Protein AF-A0A9W8MIL4-F1 (afdb_monomer)

Secondary structure (DSSP, 8-state):
--EEESS-HHHHGGGS---S---S------HHHHHHHHHHHHHTTPPPTTEEEEEETTT-SEEEEETTTTTEEETTT--TT-HHHHHHHHHHHHHHHHHHHHHHHHHHHHHTS--SS-EEEEEHHHHHHHHHHHHHHHHHHS-HHHHH-TTSGGGGGGHHHHHHHHHHHT--SHHHHHHHHHHHHHHS-HHHHHHHHHTTTTS-GGG-SSPPPTT--HHHHHHHHHHHHHHHEEEEEEE--TT----EETTTTSEEEEEETTEEEEEEEEEEETTEEEEEEEGGGGTS-GGGEE-TTTTS--PPPEEE-TT--GGGG-TTS-HHHHHHHHHHHHTSGGGGG-EEEEEEEEPPHHHHHHHHHHHHHH--TT-EEEES-HHHHHHHHHHHTSS-SSS--TTHHHHHHHHHHHTT--

Structure (mmCIF, N/CA/C/O backbone):
data_AF-A0A9W8MIL4-F1
#
_entry.id   AF-A0A9W8MIL4-F1
#
loop_
_atom_site.group_PDB
_atom_site.id
_atom_site.type_symbol
_atom_site.label_atom_id
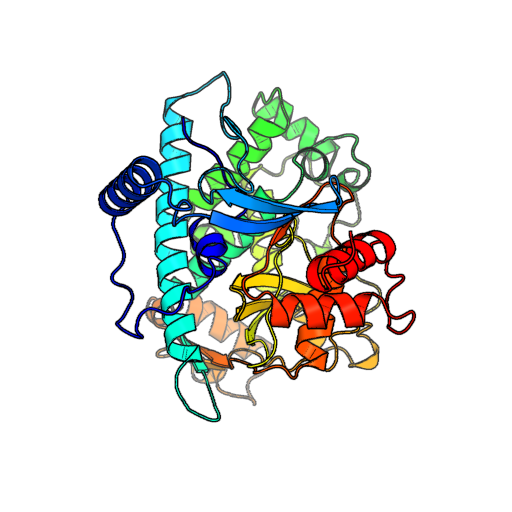_atom_site.label_alt_id
_atom_site.label_comp_id
_atom_site.label_asym_id
_atom_site.label_entity_id
_atom_site.label_seq_id
_atom_site.pdbx_PDB_ins_code
_atom_site.Cartn_x
_atom_site.Cartn_y
_atom_site.Cartn_z
_atom_site.occupancy
_atom_site.B_iso_or_equiv
_atom_site.auth_seq_id
_atom_site.auth_comp_id
_atom_site.auth_asym_id
_atom_site.auth_atom_id
_atom_site.pdbx_PDB_model_num
ATOM 1 N N . MET A 1 1 ? -1.559 27.454 2.614 1.00 41.56 1 MET A N 1
ATOM 2 C CA . MET A 1 1 ? -0.239 26.845 2.352 1.00 41.56 1 MET A CA 1
ATOM 3 C C . MET A 1 1 ? -0.466 25.358 2.098 1.00 41.56 1 MET A C 1
ATOM 5 O O . MET A 1 1 ? -1.263 24.798 2.849 1.00 41.56 1 MET A O 1
ATOM 9 N N . PRO A 1 2 ? 0.095 24.753 1.034 1.00 52.25 2 PRO A N 1
ATOM 10 C CA . PRO A 1 2 ? -0.106 23.332 0.749 1.00 52.25 2 PRO A CA 1
ATOM 11 C C . PRO A 1 2 ? 0.614 22.461 1.791 1.00 52.25 2 PRO A C 1
ATOM 13 O O . PRO A 1 2 ? 1.763 22.729 2.152 1.00 52.25 2 PRO A O 1
ATOM 16 N N . TYR A 1 3 ? -0.107 21.468 2.309 1.00 52.38 3 TYR A N 1
ATOM 17 C CA . TYR A 1 3 ? 0.427 20.389 3.137 1.00 52.38 3 TYR A CA 1
ATOM 18 C C . TYR A 1 3 ? 0.690 19.192 2.235 1.00 52.38 3 TYR A C 1
ATOM 20 O O . TYR A 1 3 ? -0.126 18.878 1.369 1.00 52.38 3 TYR A O 1
ATOM 28 N N . TYR A 1 4 ? 1.818 18.529 2.453 1.00 62.91 4 TYR A N 1
ATOM 29 C CA . TYR A 1 4 ? 2.240 17.412 1.630 1.00 62.91 4 TYR A CA 1
ATOM 30 C C . TYR A 1 4 ? 2.050 16.106 2.364 1.00 62.91 4 TYR A C 1
ATOM 32 O O . TYR A 1 4 ? 2.757 15.832 3.330 1.00 62.91 4 TYR A O 1
ATOM 40 N N . HIS A 1 5 ? 1.101 15.309 1.895 1.00 69.19 5 HIS A N 1
ATOM 41 C CA . HIS A 1 5 ? 0.698 14.109 2.603 1.00 69.19 5 HIS A CA 1
ATOM 42 C C . HIS A 1 5 ? 1.448 12.879 2.111 1.00 69.19 5 HIS A C 1
ATOM 44 O O . HIS A 1 5 ? 1.334 12.538 0.936 1.00 69.19 5 HIS A O 1
ATOM 50 N N . TYR A 1 6 ? 2.168 12.181 2.988 1.00 74.50 6 TYR A N 1
ATOM 51 C CA . TYR A 1 6 ? 2.709 10.861 2.638 1.00 74.50 6 TYR A CA 1
ATOM 52 C C . TYR A 1 6 ? 1.592 9.803 2.537 1.00 74.50 6 TYR A C 1
ATOM 54 O O . TYR A 1 6 ? 1.729 8.841 1.784 1.00 74.50 6 TYR A O 1
ATOM 62 N N . ILE A 1 7 ? 0.438 10.045 3.178 1.00 83.94 7 ILE A N 1
ATOM 63 C CA . ILE A 1 7 ? -0.814 9.306 2.963 1.00 83.94 7 ILE A CA 1
ATOM 64 C C . ILE A 1 7 ? -1.791 10.149 2.132 1.00 83.94 7 ILE A C 1
ATOM 66 O O . ILE A 1 7 ? -2.276 11.168 2.624 1.00 83.94 7 ILE A O 1
ATOM 70 N N . PRO A 1 8 ? -2.161 9.745 0.903 1.00 87.94 8 PRO A N 1
ATOM 71 C CA . PRO A 1 8 ? -3.089 10.514 0.085 1.00 87.94 8 PRO A CA 1
ATOM 72 C C . PRO A 1 8 ? -4.402 10.838 0.816 1.00 87.94 8 PRO A C 1
ATOM 74 O O . PRO A 1 8 ? -5.073 9.932 1.322 1.00 87.94 8 PRO A O 1
ATOM 77 N N . PRO A 1 9 ? -4.864 12.103 0.808 1.00 86.50 9 PRO A N 1
ATOM 78 C CA . PRO A 1 9 ? -6.050 12.515 1.559 1.00 86.50 9 PRO A CA 1
ATOM 79 C C . PRO A 1 9 ? -7.336 11.775 1.188 1.00 86.50 9 PRO A C 1
ATOM 81 O O . PRO A 1 9 ? -8.323 11.840 1.914 1.00 86.50 9 PRO A O 1
ATOM 84 N N . PHE A 1 10 ? -7.416 11.157 0.007 1.00 87.81 10 PHE A N 1
ATOM 85 C CA . PHE A 1 10 ? -8.589 10.366 -0.363 1.00 87.81 10 PHE A CA 1
ATOM 86 C C . PHE A 1 10 ? -8.632 9.007 0.353 1.00 87.81 10 PHE A C 1
ATOM 88 O O . PHE A 1 10 ? -9.734 8.510 0.560 1.00 87.81 10 PHE A O 1
ATOM 95 N N . ILE A 1 11 ? -7.482 8.455 0.765 1.00 90.75 11 ILE A N 1
ATOM 96 C CA . ILE A 1 11 ? -7.409 7.237 1.581 1.00 90.75 11 ILE A CA 1
ATOM 97 C C . ILE A 1 11 ? -7.851 7.548 3.009 1.00 90.75 11 ILE A C 1
ATOM 99 O O . ILE A 1 11 ? -8.759 6.894 3.512 1.00 90.75 11 ILE A O 1
ATOM 103 N N . LEU A 1 12 ? -7.312 8.612 3.620 1.00 89.25 12 LEU A N 1
ATOM 104 C CA . LEU A 1 12 ? -7.729 9.054 4.960 1.00 89.25 12 LEU A CA 1
ATOM 105 C C . LEU A 1 12 ? -9.239 9.310 5.043 1.00 89.25 12 LEU A C 1
ATOM 107 O O . LEU A 1 12 ? -9.877 8.986 6.035 1.00 89.25 12 LEU A O 1
ATOM 111 N N . ARG A 1 13 ? -9.852 9.828 3.972 1.00 89.25 13 ARG A N 1
ATOM 112 C CA . ARG A 1 13 ? -11.312 10.012 3.924 1.00 89.25 13 ARG A CA 1
ATOM 113 C C . ARG A 1 13 ? -12.107 8.714 4.003 1.00 89.25 13 ARG A C 1
ATOM 115 O O . ARG A 1 13 ? -13.256 8.768 4.422 1.00 89.25 13 ARG A O 1
ATOM 122 N N . GLY A 1 14 ? -11.517 7.581 3.630 1.00 89.12 14 GLY A N 1
ATOM 123 C CA . GLY A 1 14 ? -12.117 6.267 3.846 1.00 89.12 14 GLY A CA 1
ATOM 124 C C . GLY A 1 14 ? -12.272 5.910 5.328 1.00 89.12 14 GLY A C 1
ATOM 125 O O . GLY A 1 14 ? -13.061 5.027 5.635 1.00 89.12 14 GLY A O 1
ATOM 126 N N . PHE A 1 15 ? -11.563 6.603 6.227 1.00 91.00 15 PHE A N 1
ATOM 127 C CA . PHE A 1 15 ? -11.597 6.407 7.680 1.00 91.00 15 PHE A CA 1
ATOM 128 C C . PHE A 1 15 ? -12.446 7.443 8.426 1.00 91.00 15 PHE A C 1
ATOM 130 O O . PHE A 1 15 ? -12.519 7.417 9.652 1.00 91.00 15 PHE A O 1
ATOM 137 N N . ILE A 1 16 ? -13.086 8.379 7.719 1.00 88.69 16 ILE A N 1
ATOM 138 C CA . ILE A 1 16 ? -14.030 9.293 8.366 1.00 88.69 16 ILE A CA 1
ATOM 139 C C . ILE A 1 16 ? -15.225 8.460 8.826 1.00 88.69 16 ILE A C 1
ATOM 141 O O . ILE A 1 16 ? -15.856 7.788 8.011 1.00 88.69 16 ILE A O 1
ATOM 145 N N . LEU A 1 17 ? -15.538 8.530 10.122 1.00 69.62 17 LEU A N 1
ATOM 146 C CA . LEU A 1 17 ? -16.684 7.850 10.717 1.00 69.62 17 LEU A CA 1
ATOM 147 C C . LEU A 1 17 ? -17.953 8.184 9.918 1.00 69.62 17 LEU A C 1
ATOM 149 O O . LEU A 1 17 ? -18.389 9.341 9.890 1.00 69.62 17 LEU A O 1
ATOM 153 N N . GLU A 1 18 ? -18.565 7.177 9.291 1.00 60.09 18 GLU A N 1
ATOM 154 C CA . GLU A 1 18 ? -19.884 7.324 8.678 1.00 60.09 18 GLU A CA 1
ATOM 155 C C . GLU A 1 18 ? -20.901 7.589 9.795 1.00 60.09 18 GLU A C 1
ATOM 157 O O . GLU A 1 18 ? -21.447 6.681 10.421 1.00 60.09 18 GLU A O 1
ATOM 162 N N . ARG A 1 19 ? -21.159 8.870 10.075 1.00 45.41 19 ARG A N 1
ATOM 163 C CA . ARG A 1 19 ? -22.301 9.291 10.887 1.00 45.41 19 ARG A CA 1
ATOM 164 C C . ARG A 1 19 ? -23.568 9.004 10.093 1.00 45.41 19 ARG A C 1
ATOM 166 O O . ARG A 1 19 ? -24.019 9.872 9.351 1.00 45.41 19 ARG A O 1
ATOM 173 N N . THR A 1 20 ? -24.067 7.773 10.206 1.00 32.69 20 THR A N 1
ATOM 174 C CA . THR A 1 20 ? -25.469 7.353 10.021 1.00 32.69 20 THR A CA 1
ATOM 175 C C . THR A 1 20 ? -26.358 8.393 9.335 1.00 32.69 20 THR A C 1
ATOM 177 O O . THR A 1 20 ? -27.244 8.978 9.947 1.00 32.69 20 THR A O 1
ATOM 180 N N . THR A 1 21 ? -26.134 8.644 8.044 1.00 26.11 21 THR A N 1
ATOM 181 C CA . THR A 1 21 ? -27.062 9.405 7.202 1.00 26.11 21 THR A CA 1
ATOM 182 C C . THR A 1 21 ? -26.996 8.883 5.767 1.00 26.11 21 THR A C 1
ATOM 184 O O . THR A 1 21 ? -26.206 9.344 4.958 1.00 26.11 21 THR A O 1
ATOM 187 N N . SER A 1 22 ? -27.886 7.920 5.505 1.00 29.27 22 SER A N 1
ATOM 188 C CA . SER A 1 22 ? -28.411 7.439 4.216 1.00 29.27 22 SER A CA 1
ATOM 189 C C . SER A 1 22 ? -27.439 6.839 3.171 1.00 29.27 22 SER A C 1
ATOM 191 O O . SER A 1 22 ? -26.439 7.456 2.816 1.00 29.27 22 SER A O 1
ATOM 193 N N . PRO A 1 23 ? -27.768 5.671 2.575 1.00 32.66 23 PRO A N 1
ATOM 194 C CA . PRO A 1 23 ? -26.978 4.997 1.541 1.00 32.66 23 PRO A CA 1
ATOM 195 C C . PRO A 1 23 ? -27.172 5.619 0.145 1.00 32.66 23 PRO A C 1
ATOM 197 O O . PRO A 1 23 ? -27.205 4.912 -0.862 1.00 32.66 23 PRO A O 1
ATOM 200 N N . GLU A 1 24 ? -27.320 6.940 0.051 1.00 32.84 24 GLU A N 1
ATOM 201 C CA . GLU A 1 24 ? -27.303 7.606 -1.247 1.00 32.84 24 GLU A CA 1
ATOM 202 C C . GLU A 1 24 ? -25.850 7.784 -1.673 1.00 32.84 24 GLU A C 1
ATOM 204 O O . GLU A 1 24 ? -25.053 8.411 -0.976 1.00 32.84 24 GLU A O 1
ATOM 209 N N . THR A 1 25 ? -25.509 7.184 -2.818 1.00 35.94 25 THR A N 1
ATOM 210 C CA . THR A 1 25 ? -24.268 7.375 -3.582 1.00 35.94 25 THR A CA 1
ATOM 211 C C . THR A 1 25 ? -23.615 8.708 -3.246 1.00 35.94 25 THR A C 1
ATOM 213 O O . THR A 1 25 ? -24.112 9.756 -3.655 1.00 35.94 25 THR A O 1
ATOM 216 N N . SER A 1 26 ? -22.522 8.675 -2.478 1.00 41.50 26 SER A N 1
ATOM 217 C CA . SER A 1 26 ? -21.825 9.874 -2.025 1.00 41.50 26 SER A CA 1
ATOM 218 C C . SER A 1 26 ? -21.292 10.644 -3.234 1.00 41.50 26 SER A C 1
ATOM 220 O O . SER A 1 26 ? -20.198 10.403 -3.747 1.00 41.50 26 SER A O 1
ATOM 222 N N . VAL A 1 27 ? -22.104 11.577 -3.736 1.00 49.34 27 VAL A N 1
ATOM 223 C CA . VAL A 1 27 ? -21.735 12.456 -4.842 1.00 49.34 27 VAL A CA 1
ATOM 224 C C . VAL A 1 27 ? -20.461 13.177 -4.425 1.00 49.34 27 VAL A C 1
ATOM 226 O O . VAL A 1 27 ? -20.400 13.800 -3.361 1.00 49.34 27 VAL A O 1
ATOM 229 N N . ARG A 1 28 ? -19.412 13.055 -5.248 1.00 53.38 28 ARG A N 1
ATOM 230 C CA . ARG A 1 28 ? -18.085 13.614 -4.974 1.00 53.38 28 ARG A CA 1
ATOM 231 C C . ARG A 1 28 ? -18.214 15.112 -4.710 1.00 53.38 28 ARG A C 1
ATOM 233 O O . ARG A 1 28 ? -18.270 15.913 -5.639 1.00 53.38 28 ARG A O 1
ATOM 240 N N . LYS A 1 29 ? -18.197 15.502 -3.433 1.00 66.44 29 LYS A N 1
ATOM 241 C CA . LYS A 1 29 ? -18.191 16.918 -3.062 1.00 66.44 29 LYS A CA 1
ATOM 242 C C . LYS A 1 29 ? -16.917 17.557 -3.597 1.00 66.44 29 LYS A C 1
ATOM 244 O O . LYS A 1 29 ? -15.819 17.037 -3.372 1.00 66.44 29 LYS A O 1
ATOM 249 N N . THR A 1 30 ? -17.054 18.678 -4.291 1.00 72.31 30 THR A N 1
ATOM 250 C CA . THR A 1 30 ? -15.921 19.476 -4.776 1.00 72.31 30 THR A CA 1
ATOM 251 C C . THR A 1 30 ? -15.146 20.087 -3.604 1.00 72.31 30 THR A C 1
ATOM 253 O O . THR A 1 30 ? -15.700 20.296 -2.523 1.00 72.31 30 THR A O 1
ATOM 256 N N . LYS A 1 31 ? -13.874 20.456 -3.816 1.00 70.25 31 LYS A N 1
ATOM 257 C CA . LYS A 1 31 ? -13.050 21.158 -2.807 1.00 70.25 31 LYS A CA 1
ATOM 258 C C . LYS A 1 31 ? -13.768 22.389 -2.230 1.00 70.25 31 LYS A C 1
ATOM 260 O O . LYS A 1 31 ? -13.744 22.613 -1.024 1.00 70.25 31 LYS A O 1
ATOM 265 N N . LYS A 1 32 ? -14.469 23.149 -3.083 1.00 72.75 32 LYS A N 1
ATOM 266 C CA . LYS A 1 32 ? -15.259 24.326 -2.681 1.00 72.75 32 LYS A CA 1
ATOM 267 C C . LYS A 1 32 ? -16.457 23.955 -1.801 1.00 72.75 32 LYS A C 1
ATOM 269 O O . LYS A 1 32 ? -16.716 24.650 -0.824 1.00 72.75 32 LYS A O 1
ATOM 274 N N . GLN A 1 33 ? -17.178 22.879 -2.120 1.00 77.56 33 GLN A N 1
ATOM 275 C CA . GLN A 1 33 ? -18.300 22.408 -1.297 1.00 77.56 33 GLN A CA 1
ATOM 276 C C . GLN A 1 33 ? -17.828 21.959 0.087 1.00 77.56 33 GLN A C 1
ATOM 278 O O . GLN A 1 33 ? -18.400 22.388 1.083 1.00 77.56 33 GLN A O 1
ATOM 283 N N . ARG A 1 34 ? -16.728 21.204 0.164 1.00 75.62 34 ARG A N 1
ATOM 284 C CA . ARG A 1 34 ? -16.160 20.754 1.446 1.00 75.62 34 ARG A CA 1
ATOM 285 C C . ARG A 1 34 ? -15.711 21.920 2.318 1.00 75.62 34 ARG A C 1
ATOM 287 O O . ARG A 1 34 ? -16.059 21.982 3.488 1.00 75.62 34 ARG A O 1
ATOM 294 N N . GLN A 1 35 ? -15.037 22.912 1.733 1.00 74.88 35 GLN A N 1
ATOM 295 C CA . GLN A 1 35 ? -14.671 24.132 2.462 1.00 74.88 35 GLN A CA 1
ATOM 296 C C . GLN A 1 35 ? -15.893 24.896 2.984 1.00 74.88 35 GLN A C 1
ATOM 298 O O . GLN A 1 35 ? -15.839 25.463 4.074 1.00 74.88 35 GLN A O 1
ATOM 303 N N . ARG A 1 36 ? -16.997 24.931 2.228 1.00 78.69 36 ARG A N 1
ATOM 304 C CA . ARG A 1 36 ? -18.250 25.547 2.691 1.00 78.69 36 ARG A CA 1
ATOM 305 C C . ARG A 1 36 ? -18.854 24.776 3.862 1.00 78.69 36 ARG A C 1
ATOM 307 O O . ARG A 1 36 ? -19.297 25.407 4.814 1.00 78.69 36 ARG A O 1
ATOM 314 N N . GLU A 1 37 ? -18.837 23.449 3.817 1.00 78.62 37 GLU A N 1
ATOM 315 C CA . GLU A 1 37 ? -19.336 22.598 4.903 1.00 78.62 37 GLU A CA 1
ATOM 316 C C . GLU A 1 37 ? -18.485 22.711 6.165 1.00 78.62 37 GLU A C 1
ATOM 318 O O . GLU A 1 37 ? -19.045 22.943 7.229 1.00 78.62 37 GLU A O 1
ATOM 323 N N . ALA A 1 38 ? -17.156 22.674 6.051 1.00 75.62 38 ALA A N 1
ATOM 324 C CA . ALA A 1 38 ? -16.255 22.891 7.182 1.00 75.62 38 ALA A CA 1
ATOM 325 C C . ALA A 1 38 ? -16.469 24.277 7.817 1.00 75.62 38 ALA A C 1
ATOM 327 O O . ALA A 1 38 ? -16.560 24.410 9.037 1.00 75.62 38 ALA A O 1
ATOM 328 N N . ARG A 1 39 ? -16.642 25.327 6.998 1.00 76.94 39 ARG A N 1
ATOM 329 C CA . ARG A 1 39 ? -16.991 26.674 7.490 1.00 76.94 39 ARG A CA 1
ATOM 330 C C . ARG A 1 39 ? -18.347 26.698 8.195 1.00 76.94 39 ARG A C 1
ATOM 332 O O . ARG A 1 39 ? -18.477 27.354 9.224 1.00 76.94 39 ARG A O 1
ATOM 339 N N . LYS A 1 40 ? -19.348 25.996 7.656 1.00 80.44 40 LYS A N 1
ATOM 340 C CA . LYS A 1 40 ? -20.687 25.896 8.251 1.00 80.44 40 LYS A CA 1
ATOM 341 C C . LYS A 1 40 ? -20.653 25.133 9.579 1.00 80.44 40 LYS A C 1
ATOM 343 O O . LYS A 1 40 ? -21.229 25.615 10.545 1.00 80.44 40 LYS A O 1
ATOM 348 N N . ALA A 1 41 ? -19.944 24.008 9.643 1.00 77.88 41 ALA A N 1
ATOM 349 C CA . ALA A 1 41 ? -19.762 23.218 10.858 1.00 77.88 41 ALA A CA 1
ATOM 350 C C . ALA A 1 41 ? -19.097 24.053 11.959 1.00 77.88 41 ALA A C 1
ATOM 352 O O . ALA A 1 41 ? -19.655 24.174 13.046 1.00 77.88 41 ALA A O 1
ATOM 353 N N . ARG A 1 42 ? -18.000 24.756 11.635 1.00 76.81 42 ARG A N 1
ATOM 354 C CA . ARG A 1 42 ? -17.329 25.682 12.565 1.00 76.81 42 ARG A CA 1
ATOM 355 C C . ARG A 1 42 ? -18.252 26.790 13.062 1.00 76.81 42 ARG A C 1
ATOM 357 O O . ARG A 1 42 ? -18.284 27.057 14.257 1.00 76.81 42 ARG A O 1
ATOM 364 N N . LYS A 1 43 ? -19.030 27.410 12.167 1.00 79.06 43 LYS A N 1
ATOM 365 C CA . LYS A 1 43 ? -19.998 28.456 12.540 1.00 79.06 43 LYS A CA 1
ATOM 366 C C . LYS A 1 43 ? -21.084 27.930 13.487 1.00 79.06 43 LYS A C 1
ATOM 368 O O . LYS A 1 43 ? -21.582 28.684 14.312 1.00 79.06 43 LYS A O 1
ATOM 373 N N . ASN A 1 44 ? -21.423 26.650 13.374 1.00 79.06 44 ASN A N 1
ATOM 374 C CA . ASN A 1 44 ? -22.462 25.995 14.161 1.00 79.06 44 ASN A CA 1
ATOM 375 C C . ASN A 1 44 ? -21.918 25.243 15.392 1.00 79.06 44 ASN A C 1
ATOM 377 O O . ASN A 1 44 ? -22.677 24.511 16.021 1.00 79.06 44 ASN A O 1
ATOM 381 N N . GLY A 1 45 ? -20.621 25.358 15.712 1.00 71.31 45 GLY A N 1
ATOM 382 C CA . GLY A 1 45 ? -19.990 24.615 16.812 1.00 71.31 45 GLY A CA 1
ATOM 383 C C . GLY A 1 45 ? -19.971 23.091 16.621 1.00 71.31 45 GLY A C 1
ATOM 384 O O . GLY A 1 45 ? -19.820 22.352 17.588 1.00 71.31 45 GLY A O 1
ATOM 385 N N . GLN A 1 46 ? -20.156 22.604 15.391 1.00 72.50 46 GLN A N 1
ATOM 386 C CA . GLN A 1 46 ? -20.148 21.178 15.070 1.00 72.50 46 GLN A CA 1
ATOM 387 C C . GLN A 1 46 ? -18.731 20.690 14.723 1.00 72.50 46 GLN A C 1
ATOM 389 O O . GLN A 1 46 ? -17.944 21.465 14.168 1.00 72.50 46 GLN A O 1
ATOM 394 N N . PRO A 1 47 ? -18.412 19.405 14.987 1.00 68.06 47 PRO A N 1
ATOM 395 C CA . PRO A 1 47 ? -17.156 18.794 14.557 1.00 68.06 47 PRO A CA 1
ATOM 396 C C . PRO A 1 47 ? -16.942 18.946 13.049 1.00 68.06 47 PRO A C 1
ATOM 398 O O . PRO A 1 47 ? -17.890 18.829 12.268 1.00 68.06 47 PRO A O 1
ATOM 401 N N . ASP A 1 48 ? -15.700 19.213 12.646 1.00 75.19 48 ASP A N 1
ATOM 402 C CA . ASP A 1 48 ? -15.342 19.362 11.236 1.00 75.19 48 ASP A CA 1
ATOM 403 C C . ASP A 1 48 ? -15.576 18.020 10.508 1.00 75.19 48 ASP A C 1
ATOM 405 O O . ASP A 1 48 ? -15.035 16.998 10.940 1.00 75.19 48 ASP A O 1
ATOM 409 N N . PRO A 1 49 ? -16.385 17.984 9.431 1.00 75.00 49 PRO A N 1
ATOM 410 C CA . PRO A 1 49 ? -16.701 16.747 8.719 1.00 75.00 49 PRO A CA 1
ATOM 411 C C . PRO A 1 49 ? -15.494 16.111 8.014 1.00 75.00 49 PRO A C 1
ATOM 413 O O . PRO A 1 49 ? -15.601 14.971 7.576 1.00 75.00 49 PRO A O 1
ATOM 416 N N . GLU A 1 50 ? -14.358 16.810 7.879 1.00 83.75 50 GLU A N 1
ATOM 417 C CA . GLU A 1 50 ? -13.096 16.236 7.384 1.00 83.75 50 GLU A CA 1
ATOM 418 C C . GLU A 1 50 ? -12.131 15.879 8.533 1.00 83.75 50 GLU A C 1
ATOM 420 O O . GLU A 1 50 ? -10.942 16.196 8.468 1.00 83.75 50 GLU A O 1
ATOM 425 N N . THR A 1 51 ? -12.627 15.217 9.584 1.00 86.56 51 THR A N 1
ATOM 426 C CA . THR A 1 51 ? -11.804 14.683 10.686 1.00 86.56 51 THR A CA 1
ATOM 427 C C . THR A 1 51 ? -11.867 13.162 10.749 1.00 86.56 51 THR A C 1
ATOM 429 O O . THR A 1 51 ? -12.917 12.567 10.508 1.00 86.56 51 THR A O 1
ATOM 432 N N . VAL A 1 52 ? -10.734 12.537 11.067 1.00 89.38 52 VAL A N 1
ATOM 433 C CA . VAL A 1 52 ? -10.637 11.095 11.341 1.00 89.38 52 VAL A CA 1
ATOM 434 C C . VAL A 1 52 ? -10.324 10.872 12.814 1.00 89.38 52 VAL A C 1
ATOM 436 O O . VAL A 1 52 ? -9.723 11.730 13.465 1.00 89.38 52 VAL A O 1
ATOM 439 N N . SER A 1 53 ? -10.747 9.726 13.339 1.00 91.12 53 SER A N 1
ATOM 440 C CA . SER A 1 53 ? -10.367 9.289 14.677 1.00 91.12 53 SER A CA 1
ATOM 441 C C . SER A 1 53 ? -8.994 8.633 14.622 1.00 91.12 53 SER A C 1
ATOM 443 O O . SER A 1 53 ? -8.765 7.715 13.835 1.00 91.12 53 SER A O 1
ATOM 445 N N . ALA A 1 54 ? -8.081 9.120 15.454 1.00 92.31 54 ALA A N 1
ATOM 446 C CA . ALA A 1 54 ? -6.736 8.588 15.575 1.00 92.31 54 ALA A CA 1
ATOM 447 C C . ALA A 1 54 ? -6.387 8.388 17.048 1.00 92.31 54 ALA A C 1
ATOM 449 O O . ALA A 1 54 ? -6.728 9.218 17.883 1.00 92.31 54 ALA A O 1
ATOM 450 N N . PHE A 1 55 ? -5.704 7.302 17.382 1.00 93.44 55 PHE A N 1
ATOM 451 C CA . PHE A 1 55 ? -5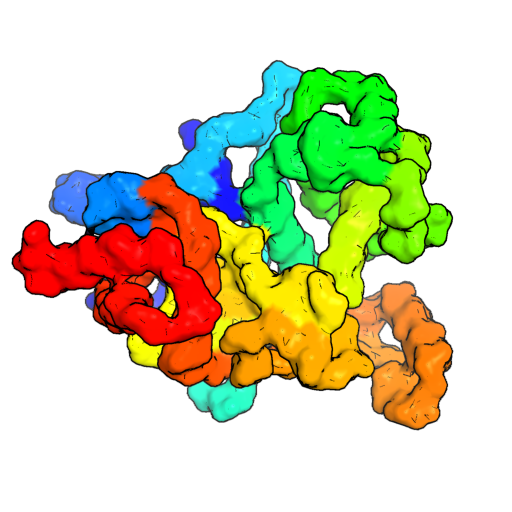.076 7.128 18.683 1.00 93.44 55 PHE A CA 1
ATOM 452 C C . PHE A 1 55 ? -3.603 7.509 18.578 1.00 93.44 55 PHE A C 1
ATOM 454 O O . PHE A 1 55 ? -2.873 6.943 17.767 1.00 93.44 55 PHE A O 1
ATOM 461 N N . SER A 1 56 ? -3.169 8.465 19.391 1.00 92.06 56 SER A N 1
ATOM 462 C CA . SER A 1 56 ? -1.774 8.888 19.437 1.00 92.06 56 SER A CA 1
ATOM 463 C C . SER A 1 56 ? -0.999 8.010 20.402 1.00 92.06 56 SER A C 1
ATOM 465 O O . SER A 1 56 ? -1.282 7.986 21.605 1.00 92.06 56 SER A O 1
ATOM 467 N N . LEU A 1 57 ? 0.018 7.306 19.895 1.00 90.62 57 LEU A N 1
ATOM 468 C CA . LEU A 1 57 ? 0.887 6.528 20.766 1.00 90.62 57 LEU A CA 1
ATOM 469 C C . LEU A 1 57 ? 1.644 7.460 21.720 1.00 90.62 57 LEU A C 1
ATOM 471 O O . LEU A 1 57 ? 1.831 7.108 22.877 1.00 90.62 57 LEU A O 1
ATOM 475 N N . ARG A 1 58 ? 1.991 8.685 21.325 1.00 89.81 58 ARG A N 1
ATOM 476 C CA . ARG A 1 58 ? 2.691 9.608 22.226 1.00 89.81 58 ARG A CA 1
ATOM 477 C C . ARG A 1 58 ? 1.825 10.062 23.401 1.00 89.81 58 ARG A C 1
ATOM 479 O O . ARG A 1 58 ? 2.253 9.968 24.548 1.00 89.81 58 ARG A O 1
ATOM 486 N N . SER A 1 59 ? 0.641 10.605 23.112 1.00 90.19 59 SER A N 1
ATOM 487 C CA . SER A 1 59 ? -0.225 11.208 24.135 1.00 90.19 59 SER A CA 1
ATOM 488 C C . SER A 1 59 ? -1.072 10.171 24.872 1.00 90.19 59 SER A C 1
ATOM 490 O O . SER A 1 59 ? -1.568 10.465 25.956 1.00 90.19 59 SER A O 1
ATOM 492 N N . ARG A 1 60 ? -1.207 8.958 24.313 1.00 91.19 60 ARG A N 1
ATOM 493 C CA . ARG A 1 60 ? -2.119 7.897 24.773 1.00 91.19 60 ARG A CA 1
ATOM 494 C C . ARG A 1 60 ? -3.585 8.343 24.773 1.00 91.19 60 ARG A C 1
ATOM 496 O O . ARG A 1 60 ? -4.389 7.852 25.561 1.00 91.19 60 ARG A O 1
ATOM 503 N N . LEU A 1 61 ? -3.941 9.265 23.879 1.00 90.75 61 LEU A N 1
ATOM 504 C CA . LEU A 1 61 ? -5.291 9.807 23.750 1.00 90.75 61 LEU A CA 1
ATOM 505 C C . LEU A 1 61 ? -5.849 9.579 22.348 1.00 90.75 61 LEU A C 1
ATOM 507 O O . LEU A 1 61 ? -5.114 9.465 21.366 1.00 90.75 61 LEU A O 1
ATOM 511 N N . ILE A 1 62 ? -7.180 9.540 22.271 1.00 90.12 62 ILE A N 1
ATOM 512 C CA . ILE A 1 62 ? -7.890 9.621 20.998 1.00 90.12 62 ILE A CA 1
ATOM 513 C C . ILE A 1 62 ? -8.014 11.087 20.601 1.00 90.12 62 ILE A C 1
ATOM 515 O O . ILE A 1 62 ? -8.551 11.915 21.337 1.00 90.12 62 ILE A O 1
ATOM 519 N N . GLU A 1 63 ? -7.536 11.380 19.404 1.00 90.25 63 GLU A N 1
ATOM 520 C CA . GLU A 1 63 ? -7.505 12.690 18.787 1.00 90.25 63 GLU A CA 1
ATOM 521 C C . GLU A 1 63 ? -8.403 12.685 17.540 1.00 90.25 63 GLU A C 1
ATOM 523 O O . GLU A 1 63 ? -8.510 11.693 16.814 1.00 90.25 63 GLU A O 1
ATOM 528 N N . PHE A 1 64 ? -9.070 13.812 17.284 1.00 87.00 64 PHE A N 1
ATOM 529 C CA . PHE A 1 64 ? -9.811 14.038 16.043 1.00 87.00 64 PHE A CA 1
ATOM 530 C C . PHE A 1 64 ? -8.954 14.898 15.127 1.00 87.00 64 PHE A C 1
ATOM 532 O O . PHE A 1 64 ? -8.898 16.122 15.273 1.00 87.00 64 PHE A O 1
ATOM 539 N N . VAL A 1 65 ? -8.255 14.248 14.201 1.00 85.25 65 VAL A N 1
ATOM 540 C CA . VAL A 1 65 ? -7.239 14.902 13.376 1.00 85.25 65 VAL A CA 1
ATOM 541 C C . VAL A 1 65 ? -7.832 15.320 12.022 1.00 85.25 65 VAL A C 1
ATOM 543 O O . VAL A 1 65 ? -8.527 14.527 11.376 1.00 85.25 65 VAL A O 1
ATOM 546 N N . PRO A 1 66 ? -7.633 16.575 11.567 1.00 84.44 66 PRO A N 1
ATOM 547 C CA . PRO A 1 66 ? -8.163 17.017 10.281 1.00 84.44 66 PRO A CA 1
ATOM 548 C C . PRO A 1 66 ? -7.430 16.344 9.121 1.00 84.44 66 PRO A C 1
ATOM 550 O O . PRO A 1 66 ? -6.207 16.444 9.018 1.00 84.44 66 PRO A O 1
ATOM 553 N N . VAL A 1 67 ? -8.157 15.743 8.180 1.00 82.31 67 VAL A N 1
ATOM 554 C CA . VAL A 1 67 ? -7.576 15.124 6.973 1.00 82.31 67 VAL A CA 1
ATOM 555 C C . VAL A 1 67 ? -6.597 16.052 6.231 1.00 82.31 67 VAL A C 1
ATOM 557 O O . VAL A 1 67 ? -5.537 15.576 5.835 1.00 82.31 67 VAL A O 1
ATOM 560 N N . PRO A 1 68 ? -6.867 17.365 6.051 1.00 71.50 68 PRO A N 1
ATOM 561 C CA . PRO A 1 68 ? -5.957 18.261 5.330 1.00 71.50 68 PRO A CA 1
ATOM 562 C C . PRO A 1 68 ? -4.625 18.550 6.031 1.00 71.50 68 PRO A C 1
ATOM 564 O O . PRO A 1 68 ? -3.756 19.161 5.419 1.00 71.50 68 PRO A O 1
ATOM 567 N N . THR A 1 69 ? -4.462 18.157 7.295 1.00 68.38 69 THR A N 1
ATOM 568 C CA . THR A 1 69 ? -3.220 18.346 8.065 1.00 68.38 69 THR A CA 1
ATOM 569 C C . THR A 1 69 ? -2.637 17.035 8.589 1.00 68.38 69 THR A C 1
ATOM 571 O O . THR A 1 69 ? -1.470 17.001 8.960 1.00 68.38 69 THR A O 1
ATOM 574 N N . THR A 1 70 ? -3.428 15.959 8.610 1.00 64.38 70 THR A N 1
ATOM 575 C CA . THR A 1 70 ? -3.008 14.631 9.077 1.00 64.38 70 THR A CA 1
ATOM 576 C C . THR A 1 70 ? -2.005 14.033 8.103 1.00 64.38 70 THR A C 1
ATOM 578 O O . THR A 1 70 ? -2.195 14.111 6.884 1.00 64.38 70 THR A O 1
ATOM 581 N N . SER A 1 71 ? -0.923 13.472 8.642 1.00 62.41 71 SER A N 1
ATOM 582 C CA . SER A 1 71 ? 0.136 12.827 7.861 1.00 62.41 71 SER A CA 1
ATOM 583 C C . SER A 1 71 ? 0.747 13.744 6.784 1.00 62.41 71 SER A C 1
ATOM 585 O O . SER A 1 71 ? 1.178 13.286 5.726 1.00 62.41 71 SER A O 1
ATOM 587 N N . GLY A 1 72 ? 0.715 15.064 7.025 1.00 59.75 72 GLY A N 1
ATOM 588 C CA . GLY A 1 72 ? 1.147 16.106 6.100 1.00 59.75 72 GLY A CA 1
ATOM 589 C C . GLY A 1 72 ? 2.364 16.876 6.609 1.00 59.75 72 GLY A C 1
ATOM 590 O O . GLY A 1 72 ? 2.299 17.491 7.669 1.00 59.75 72 GLY A O 1
ATOM 591 N N . VAL A 1 73 ? 3.450 16.928 5.835 1.00 58.69 73 VAL A N 1
ATOM 592 C CA . VAL A 1 73 ? 4.618 17.767 6.145 1.00 58.69 73 VAL A CA 1
ATOM 593 C C . VAL A 1 73 ? 4.509 19.086 5.385 1.00 58.69 73 VAL A C 1
ATOM 595 O O . VAL A 1 73 ? 4.363 19.125 4.162 1.00 58.69 73 VAL A O 1
ATOM 598 N N . MET A 1 74 ? 4.557 20.208 6.096 1.00 55.34 74 MET A N 1
ATOM 599 C CA . MET A 1 74 ? 4.524 21.524 5.460 1.00 55.34 74 MET A CA 1
ATOM 600 C C . MET A 1 74 ? 5.835 21.755 4.685 1.00 55.34 74 MET A C 1
ATOM 602 O O . MET A 1 74 ? 6.911 21.504 5.217 1.00 55.34 74 MET A O 1
ATOM 606 N N . LYS A 1 75 ? 5.764 22.259 3.442 1.00 58.16 75 LYS A N 1
ATOM 607 C CA . LYS A 1 75 ? 6.947 22.598 2.611 1.00 58.16 75 LYS A CA 1
ATOM 608 C C . LYS A 1 75 ? 7.870 21.416 2.252 1.00 58.16 75 LYS A C 1
ATOM 610 O O . LYS A 1 75 ? 9.003 21.640 1.835 1.00 58.16 75 LYS A O 1
ATOM 615 N N . PHE A 1 76 ? 7.388 20.176 2.338 1.00 60.81 76 PHE A N 1
ATOM 616 C CA . PHE A 1 76 ? 8.198 18.979 2.101 1.00 60.81 76 PHE A CA 1
ATOM 617 C C . PHE A 1 76 ? 8.943 18.981 0.766 1.00 60.81 76 PHE A C 1
ATOM 619 O O . PHE A 1 76 ? 10.125 18.678 0.749 1.00 60.81 76 PHE A O 1
ATOM 626 N N . TYR A 1 77 ? 8.318 19.421 -0.327 1.00 64.38 77 TYR A N 1
ATOM 627 C CA . TYR A 1 77 ? 8.986 19.462 -1.632 1.00 64.38 77 TYR A CA 1
ATOM 628 C C . TYR A 1 77 ? 9.761 20.753 -1.879 1.00 64.38 77 TYR A C 1
ATOM 630 O O . TYR A 1 77 ? 10.489 20.799 -2.855 1.00 64.38 77 TYR A O 1
ATOM 638 N N . GLN A 1 78 ? 9.656 21.780 -1.016 1.00 62.22 78 GLN A N 1
ATOM 639 C CA . GLN A 1 78 ? 10.360 23.046 -1.239 1.00 62.22 78 GLN A CA 1
ATOM 640 C C . GLN A 1 78 ? 11.866 22.819 -1.273 1.00 62.22 78 GLN A C 1
ATOM 642 O O . GLN A 1 78 ? 12.472 22.468 -0.259 1.00 62.22 78 GLN A O 1
ATOM 647 N N . ASP A 1 79 ? 12.438 23.042 -2.443 1.00 58.62 79 ASP A N 1
ATOM 648 C CA . ASP A 1 79 ? 13.855 23.270 -2.629 1.00 58.62 79 ASP A CA 1
ATOM 649 C C . ASP A 1 79 ? 14.062 24.780 -2.810 1.00 58.62 79 ASP A C 1
ATOM 651 O O . ASP A 1 79 ? 13.236 25.460 -3.427 1.00 58.62 79 ASP A O 1
ATOM 655 N N . ALA A 1 80 ? 15.122 25.327 -2.218 1.00 47.59 80 ALA A N 1
ATOM 656 C CA . ALA A 1 80 ? 15.412 26.760 -2.236 1.00 47.59 80 ALA A CA 1
ATOM 657 C C . ALA A 1 80 ? 15.722 27.284 -3.654 1.00 47.59 80 ALA A C 1
ATOM 659 O O . ALA A 1 80 ? 15.746 28.495 -3.866 1.00 47.59 80 ALA A O 1
ATOM 660 N N . SER A 1 81 ? 15.937 26.381 -4.614 1.00 54.03 81 SER A N 1
ATOM 661 C CA . SER A 1 81 ? 16.473 26.665 -5.942 1.00 54.03 81 SER A CA 1
ATOM 662 C C . SER A 1 81 ? 15.426 26.849 -7.057 1.00 54.03 81 SER A C 1
ATOM 664 O O . SER A 1 81 ? 15.753 27.488 -8.056 1.00 54.03 81 SER A O 1
ATOM 666 N N . ASN A 1 82 ? 14.184 26.330 -6.948 1.00 58.41 82 ASN A N 1
ATOM 667 C CA . ASN A 1 82 ? 13.252 26.347 -8.095 1.00 58.41 82 ASN A CA 1
ATOM 668 C C . ASN A 1 82 ? 11.749 26.205 -7.746 1.00 58.41 82 ASN A C 1
ATOM 670 O O . ASN A 1 82 ? 11.234 25.096 -7.615 1.00 58.41 82 ASN A O 1
ATOM 674 N N . GLN A 1 83 ? 11.014 27.322 -7.638 1.00 57.44 83 GLN A N 1
ATOM 675 C CA . GLN A 1 83 ? 9.580 27.320 -7.284 1.00 57.44 83 GLN A CA 1
ATOM 676 C C . GLN A 1 83 ? 8.647 26.772 -8.382 1.00 57.44 83 GLN A C 1
ATOM 678 O O . GLN A 1 83 ? 7.667 26.106 -8.048 1.00 57.44 83 GLN A O 1
ATOM 683 N N . GLU A 1 84 ? 8.937 26.989 -9.670 1.00 58.94 84 GLU A N 1
ATOM 684 C CA . GLU A 1 84 ? 8.083 26.510 -10.778 1.00 58.94 84 GLU A CA 1
ATOM 685 C C . GLU A 1 84 ? 8.069 24.976 -10.874 1.00 58.94 84 GLU A C 1
ATOM 687 O O . GLU A 1 84 ? 7.036 24.357 -11.144 1.00 58.94 84 GLU A O 1
ATOM 692 N N . HIS A 1 85 ? 9.203 24.342 -10.566 1.00 66.94 85 HIS A N 1
ATOM 693 C CA . HIS A 1 85 ? 9.328 22.886 -10.530 1.00 66.94 85 HIS A CA 1
ATOM 694 C C . HIS A 1 85 ? 8.430 22.243 -9.449 1.00 66.94 85 HIS A C 1
ATOM 696 O O . HIS A 1 85 ? 7.975 21.108 -9.604 1.00 66.94 85 HIS A O 1
ATOM 702 N N . LEU A 1 86 ? 8.106 22.977 -8.377 1.00 68.44 86 LEU A N 1
ATOM 703 C CA . LEU A 1 86 ? 7.284 22.488 -7.262 1.00 68.44 86 LEU A CA 1
ATOM 704 C C . LEU A 1 86 ? 5.805 22.396 -7.613 1.00 68.44 86 LEU A C 1
ATOM 706 O O . LEU A 1 86 ? 5.176 21.368 -7.366 1.00 68.44 86 LEU A O 1
ATOM 710 N N . GLU A 1 87 ? 5.251 23.457 -8.201 1.00 69.81 87 GLU A N 1
ATOM 711 C CA . GLU A 1 87 ? 3.851 23.464 -8.634 1.00 69.81 87 GLU A CA 1
ATOM 712 C C . GLU A 1 87 ? 3.613 22.386 -9.694 1.00 69.81 87 GLU A C 1
ATOM 714 O O . GLU A 1 87 ? 2.582 21.711 -9.695 1.00 69.81 87 GLU A O 1
ATOM 719 N N . HIS A 1 88 ? 4.607 22.159 -10.553 1.00 80.31 88 HIS A N 1
ATOM 720 C CA . HIS A 1 88 ? 4.568 21.099 -11.547 1.00 80.31 88 HIS A CA 1
ATOM 721 C C . HIS A 1 88 ? 4.503 19.692 -10.926 1.00 80.31 88 HIS A C 1
ATOM 723 O O . HIS A 1 88 ? 3.682 18.872 -11.351 1.00 80.31 88 HIS A O 1
ATOM 729 N N . LEU A 1 89 ? 5.326 19.409 -9.908 1.00 83.38 89 LEU A N 1
ATOM 730 C CA . LEU A 1 89 ? 5.320 18.125 -9.197 1.00 83.38 89 LEU A CA 1
ATOM 731 C C . LEU A 1 89 ? 4.004 17.878 -8.453 1.00 83.38 89 LEU A C 1
ATOM 733 O O . LEU A 1 89 ? 3.441 16.788 -8.557 1.00 83.38 89 LEU A O 1
ATOM 737 N N . GLU A 1 90 ? 3.494 18.891 -7.752 1.00 81.62 90 GLU A N 1
ATOM 738 C CA . GLU A 1 90 ? 2.197 18.846 -7.064 1.00 81.62 90 GLU A CA 1
ATOM 739 C C . GLU A 1 90 ? 1.051 18.538 -8.025 1.00 81.62 90 GLU A C 1
ATOM 741 O O . GLU A 1 90 ? 0.224 17.664 -7.759 1.00 81.62 90 GLU A O 1
ATOM 746 N N . ASN A 1 91 ? 1.018 19.213 -9.176 1.00 84.94 91 ASN A N 1
ATOM 747 C CA . ASN A 1 91 ? -0.013 18.984 -10.182 1.00 84.94 91 ASN A CA 1
ATOM 748 C C . ASN A 1 91 ? 0.038 17.543 -10.709 1.00 84.94 91 ASN A C 1
ATOM 750 O O . ASN A 1 91 ? -0.987 16.862 -10.717 1.00 84.94 91 ASN A O 1
ATOM 754 N N . LYS A 1 92 ? 1.230 17.031 -11.045 1.00 89.62 92 LYS A N 1
ATOM 755 C CA . LYS A 1 92 ? 1.404 15.640 -11.499 1.00 89.62 92 LYS A CA 1
ATOM 756 C C . LYS A 1 92 ? 1.023 14.609 -10.435 1.00 89.62 92 LYS A C 1
ATOM 758 O O . LYS A 1 92 ? 0.425 13.584 -10.763 1.00 89.62 92 LYS A O 1
ATOM 763 N N . LEU A 1 93 ? 1.360 14.859 -9.167 1.00 89.44 93 LEU A N 1
ATOM 764 C CA . LEU A 1 93 ? 0.930 14.008 -8.055 1.00 89.44 93 LEU A CA 1
ATOM 765 C C . LEU A 1 93 ? -0.590 14.027 -7.914 1.00 89.44 93 LEU A C 1
ATOM 767 O O . LEU A 1 93 ? -1.202 12.968 -7.808 1.00 89.44 93 LEU A O 1
ATOM 771 N N . SER A 1 94 ? -1.205 15.209 -7.965 1.00 88.12 94 SER A N 1
ATOM 772 C CA . SER A 1 94 ? -2.655 15.360 -7.850 1.00 88.12 94 SER A CA 1
ATOM 773 C C . SER A 1 94 ? -3.406 14.656 -8.983 1.00 88.12 94 SER A C 1
ATOM 775 O O . SER A 1 94 ? -4.434 14.024 -8.732 1.00 88.12 94 SER A O 1
ATOM 777 N N . GLU A 1 95 ? -2.883 14.711 -10.209 1.00 92.25 95 GLU A N 1
ATOM 778 C CA . GLU A 1 95 ? -3.403 13.965 -11.359 1.00 92.25 95 GLU A CA 1
ATOM 779 C C . GLU A 1 95 ? -3.335 12.451 -11.121 1.00 92.25 95 GLU A C 1
ATOM 781 O O . GLU A 1 95 ? -4.355 11.763 -11.223 1.00 92.25 95 GLU A O 1
ATOM 786 N N . LEU A 1 96 ? -2.165 11.932 -10.728 1.00 94.56 96 LEU A N 1
ATOM 787 C CA . LEU A 1 96 ? -1.986 10.506 -10.448 1.00 94.56 96 LEU A CA 1
ATOM 788 C C . LEU A 1 96 ? -2.884 10.027 -9.300 1.00 94.56 96 LEU A C 1
ATOM 790 O O . LEU A 1 96 ? -3.542 8.995 -9.423 1.00 94.56 96 LEU A O 1
ATOM 794 N N . GLU A 1 97 ? -2.930 10.766 -8.191 1.00 93.62 97 GLU A N 1
ATOM 795 C CA . GLU A 1 97 ? -3.796 10.465 -7.049 1.00 93.62 97 GLU A CA 1
ATOM 796 C C . GLU A 1 97 ? -5.279 10.531 -7.440 1.00 93.62 97 GLU A C 1
ATOM 798 O O . GLU A 1 97 ? -6.083 9.730 -6.963 1.00 93.62 97 GLU A O 1
ATOM 803 N N . GLY A 1 98 ? -5.658 11.454 -8.328 1.00 93.12 98 GLY A N 1
ATOM 804 C CA . GLY A 1 98 ? -7.012 11.574 -8.862 1.00 93.12 98 GLY A CA 1
ATOM 805 C C . GLY A 1 98 ? -7.463 10.330 -9.630 1.00 93.12 98 GLY A C 1
ATOM 806 O O . GLY A 1 98 ? -8.575 9.835 -9.393 1.00 93.12 98 GLY A O 1
ATOM 807 N N . GLU A 1 99 ? -6.592 9.807 -10.493 1.00 95.69 99 GLU A N 1
ATOM 808 C CA . GLU A 1 99 ? -6.822 8.577 -11.257 1.00 95.69 99 GLU A CA 1
ATOM 809 C C . GLU A 1 99 ? -6.748 7.319 -10.383 1.00 95.69 99 GLU A C 1
ATOM 811 O O . GLU A 1 99 ? -7.627 6.459 -10.458 1.00 95.69 99 GLU A O 1
ATOM 816 N N . ALA A 1 100 ? -5.784 7.230 -9.466 1.00 96.62 100 ALA A N 1
ATOM 817 C CA . ALA A 1 100 ? -5.713 6.130 -8.505 1.00 96.62 100 ALA A CA 1
ATOM 818 C C . ALA A 1 100 ? -6.963 6.084 -7.610 1.00 96.62 100 ALA A C 1
ATOM 820 O O . ALA A 1 100 ? -7.533 5.018 -7.372 1.00 96.62 100 ALA A O 1
ATOM 821 N N . ALA A 1 101 ? -7.467 7.246 -7.185 1.00 95.06 101 ALA A N 1
ATOM 822 C CA . ALA A 1 101 ? -8.713 7.335 -6.438 1.00 95.06 101 ALA A CA 1
ATOM 823 C C . ALA A 1 101 ? -9.923 6.875 -7.266 1.00 95.06 101 ALA A C 1
ATOM 825 O O . ALA A 1 101 ? -10.892 6.387 -6.687 1.00 95.06 101 ALA A O 1
ATOM 826 N N . ARG A 1 102 ? -9.919 7.040 -8.600 1.00 96.19 102 ARG A N 1
ATOM 827 C CA . ARG A 1 102 ? -10.951 6.454 -9.478 1.00 96.19 102 ARG A CA 1
ATOM 828 C C . ARG A 1 102 ? -10.888 4.934 -9.423 1.00 96.19 102 ARG A C 1
ATOM 830 O O . ARG A 1 102 ? -11.906 4.326 -9.116 1.00 96.19 102 ARG A O 1
ATOM 837 N N . ILE A 1 103 ? -9.711 4.352 -9.628 1.00 96.88 103 ILE A N 1
ATOM 838 C CA . ILE A 1 103 ? -9.502 2.898 -9.573 1.00 96.88 103 ILE A CA 1
ATOM 839 C C . ILE A 1 103 ? -9.957 2.324 -8.221 1.00 96.88 103 ILE A C 1
ATOM 841 O O . ILE A 1 103 ? -10.727 1.367 -8.182 1.00 96.88 103 ILE A O 1
ATOM 845 N N . ILE A 1 104 ? -9.560 2.947 -7.108 1.00 95.88 104 ILE A N 1
ATOM 846 C CA . ILE A 1 104 ? -9.933 2.504 -5.754 1.00 95.88 104 ILE A CA 1
ATOM 847 C C . ILE A 1 104 ? -11.446 2.618 -5.508 1.00 95.88 104 ILE A C 1
ATOM 849 O O . ILE A 1 104 ? -12.033 1.751 -4.861 1.00 95.88 104 ILE A O 1
ATOM 853 N N . ARG A 1 105 ? -12.119 3.644 -6.047 1.00 94.25 105 ARG A N 1
ATOM 854 C CA . ARG A 1 105 ? -13.589 3.735 -5.977 1.00 94.25 105 ARG A 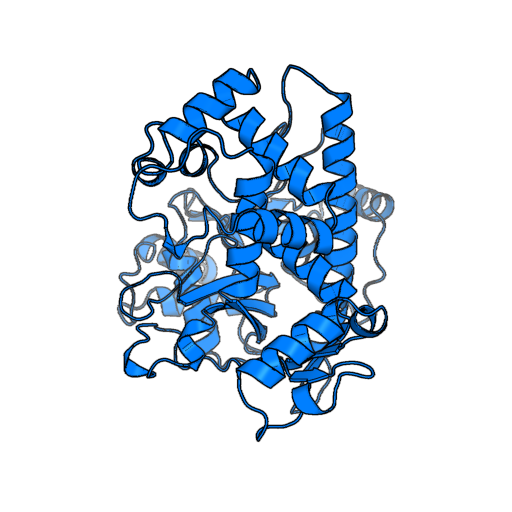CA 1
ATOM 855 C C . ARG A 1 105 ? -14.267 2.590 -6.723 1.00 94.25 105 ARG A C 1
ATOM 857 O O . ARG A 1 105 ? -15.189 1.992 -6.174 1.00 94.25 105 ARG A O 1
ATOM 864 N N . GLU A 1 106 ? -13.805 2.267 -7.929 1.00 95.31 106 GLU A N 1
ATOM 865 C CA . GLU A 1 106 ? -14.331 1.125 -8.686 1.00 95.31 106 GLU A CA 1
ATOM 866 C C . GLU A 1 106 ? -14.098 -0.193 -7.943 1.00 95.31 106 GLU A C 1
ATOM 868 O O . GLU A 1 106 ? -14.991 -1.040 -7.888 1.00 95.31 106 GLU A O 1
ATOM 873 N N . LEU A 1 107 ? -12.950 -0.333 -7.274 1.00 95.81 107 LEU A N 1
ATOM 874 C CA . LEU A 1 107 ? -12.682 -1.474 -6.405 1.00 95.81 107 LEU A CA 1
ATOM 875 C C . LEU A 1 107 ? -13.676 -1.548 -5.233 1.00 95.81 107 LEU A C 1
ATOM 877 O O . LEU A 1 107 ? -14.242 -2.609 -4.981 1.00 95.81 107 LEU A O 1
ATOM 881 N N . HIS A 1 108 ? -13.962 -0.435 -4.552 1.00 93.25 108 HIS A N 1
ATOM 882 C CA . HIS A 1 108 ? -14.997 -0.387 -3.510 1.00 93.25 108 HIS A CA 1
ATOM 883 C C . HIS A 1 108 ? -16.396 -0.734 -4.035 1.00 93.25 108 HIS A C 1
ATOM 885 O O . HIS A 1 108 ? -17.203 -1.324 -3.315 1.00 93.25 108 HIS A O 1
ATOM 891 N N . ILE A 1 109 ? -16.727 -0.347 -5.268 1.00 92.75 109 ILE A N 1
ATOM 892 C CA . ILE A 1 109 ? -17.995 -0.721 -5.906 1.00 92.75 109 ILE A CA 1
ATOM 893 C C . ILE A 1 109 ? -18.022 -2.230 -6.161 1.00 92.75 109 ILE A C 1
ATOM 895 O O . ILE A 1 109 ? -18.998 -2.883 -5.795 1.00 92.75 109 ILE A O 1
ATOM 899 N N . ALA A 1 110 ? -16.952 -2.797 -6.724 1.00 93.44 110 ALA A N 1
ATOM 900 C CA . ALA A 1 110 ? -16.830 -4.234 -6.957 1.00 93.44 110 ALA A CA 1
ATOM 901 C C . ALA A 1 110 ? -16.918 -5.040 -5.648 1.00 93.44 110 ALA A C 1
ATOM 903 O O . ALA A 1 110 ? -17.665 -6.014 -5.577 1.00 93.44 110 ALA A O 1
ATOM 904 N N . ALA A 1 111 ? -16.249 -4.574 -4.591 1.00 91.69 111 ALA A N 1
ATOM 905 C CA . ALA A 1 111 ? -16.250 -5.193 -3.268 1.00 91.69 111 ALA A CA 1
ATOM 906 C C . ALA A 1 111 ? -17.621 -5.169 -2.570 1.00 91.69 111 ALA A C 1
ATOM 908 O O . ALA A 1 111 ? -17.860 -5.971 -1.677 1.00 91.69 111 ALA A O 1
ATOM 909 N N . ARG A 1 112 ? -18.549 -4.283 -2.950 1.00 88.88 112 ARG A N 1
ATOM 910 C CA . ARG A 1 112 ? -19.902 -4.233 -2.357 1.00 88.88 112 ARG A CA 1
ATOM 911 C C . ARG A 1 112 ? -20.915 -5.147 -3.045 1.00 88.88 112 ARG A C 1
ATOM 913 O O . ARG A 1 112 ? -22.017 -5.323 -2.530 1.00 88.88 112 ARG A O 1
ATOM 920 N N . ARG A 1 113 ? -20.577 -5.731 -4.197 1.00 85.81 113 ARG A N 1
ATOM 921 C CA . ARG A 1 113 ? -21.493 -6.609 -4.941 1.00 85.81 113 ARG A CA 1
ATOM 922 C C . ARG A 1 113 ? -21.757 -7.882 -4.141 1.00 85.81 113 ARG A C 1
ATOM 924 O O . ARG A 1 113 ? -20.819 -8.563 -3.744 1.00 85.81 113 ARG A O 1
ATOM 931 N N . GLN A 1 114 ? -23.019 -8.229 -3.912 1.00 68.19 114 GLN A N 1
ATOM 932 C CA . GLN A 1 114 ? -23.398 -9.457 -3.208 1.00 68.19 114 GLN A CA 1
ATOM 933 C C . GLN A 1 114 ? -23.212 -10.672 -4.132 1.00 68.19 114 GLN A C 1
ATOM 935 O O . GLN A 1 114 ? -24.150 -11.146 -4.763 1.00 68.19 114 GLN A O 1
ATOM 940 N N . SER A 1 115 ? -21.975 -11.147 -4.261 1.00 74.50 115 SER A N 1
ATOM 941 C CA . SER A 1 115 ? -21.622 -12.350 -5.019 1.00 74.50 115 SER A CA 1
ATOM 942 C C . SER A 1 115 ? -20.564 -13.140 -4.260 1.00 74.50 115 SER A C 1
ATOM 944 O O . SER A 1 115 ? -19.625 -12.542 -3.742 1.00 74.50 115 SER A O 1
ATOM 946 N N . SER A 1 116 ? -20.657 -14.469 -4.248 1.00 68.44 116 SER A N 1
ATOM 947 C CA . SER A 1 116 ? -19.670 -15.350 -3.603 1.00 68.44 116 SER A CA 1
ATOM 948 C C . SER A 1 116 ? -18.282 -15.320 -4.261 1.00 68.44 116 SER A C 1
ATOM 950 O O . SER A 1 116 ? -17.300 -15.705 -3.633 1.00 68.44 116 SER A O 1
ATOM 952 N N . ASN A 1 117 ? -18.182 -14.833 -5.504 1.00 79.19 117 ASN A N 1
ATOM 953 C CA . ASN A 1 117 ? -16.928 -14.691 -6.243 1.00 79.19 117 ASN A CA 1
ATOM 954 C C . ASN A 1 117 ? -16.703 -13.231 -6.663 1.00 79.19 117 ASN A C 1
ATOM 956 O O . ASN A 1 117 ? -16.868 -12.868 -7.827 1.00 79.19 117 ASN A O 1
ATOM 960 N N . GLN A 1 118 ? -16.400 -12.370 -5.689 1.00 91.25 118 GLN A N 1
ATOM 961 C CA . GLN A 1 118 ? -16.130 -10.960 -5.956 1.00 91.25 118 GLN A CA 1
ATOM 962 C C . GLN A 1 118 ? -14.811 -10.809 -6.715 1.00 91.25 118 GLN A C 1
ATOM 964 O O . GLN A 1 118 ? -13.743 -11.174 -6.221 1.00 91.25 118 GLN A O 1
ATOM 969 N N . THR A 1 119 ? -14.887 -10.229 -7.907 1.00 95.38 119 THR A N 1
ATOM 970 C CA . THR A 1 119 ? -13.722 -9.967 -8.750 1.00 95.38 119 THR A CA 1
ATOM 971 C C . THR A 1 119 ? -13.639 -8.500 -9.139 1.00 95.38 119 THR A C 1
ATOM 973 O O . THR A 1 119 ? -14.657 -7.826 -9.317 1.00 95.38 119 THR A O 1
ATOM 976 N N . PHE A 1 120 ? -12.418 -8.023 -9.338 1.00 96.31 120 PHE A N 1
ATOM 977 C CA . PHE A 1 120 ? -12.114 -6.690 -9.829 1.00 96.31 120 PHE A CA 1
ATOM 978 C C . PHE A 1 120 ? -11.244 -6.790 -11.076 1.00 96.31 120 PHE A C 1
ATOM 980 O O . PHE A 1 120 ? -10.180 -7.400 -11.035 1.00 96.31 120 PHE A O 1
ATOM 987 N N . THR A 1 121 ? -11.695 -6.205 -12.183 1.00 96.62 121 THR A N 1
ATOM 988 C CA . THR A 1 121 ? -11.003 -6.303 -13.470 1.00 96.62 121 THR A CA 1
ATOM 989 C C . THR A 1 121 ? -10.446 -4.948 -13.869 1.00 96.62 121 THR A C 1
ATOM 991 O O . THR A 1 121 ? -11.179 -3.962 -13.897 1.00 96.62 121 THR A O 1
ATOM 994 N N . LEU A 1 122 ? -9.158 -4.910 -14.206 1.00 96.44 122 LEU A N 1
ATOM 995 C CA . LEU A 1 122 ? -8.461 -3.718 -14.674 1.00 96.44 122 LEU A CA 1
ATOM 996 C C . LEU A 1 122 ? -7.949 -3.907 -16.102 1.00 96.44 122 LEU A C 1
ATOM 998 O O . LEU A 1 122 ? -7.348 -4.945 -16.392 1.00 96.44 122 LEU A O 1
ATOM 1002 N N . PRO A 1 123 ? -8.104 -2.906 -16.985 1.00 95.69 123 PRO A N 1
ATOM 1003 C CA . PRO A 1 123 ? -7.304 -2.851 -18.198 1.00 95.69 123 PRO A CA 1
ATOM 1004 C C . PRO A 1 123 ? -5.826 -2.627 -17.845 1.00 95.69 123 PRO A C 1
ATOM 1006 O O . PRO A 1 123 ? -5.497 -2.057 -16.799 1.00 95.69 123 PRO A O 1
ATOM 1009 N N . ARG A 1 124 ? -4.922 -3.025 -18.746 1.00 94.38 124 ARG A N 1
ATOM 1010 C CA . ARG A 1 124 ? -3.470 -2.848 -18.578 1.00 94.38 124 ARG A CA 1
ATOM 1011 C C . ARG A 1 124 ? -3.087 -1.421 -18.188 1.00 94.38 124 ARG A C 1
ATOM 1013 O O . ARG A 1 124 ? -2.266 -1.253 -17.293 1.00 94.38 124 ARG A O 1
ATOM 1020 N N . SER A 1 125 ? -3.674 -0.412 -18.827 1.00 93.94 125 SER A N 1
ATOM 1021 C CA . SER A 1 125 ? -3.381 0.999 -18.549 1.00 93.94 125 SER A CA 1
ATOM 1022 C C . SER A 1 125 ? -3.669 1.389 -17.097 1.00 93.94 125 SER A C 1
ATOM 1024 O O . SER A 1 125 ? -2.839 2.043 -16.466 1.00 93.94 125 SER A O 1
ATOM 1026 N N . ASP A 1 126 ? -4.804 0.948 -16.549 1.00 96.25 126 ASP A N 1
ATOM 1027 C CA . ASP A 1 126 ? -5.176 1.233 -15.162 1.00 96.25 126 ASP A CA 1
ATOM 1028 C C . ASP A 1 126 ? -4.265 0.472 -14.196 1.00 96.25 126 ASP A C 1
ATOM 1030 O O . ASP A 1 126 ? -3.806 1.051 -13.216 1.00 96.25 126 ASP A O 1
ATOM 1034 N N . LEU A 1 127 ? -3.918 -0.787 -14.494 1.00 95.44 127 LEU A N 1
ATOM 1035 C CA . LEU A 1 127 ? -2.971 -1.546 -13.672 1.00 95.44 127 LEU A CA 1
ATOM 1036 C C . LEU A 1 127 ? -1.576 -0.895 -13.654 1.00 95.44 127 LEU A C 1
ATOM 1038 O O . LEU A 1 127 ? -0.952 -0.799 -12.602 1.00 95.44 127 LEU A O 1
ATOM 1042 N N . GLN A 1 128 ? -1.088 -0.405 -14.795 1.00 94.94 128 GLN A N 1
ATOM 1043 C CA . GLN A 1 128 ? 0.193 0.306 -14.885 1.00 94.94 128 GLN A CA 1
ATOM 1044 C C . GLN A 1 128 ? 0.184 1.617 -14.093 1.00 94.94 128 GLN A C 1
ATOM 1046 O O . GLN A 1 128 ? 1.147 1.920 -13.385 1.00 94.94 128 GLN A O 1
ATOM 1051 N N . LEU A 1 129 ? -0.907 2.383 -14.186 1.00 96.00 129 LEU A N 1
ATOM 1052 C CA . LEU A 1 129 ? -1.111 3.584 -13.378 1.00 96.00 129 LEU A CA 1
ATOM 1053 C C . LEU A 1 129 ? -1.129 3.237 -11.887 1.00 96.00 129 LEU A C 1
ATOM 1055 O O . LEU A 1 129 ? -0.486 3.916 -11.086 1.00 96.00 129 LEU A O 1
ATOM 1059 N N . PHE A 1 130 ? -1.808 2.150 -11.524 1.00 95.50 130 PHE A N 1
ATOM 1060 C CA . PHE A 1 130 ? -1.906 1.691 -10.146 1.00 95.50 130 PHE A CA 1
ATOM 1061 C C . PHE A 1 130 ? -0.550 1.253 -9.580 1.00 95.50 130 PHE A C 1
ATOM 1063 O O . PHE A 1 130 ? -0.208 1.641 -8.468 1.00 95.50 130 PHE A O 1
ATOM 1070 N N . TRP A 1 131 ? 0.286 0.567 -10.366 1.00 95.50 131 TRP A N 1
ATOM 1071 C CA . TRP A 1 131 ? 1.670 0.261 -9.983 1.00 95.50 131 TRP A CA 1
ATOM 1072 C C . TRP A 1 131 ? 2.5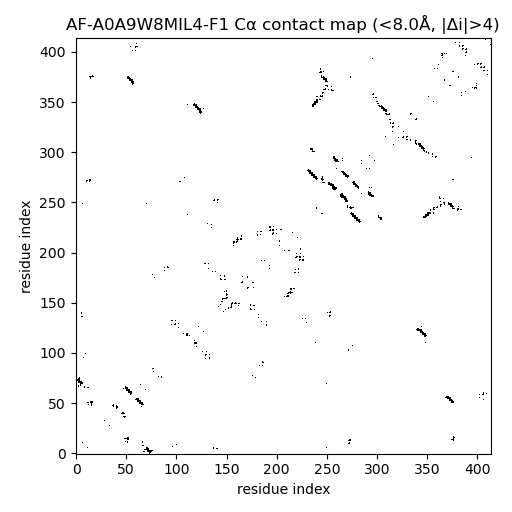11 1.515 -9.740 1.00 95.50 131 TRP A C 1
ATOM 1074 O O . TRP A 1 131 ? 3.257 1.573 -8.764 1.00 95.50 131 TRP A O 1
ATOM 1084 N N . LYS A 1 132 ? 2.387 2.543 -10.595 1.00 95.88 132 LYS A N 1
ATOM 1085 C CA . LYS A 1 132 ? 3.051 3.838 -10.350 1.00 95.88 132 LYS A CA 1
ATOM 1086 C C . LYS A 1 132 ? 2.578 4.469 -9.042 1.00 95.88 132 LYS A C 1
ATOM 1088 O O . LYS A 1 132 ? 3.396 4.987 -8.290 1.00 95.88 132 LYS A O 1
ATOM 1093 N N . PHE A 1 133 ? 1.277 4.419 -8.771 1.00 95.38 133 PHE A N 1
ATOM 1094 C CA . PHE A 1 133 ? 0.710 4.939 -7.532 1.00 95.38 133 PHE A CA 1
ATOM 1095 C C . PHE A 1 133 ? 1.248 4.202 -6.295 1.00 95.38 133 PHE A C 1
ATOM 1097 O O . PHE A 1 133 ? 1.723 4.860 -5.374 1.00 95.38 133 PHE A O 1
ATOM 1104 N N . ILE A 1 134 ? 1.258 2.864 -6.296 1.00 93.88 134 ILE A N 1
ATOM 1105 C CA . ILE A 1 134 ? 1.774 2.044 -5.183 1.00 93.88 134 ILE A CA 1
ATOM 1106 C C . ILE A 1 134 ? 3.263 2.311 -4.931 1.00 93.88 134 ILE A C 1
ATOM 1108 O O . ILE A 1 134 ? 3.655 2.547 -3.789 1.00 93.88 134 ILE A O 1
ATOM 1112 N N . LEU A 1 135 ? 4.084 2.358 -5.989 1.00 92.69 135 LEU A N 1
ATOM 1113 C CA . LEU A 1 135 ? 5.495 2.739 -5.868 1.00 92.69 135 LEU A CA 1
ATOM 1114 C C . LEU A 1 135 ? 5.632 4.092 -5.166 1.00 92.69 135 LEU A C 1
ATOM 1116 O O . LEU A 1 135 ? 6.468 4.253 -4.284 1.00 92.69 135 LEU A O 1
ATOM 1120 N N . LEU A 1 136 ? 4.825 5.077 -5.560 1.00 92.50 136 LEU A N 1
ATOM 1121 C CA . LEU A 1 136 ? 4.931 6.425 -5.017 1.00 92.50 136 LEU A CA 1
ATOM 1122 C C . LEU A 1 136 ? 4.435 6.533 -3.576 1.00 92.50 136 LEU A C 1
ATOM 1124 O O . LEU A 1 136 ? 4.992 7.341 -2.835 1.00 92.50 136 LEU A O 1
ATOM 1128 N N . LEU A 1 137 ? 3.475 5.705 -3.149 1.00 89.69 137 LEU A N 1
ATOM 1129 C CA . LEU A 1 137 ? 3.154 5.553 -1.726 1.00 89.69 137 LEU A CA 1
ATOM 1130 C C . LEU A 1 137 ? 4.391 5.103 -0.938 1.00 89.69 137 LEU A C 1
ATOM 1132 O O . LEU A 1 137 ? 4.737 5.713 0.070 1.00 89.69 137 LEU A O 1
ATOM 1136 N N . HIS A 1 138 ? 5.100 4.089 -1.437 1.00 87.50 138 HIS A N 1
ATOM 1137 C CA . HIS A 1 138 ? 6.310 3.574 -0.796 1.00 87.50 138 HIS A CA 1
ATOM 1138 C C . HIS A 1 138 ? 7.466 4.590 -0.808 1.00 87.50 138 HIS A C 1
ATOM 1140 O O . HIS A 1 138 ? 8.089 4.863 0.221 1.00 87.50 138 HIS A O 1
ATOM 1146 N N . TYR A 1 139 ? 7.735 5.191 -1.970 1.00 87.69 139 TYR A N 1
ATOM 1147 C CA . TYR A 1 139 ? 8.845 6.119 -2.195 1.00 87.69 139 TYR A CA 1
ATOM 1148 C C . TYR A 1 139 ? 8.717 7.400 -1.364 1.00 87.69 139 TYR A C 1
ATOM 1150 O O . TYR A 1 139 ? 9.710 7.922 -0.862 1.00 87.69 139 TYR A O 1
ATOM 1158 N N . ARG A 1 140 ? 7.488 7.910 -1.197 1.00 85.25 140 ARG A N 1
ATOM 1159 C CA . ARG A 1 140 ? 7.219 9.114 -0.396 1.00 85.25 140 ARG A CA 1
ATOM 1160 C C . ARG A 1 140 ? 7.230 8.862 1.102 1.00 85.25 140 ARG A C 1
ATOM 1162 O O . ARG A 1 140 ? 7.458 9.799 1.855 1.00 85.25 140 ARG A O 1
ATOM 1169 N N . ASN A 1 141 ? 6.980 7.624 1.514 1.00 80.00 141 ASN A N 1
ATOM 1170 C CA . ASN A 1 141 ? 6.976 7.230 2.916 1.00 80.00 141 ASN A CA 1
ATOM 1171 C C . ASN A 1 141 ? 8.362 6.768 3.411 1.00 80.00 141 ASN A C 1
ATOM 1173 O O . ASN A 1 141 ? 8.530 6.444 4.585 1.00 80.00 141 ASN A O 1
ATOM 1177 N N . SER A 1 142 ? 9.355 6.685 2.520 1.00 76.06 142 SER A N 1
ATOM 1178 C CA . SER A 1 142 ? 10.717 6.256 2.847 1.00 76.06 142 SER A CA 1
ATOM 1179 C C . SER A 1 142 ? 11.568 7.436 3.335 1.00 76.06 142 SER A C 1
ATOM 1181 O O . SER A 1 142 ? 11.594 8.465 2.656 1.00 76.06 142 SER A O 1
ATOM 1183 N N . PRO A 1 143 ? 12.286 7.306 4.469 1.00 76.44 143 PRO A N 1
ATOM 1184 C CA . PRO A 1 143 ? 13.232 8.315 4.923 1.00 76.44 143 PRO A CA 1
ATOM 1185 C C . PRO A 1 143 ? 14.296 8.559 3.859 1.00 76.44 143 PRO A C 1
ATOM 1187 O O . PRO A 1 143 ? 14.879 7.614 3.318 1.00 76.44 143 PRO A O 1
ATOM 1190 N N . ILE A 1 144 ? 14.530 9.832 3.548 1.00 77.88 144 ILE A N 1
ATOM 1191 C CA . ILE A 1 144 ? 15.498 10.252 2.528 1.00 77.88 144 ILE A CA 1
ATOM 1192 C C . ILE A 1 144 ? 16.896 9.754 2.913 1.00 77.88 144 ILE A C 1
ATOM 1194 O O . ILE A 1 144 ? 17.648 9.283 2.060 1.00 77.88 144 ILE A O 1
ATOM 1198 N N . GLU A 1 145 ? 17.193 9.775 4.210 1.00 74.38 145 GLU A N 1
ATOM 1199 C CA . GLU A 1 145 ? 18.438 9.320 4.817 1.00 74.38 145 GLU A CA 1
ATOM 1200 C C . GLU A 1 145 ? 18.678 7.830 4.546 1.00 74.38 145 GLU A C 1
ATOM 1202 O O . GLU A 1 145 ? 19.748 7.440 4.080 1.00 74.38 145 GLU A O 1
ATOM 1207 N N . GLU A 1 146 ? 17.658 6.987 4.748 1.00 77.62 146 GLU A N 1
ATOM 1208 C CA . GLU A 1 146 ? 17.764 5.550 4.471 1.00 77.62 146 GLU A CA 1
ATOM 1209 C C . GLU A 1 146 ? 18.053 5.268 2.989 1.00 77.62 146 GLU A C 1
ATOM 1211 O O . GLU A 1 146 ? 18.727 4.284 2.685 1.00 77.62 146 GLU A O 1
ATOM 1216 N N . MET A 1 147 ? 17.554 6.109 2.075 1.00 76.12 147 MET A N 1
ATOM 1217 C CA . MET A 1 147 ? 17.671 5.903 0.628 1.00 76.12 147 MET A CA 1
ATOM 1218 C C . MET A 1 147 ? 18.963 6.456 0.023 1.00 76.12 147 MET A C 1
ATOM 1220 O O . MET A 1 147 ? 19.519 5.826 -0.875 1.00 76.12 147 MET A O 1
ATOM 1224 N N . PHE A 1 148 ? 19.423 7.631 0.465 1.00 82.19 148 PHE A N 1
ATOM 1225 C CA . PHE A 1 148 ? 20.432 8.400 -0.278 1.00 82.19 148 PHE A CA 1
ATOM 1226 C C . PHE A 1 148 ? 21.582 8.955 0.568 1.00 82.19 148 PHE A C 1
ATOM 1228 O O . PHE A 1 148 ? 22.558 9.453 -0.004 1.00 82.19 148 PHE A O 1
ATOM 1235 N N . GLN A 1 149 ? 21.540 8.816 1.898 1.00 84.81 149 GLN A N 1
ATOM 1236 C CA . GLN A 1 149 ? 22.684 9.190 2.725 1.00 84.81 149 GLN A CA 1
ATOM 1237 C C . GLN A 1 149 ? 23.836 8.204 2.480 1.00 84.81 149 GLN A C 1
ATOM 1239 O O . GLN A 1 149 ? 23.693 6.992 2.660 1.00 84.81 149 GLN A O 1
ATOM 1244 N N . GLU A 1 150 ? 24.994 8.733 2.080 1.00 83.94 150 GLU A N 1
ATOM 1245 C CA . GLU A 1 150 ? 26.183 7.952 1.693 1.00 83.94 150 GLU A CA 1
ATOM 1246 C C . GLU A 1 150 ? 26.692 7.030 2.808 1.00 83.94 150 GLU A C 1
ATOM 1248 O O . GLU A 1 150 ? 27.135 5.904 2.556 1.00 83.94 150 GLU A O 1
ATOM 1253 N N . ASP A 1 151 ? 26.616 7.512 4.046 1.00 85.12 151 ASP A N 1
ATOM 1254 C CA . ASP A 1 151 ? 27.139 6.821 5.223 1.00 85.12 151 ASP A CA 1
ATOM 1255 C C . ASP A 1 151 ? 26.114 5.888 5.874 1.00 85.12 151 ASP A C 1
ATOM 1257 O O . ASP A 1 151 ? 26.440 5.180 6.828 1.00 85.12 151 ASP A O 1
ATOM 1261 N N . HIS A 1 152 ? 24.885 5.835 5.352 1.00 83.69 152 HIS A N 1
ATOM 1262 C CA . HIS A 1 152 ? 23.879 4.923 5.874 1.00 83.69 152 HIS A CA 1
ATOM 1263 C C . HIS A 1 152 ? 24.317 3.462 5.638 1.00 83.69 152 HIS A C 1
ATOM 1265 O O . HIS A 1 152 ? 24.676 3.110 4.509 1.00 83.69 152 HIS A O 1
ATOM 1271 N N . PRO A 1 153 ? 24.262 2.566 6.648 1.00 84.06 153 PRO A N 1
ATOM 1272 C CA . PRO A 1 153 ? 24.778 1.199 6.520 1.00 84.06 153 PRO A CA 1
ATOM 1273 C C . PRO A 1 153 ? 24.175 0.404 5.355 1.00 84.06 153 PRO A C 1
ATOM 1275 O O . PRO A 1 153 ? 24.874 -0.377 4.714 1.00 84.06 153 PRO A O 1
ATOM 1278 N N . ARG A 1 154 ? 22.893 0.633 5.032 1.00 80.25 154 ARG A N 1
ATOM 1279 C CA . ARG A 1 154 ? 22.221 -0.039 3.902 1.00 80.25 154 ARG A CA 1
ATOM 1280 C C . ARG A 1 154 ? 22.701 0.440 2.530 1.00 80.25 154 ARG A C 1
ATOM 1282 O O . ARG A 1 154 ? 22.528 -0.281 1.555 1.00 80.25 154 ARG A O 1
ATOM 1289 N N . ASN A 1 155 ? 23.331 1.611 2.464 1.00 82.69 155 ASN A N 1
ATOM 1290 C CA . ASN A 1 155 ? 23.812 2.209 1.222 1.00 82.69 155 ASN A CA 1
ATOM 1291 C C . ASN A 1 155 ? 25.283 1.887 0.944 1.00 82.69 155 ASN A C 1
ATOM 1293 O O . ASN A 1 155 ? 25.818 2.333 -0.067 1.00 82.69 155 ASN A O 1
ATOM 1297 N N . ALA A 1 156 ? 25.940 1.082 1.790 1.00 82.38 156 ALA A N 1
ATOM 1298 C CA . ALA A 1 156 ? 27.332 0.687 1.587 1.00 82.38 156 ALA A CA 1
ATOM 1299 C C . ALA A 1 156 ? 27.627 0.154 0.161 1.00 82.38 156 ALA A C 1
ATOM 1301 O O . ALA A 1 156 ? 28.606 0.617 -0.423 1.00 82.38 156 ALA A O 1
ATOM 1302 N N . PRO A 1 157 ? 26.780 -0.696 -0.465 1.00 79.62 157 PRO A N 1
ATOM 1303 C CA . PRO A 1 157 ? 27.030 -1.194 -1.827 1.00 79.62 157 PRO A CA 1
ATOM 1304 C C . PRO A 1 157 ? 26.904 -0.137 -2.940 1.00 79.62 157 PRO A C 1
ATOM 1306 O O . PRO A 1 157 ? 27.417 -0.327 -4.044 1.00 79.62 157 PRO A O 1
ATOM 1309 N N . ILE A 1 158 ? 26.203 0.970 -2.669 1.00 80.19 158 ILE A N 1
ATOM 1310 C CA . ILE A 1 158 ? 25.883 2.029 -3.643 1.00 80.19 158 ILE A CA 1
ATOM 1311 C C . ILE A 1 158 ? 26.556 3.366 -3.309 1.00 80.19 158 ILE A C 1
ATOM 1313 O O . ILE A 1 158 ? 26.326 4.365 -3.987 1.00 80.19 158 ILE A O 1
ATOM 1317 N N . ARG A 1 159 ? 27.400 3.415 -2.271 1.00 85.25 159 ARG A N 1
ATOM 1318 C CA . ARG A 1 159 ? 27.983 4.658 -1.746 1.00 85.25 159 ARG A CA 1
ATOM 1319 C C . ARG A 1 159 ? 28.761 5.441 -2.801 1.00 85.25 159 ARG A C 1
ATOM 1321 O O . ARG A 1 159 ? 28.565 6.646 -2.936 1.00 85.25 159 ARG A O 1
ATOM 1328 N N . GLN A 1 160 ? 29.645 4.768 -3.541 1.00 83.44 160 GLN A N 1
ATOM 1329 C CA . GLN A 1 160 ? 30.460 5.421 -4.571 1.00 83.44 160 GLN A CA 1
ATOM 1330 C C . GLN A 1 160 ? 29.591 6.009 -5.687 1.00 83.44 160 GLN A C 1
ATOM 1332 O O . GLN A 1 160 ? 29.827 7.129 -6.135 1.00 83.44 160 GLN A O 1
ATOM 1337 N N . TRP A 1 161 ? 28.545 5.280 -6.076 1.00 84.00 161 TRP A N 1
ATOM 1338 C CA . TRP A 1 161 ? 27.563 5.722 -7.057 1.00 84.00 161 TRP A CA 1
ATOM 1339 C C . TRP A 1 161 ? 26.773 6.950 -6.584 1.00 84.00 161 TRP A C 1
ATOM 1341 O O . TRP A 1 161 ? 26.681 7.932 -7.321 1.00 84.00 161 TRP A O 1
ATOM 1351 N N . LEU A 1 162 ? 26.284 6.953 -5.336 1.00 85.62 162 LEU A N 1
ATOM 1352 C CA . LEU A 1 162 ? 25.608 8.114 -4.742 1.00 85.62 162 LEU A CA 1
ATOM 1353 C C . LEU A 1 162 ? 26.508 9.354 -4.772 1.00 85.62 162 LEU A C 1
ATOM 1355 O O . LEU A 1 162 ? 26.081 10.417 -5.222 1.00 85.62 162 LEU A O 1
ATOM 1359 N N . ARG A 1 163 ? 27.770 9.206 -4.350 1.00 87.31 163 ARG A N 1
ATOM 1360 C CA . ARG A 1 163 ? 28.751 10.297 -4.351 1.00 87.31 163 ARG A CA 1
ATOM 1361 C C . ARG A 1 163 ? 29.026 10.819 -5.760 1.00 87.31 163 ARG A C 1
ATOM 1363 O O . ARG A 1 163 ? 29.000 12.028 -5.978 1.00 87.31 163 ARG A O 1
ATOM 1370 N N . HIS A 1 164 ? 29.269 9.921 -6.715 1.00 85.31 164 HIS A N 1
ATOM 1371 C CA . HIS A 1 164 ? 29.524 10.291 -8.106 1.00 85.31 164 HIS A CA 1
ATOM 1372 C C . HIS A 1 164 ? 28.343 11.063 -8.702 1.00 85.31 164 HIS A C 1
ATOM 1374 O O . HIS A 1 164 ? 28.535 12.134 -9.276 1.00 85.31 164 HIS A O 1
ATOM 1380 N N . LEU A 1 165 ? 27.115 10.574 -8.512 1.00 83.00 165 LEU A N 1
ATOM 1381 C CA . LEU A 1 165 ? 25.924 11.247 -9.021 1.00 83.00 165 LEU A CA 1
ATOM 1382 C C . LEU A 1 165 ? 25.694 12.617 -8.394 1.00 83.00 165 LEU A C 1
ATOM 1384 O O . LEU A 1 165 ? 25.370 13.550 -9.127 1.00 83.00 165 LEU A O 1
ATOM 1388 N N . LYS A 1 166 ? 25.871 12.757 -7.075 1.00 87.69 166 LYS A N 1
ATOM 1389 C CA . LYS A 1 166 ? 25.747 14.058 -6.406 1.00 87.69 166 LYS A CA 1
ATOM 1390 C C . LYS A 1 166 ? 26.719 15.075 -6.991 1.00 87.69 166 LYS A C 1
ATOM 1392 O O . LYS A 1 166 ? 26.300 16.178 -7.323 1.00 87.69 166 LYS A O 1
ATOM 1397 N N . ILE A 1 167 ? 27.976 14.683 -7.212 1.00 87.88 167 ILE A N 1
ATOM 1398 C CA . ILE A 1 167 ? 28.985 15.542 -7.849 1.00 87.88 167 ILE A CA 1
ATOM 1399 C C . ILE A 1 167 ? 28.578 15.880 -9.289 1.00 87.88 167 ILE A C 1
ATOM 1401 O O . ILE A 1 167 ? 28.520 17.052 -9.651 1.00 87.88 167 ILE A O 1
ATOM 1405 N N . MET A 1 168 ? 28.249 14.870 -10.099 1.00 86.06 168 MET A N 1
ATOM 1406 C CA . MET A 1 168 ? 27.905 15.039 -11.517 1.00 86.06 168 MET A CA 1
ATOM 1407 C C . MET A 1 168 ? 26.675 15.920 -11.749 1.00 86.06 168 MET A C 1
ATOM 1409 O O . MET A 1 168 ? 26.603 16.635 -12.747 1.00 86.06 168 MET A O 1
ATOM 1413 N N . LYS A 1 169 ? 25.684 15.840 -10.860 1.00 83.75 169 LYS A N 1
ATOM 1414 C CA . LYS A 1 169 ? 24.444 16.621 -10.937 1.00 83.75 169 LYS A CA 1
ATOM 1415 C C . LYS A 1 169 ? 24.506 17.934 -10.162 1.00 83.75 169 LYS A C 1
ATOM 1417 O O . LYS A 1 169 ? 23.591 18.739 -10.300 1.00 83.75 169 LYS A O 1
ATOM 1422 N N . GLY A 1 170 ? 25.557 18.146 -9.372 1.00 85.62 170 GLY A N 1
ATOM 1423 C CA . GLY A 1 170 ? 25.676 19.294 -8.480 1.00 85.62 170 GLY A CA 1
ATOM 1424 C C . GLY A 1 170 ? 24.672 19.277 -7.324 1.00 85.62 170 GLY A C 1
ATOM 1425 O O . GLY A 1 170 ? 24.295 20.344 -6.854 1.00 85.62 170 GLY A O 1
ATOM 1426 N N . TYR A 1 171 ? 24.220 18.098 -6.878 1.00 87.00 171 TYR A N 1
ATOM 1427 C CA . TYR A 1 171 ? 23.331 17.993 -5.720 1.00 87.00 171 TYR A CA 1
ATOM 1428 C C . TYR A 1 171 ? 24.094 18.302 -4.434 1.00 87.00 171 TYR A C 1
ATOM 1430 O O . TYR A 1 171 ? 25.144 17.721 -4.153 1.00 87.00 171 TYR A O 1
ATOM 1438 N N . THR A 1 172 ? 23.525 19.193 -3.635 1.00 83.56 172 THR A N 1
ATOM 1439 C CA . THR A 1 172 ? 24.041 19.613 -2.329 1.00 83.56 172 THR A CA 1
ATOM 1440 C C . THR A 1 172 ? 23.353 18.886 -1.176 1.00 83.56 172 THR A C 1
ATOM 1442 O O . THR A 1 172 ? 23.903 18.813 -0.078 1.00 83.56 172 THR A O 1
ATOM 1445 N N . THR A 1 173 ? 22.171 18.310 -1.421 1.00 83.56 173 THR A N 1
ATOM 1446 C CA . THR A 1 173 ? 21.373 17.587 -0.424 1.00 83.56 173 THR A CA 1
ATOM 1447 C C . THR A 1 173 ? 20.809 16.271 -0.970 1.00 83.56 173 THR A C 1
ATOM 1449 O O . THR A 1 173 ? 20.492 16.143 -2.153 1.00 83.56 173 THR A O 1
ATOM 1452 N N . ASP A 1 174 ? 20.589 15.292 -0.087 1.00 85.50 174 ASP A N 1
ATOM 1453 C CA . ASP A 1 174 ? 19.908 14.028 -0.431 1.00 85.50 174 ASP A CA 1
ATOM 1454 C C . ASP A 1 174 ? 18.459 14.252 -0.898 1.00 85.50 174 ASP A C 1
ATOM 1456 O O . ASP A 1 174 ? 17.891 13.466 -1.660 1.00 85.50 174 ASP A O 1
ATOM 1460 N N . LYS A 1 175 ? 17.862 15.369 -0.473 1.00 83.56 175 LYS A N 1
ATOM 1461 C CA . LYS A 1 175 ? 16.519 15.786 -0.863 1.00 83.56 175 LYS A CA 1
ATOM 1462 C C . LYS A 1 175 ? 16.422 16.112 -2.353 1.00 83.56 175 LYS A C 1
ATOM 1464 O O . LYS A 1 175 ? 15.436 15.729 -2.976 1.00 83.56 175 LYS A O 1
ATOM 1469 N N . GLU A 1 176 ? 17.420 16.778 -2.932 1.00 83.56 176 GLU A N 1
ATOM 1470 C CA . GLU A 1 176 ? 17.459 17.066 -4.375 1.00 83.56 176 GLU A CA 1
ATOM 1471 C C . GLU A 1 176 ? 17.489 15.771 -5.193 1.00 83.56 176 GLU A C 1
ATOM 1473 O O . GLU A 1 176 ? 16.744 15.628 -6.164 1.00 83.56 176 GLU A O 1
ATOM 1478 N N . PHE A 1 177 ? 18.266 14.782 -4.741 1.00 84.12 177 PHE A N 1
ATOM 1479 C CA . PHE A 1 177 ? 18.292 13.451 -5.347 1.00 84.12 177 PHE A CA 1
ATOM 1480 C C . PHE A 1 177 ? 16.915 12.776 -5.272 1.00 84.12 177 PHE A C 1
ATOM 1482 O O . PHE A 1 177 ? 16.411 12.235 -6.261 1.00 84.12 177 PHE A O 1
ATOM 1489 N N . TRP A 1 178 ? 16.277 12.827 -4.099 1.00 87.06 178 TRP A N 1
ATOM 1490 C CA . TRP A 1 178 ? 14.945 12.264 -3.909 1.00 87.06 178 TRP A CA 1
ATOM 1491 C C . TRP A 1 178 ? 13.892 12.942 -4.805 1.00 87.06 178 TRP A C 1
ATOM 1493 O O . TRP A 1 178 ? 13.041 12.255 -5.384 1.00 87.06 178 TRP A O 1
ATOM 1503 N N . LEU A 1 179 ? 13.971 14.266 -4.976 1.00 86.00 179 LEU A N 1
ATOM 1504 C CA . LEU A 1 179 ? 13.104 15.038 -5.870 1.00 86.00 179 LEU A CA 1
ATOM 1505 C C . LEU A 1 179 ? 13.328 14.692 -7.350 1.00 86.00 179 LEU A C 1
ATOM 1507 O O . LEU A 1 179 ? 12.344 14.571 -8.082 1.00 86.00 179 LEU A O 1
ATOM 1511 N N . ASP A 1 180 ? 14.574 14.476 -7.788 1.00 86.25 180 ASP A N 1
ATOM 1512 C CA . ASP A 1 180 ? 14.891 14.028 -9.157 1.00 86.25 180 ASP A CA 1
ATOM 1513 C C . ASP A 1 180 ? 14.242 12.669 -9.455 1.00 86.25 180 ASP A C 1
ATOM 1515 O O . ASP A 1 180 ? 13.546 12.506 -10.461 1.00 86.25 180 ASP A O 1
ATOM 1519 N N . GLY A 1 181 ? 14.375 11.711 -8.530 1.00 88.50 181 GLY A N 1
ATOM 1520 C CA . GLY A 1 181 ? 13.744 10.395 -8.655 1.00 88.50 181 GLY A CA 1
ATOM 1521 C C . GLY A 1 181 ? 12.215 10.470 -8.704 1.00 88.50 181 GLY A C 1
ATOM 1522 O O . GLY A 1 181 ? 11.576 9.815 -9.532 1.00 88.50 181 GLY A O 1
ATOM 1523 N N . LEU A 1 182 ? 11.614 11.323 -7.872 1.00 89.75 182 LEU A N 1
ATOM 1524 C CA . LEU A 1 182 ? 10.174 11.561 -7.895 1.00 89.75 182 LEU A CA 1
ATOM 1525 C C . LEU A 1 182 ? 9.710 12.156 -9.228 1.00 89.75 182 LEU A C 1
ATOM 1527 O O . LEU A 1 182 ? 8.729 11.685 -9.811 1.00 89.75 182 LEU A O 1
ATOM 1531 N N . HIS A 1 183 ? 10.414 13.184 -9.704 1.00 89.75 183 HIS A N 1
ATOM 1532 C CA . HIS A 1 183 ? 10.130 13.818 -10.982 1.00 89.75 183 HIS A CA 1
ATOM 1533 C C . HIS A 1 183 ? 10.213 12.796 -12.118 1.00 89.75 183 HIS A C 1
ATOM 1535 O O . HIS A 1 183 ? 9.301 12.712 -12.943 1.00 89.75 183 HIS A O 1
ATOM 1541 N N . TYR A 1 184 ? 11.253 11.958 -12.120 1.00 92.00 184 TYR A N 1
ATOM 1542 C CA . TYR A 1 184 ? 11.417 10.884 -13.090 1.00 92.00 184 TYR A CA 1
ATOM 1543 C C . TYR A 1 184 ? 10.215 9.929 -13.107 1.00 92.00 184 TYR A C 1
ATOM 1545 O O . TYR A 1 184 ? 9.643 9.692 -14.177 1.00 92.00 184 TYR A O 1
ATOM 1553 N N . TYR A 1 185 ? 9.776 9.427 -11.947 1.00 93.69 185 TYR A N 1
ATOM 1554 C CA . TYR A 1 185 ? 8.618 8.532 -11.879 1.00 93.69 185 TYR A CA 1
ATOM 1555 C C . TYR A 1 185 ? 7.329 9.200 -12.354 1.00 93.69 185 TYR A C 1
ATOM 1557 O O . TYR A 1 185 ? 6.533 8.567 -13.046 1.00 93.69 185 TYR A O 1
ATOM 1565 N N . LEU A 1 186 ? 7.099 10.470 -12.024 1.00 92.94 186 LEU A N 1
ATOM 1566 C CA . LEU A 1 186 ? 5.881 11.181 -12.419 1.00 92.94 186 LEU A CA 1
ATOM 1567 C C . LEU A 1 186 ? 5.867 11.535 -13.909 1.00 92.94 186 LEU A C 1
ATOM 1569 O O . LEU A 1 186 ? 4.832 11.402 -14.563 1.00 92.94 186 LEU A O 1
ATOM 1573 N N . SER A 1 187 ? 7.008 11.941 -14.461 1.00 92.50 187 SER A N 1
ATOM 1574 C CA . SER A 1 187 ? 7.120 12.437 -15.836 1.00 92.50 187 SER A CA 1
ATOM 1575 C C . SER A 1 187 ? 7.348 11.343 -16.880 1.00 92.50 187 SER A C 1
ATOM 1577 O O . SER A 1 187 ? 7.033 11.556 -18.049 1.00 92.50 187 SER A O 1
ATOM 1579 N N . THR A 1 188 ? 7.817 10.160 -16.480 1.00 94.19 188 THR A N 1
ATOM 1580 C CA . THR A 1 188 ? 8.108 9.054 -17.407 1.00 94.19 188 THR A CA 1
ATOM 1581 C C . THR A 1 188 ? 6.933 8.075 -17.494 1.00 94.19 188 THR A C 1
ATOM 1583 O O . THR A 1 188 ? 6.327 7.699 -16.482 1.00 94.19 188 THR A O 1
ATOM 1586 N N . LYS A 1 189 ? 6.572 7.634 -18.706 1.00 93.38 189 LYS A N 1
ATOM 1587 C CA . LYS A 1 189 ? 5.525 6.614 -18.893 1.00 93.38 189 LYS A CA 1
ATOM 1588 C C . LYS A 1 189 ? 6.001 5.268 -18.353 1.00 93.38 189 LYS A C 1
ATOM 1590 O O . LYS A 1 189 ? 7.177 4.943 -18.458 1.00 93.38 189 LYS A O 1
ATOM 1595 N N . HIS A 1 190 ? 5.076 4.452 -17.850 1.00 92.75 190 HIS A N 1
ATOM 1596 C CA . HIS A 1 190 ? 5.382 3.113 -17.332 1.00 92.75 190 HIS A CA 1
ATOM 1597 C C . HIS A 1 190 ? 6.228 2.276 -18.312 1.00 92.75 190 HIS A C 1
ATOM 1599 O O . HIS A 1 190 ? 7.252 1.722 -17.924 1.00 92.75 190 HIS A O 1
ATOM 1605 N N . SER A 1 191 ? 5.840 2.232 -19.592 1.00 90.12 191 SER A N 1
ATOM 1606 C CA . SER A 1 191 ? 6.566 1.499 -20.638 1.00 90.12 191 SER A CA 1
ATOM 1607 C C . SER A 1 191 ? 8.003 1.982 -20.827 1.00 90.12 191 SER A C 1
ATOM 1609 O O . SER A 1 191 ? 8.899 1.173 -21.060 1.00 90.12 191 SER A O 1
ATOM 1611 N N . ASP A 1 192 ? 8.222 3.291 -20.717 1.00 92.88 192 ASP A N 1
ATOM 1612 C CA . ASP A 1 192 ? 9.533 3.905 -20.912 1.00 92.88 192 ASP A CA 1
ATOM 1613 C C . ASP A 1 192 ? 10.431 3.642 -19.700 1.00 92.88 192 ASP A C 1
ATOM 1615 O O . ASP A 1 192 ? 11.601 3.322 -19.881 1.00 92.88 192 ASP A O 1
ATOM 1619 N N . ILE A 1 193 ? 9.876 3.645 -18.478 1.00 93.62 193 ILE A N 1
ATOM 1620 C CA . ILE A 1 193 ? 10.611 3.237 -17.270 1.00 93.62 193 ILE A CA 1
ATOM 1621 C C . ILE A 1 193 ? 11.104 1.791 -17.416 1.00 93.62 193 ILE A C 1
ATOM 1623 O O . ILE A 1 193 ? 12.290 1.529 -17.228 1.00 93.62 193 ILE A O 1
ATOM 1627 N N . LEU A 1 194 ? 10.232 0.860 -17.820 1.00 90.19 194 LEU A N 1
ATOM 1628 C CA . LEU A 1 194 ? 10.633 -0.535 -18.041 1.00 90.19 194 LEU A CA 1
ATOM 1629 C C . LEU A 1 194 ? 11.655 -0.673 -19.180 1.00 90.19 194 LEU A C 1
ATOM 1631 O O . LEU A 1 194 ? 12.569 -1.490 -19.103 1.00 90.19 194 LEU A O 1
ATOM 1635 N N . LYS A 1 195 ? 11.547 0.141 -20.236 1.00 89.06 195 LYS A N 1
ATOM 1636 C CA . LYS A 1 195 ? 12.550 0.180 -21.308 1.00 89.06 195 LYS A CA 1
ATOM 1637 C C . LYS A 1 195 ? 13.909 0.655 -20.790 1.00 89.06 195 LYS A C 1
ATOM 1639 O O . LYS A 1 195 ? 14.919 0.053 -21.149 1.00 89.06 195 LYS A O 1
ATOM 1644 N N . HIS A 1 196 ? 13.944 1.692 -19.953 1.00 90.19 196 HIS A N 1
ATOM 1645 C CA . HIS A 1 196 ? 15.177 2.160 -19.321 1.00 90.19 196 HIS A CA 1
ATOM 1646 C C . HIS A 1 196 ? 15.792 1.069 -18.435 1.00 90.19 196 HIS A C 1
ATOM 1648 O O . HIS A 1 196 ? 16.996 0.847 -18.520 1.00 90.19 196 HIS A O 1
ATOM 1654 N N . ALA A 1 197 ? 14.984 0.328 -17.668 1.00 87.31 197 ALA A N 1
ATOM 1655 C CA . ALA A 1 197 ? 15.456 -0.791 -16.846 1.00 87.31 197 ALA A CA 1
ATOM 1656 C C . ALA A 1 197 ? 16.076 -1.912 -17.700 1.00 87.31 197 ALA A C 1
ATOM 1658 O O . ALA A 1 197 ? 17.202 -2.332 -17.449 1.00 87.31 197 ALA A O 1
ATOM 1659 N N . LYS A 1 198 ? 15.429 -2.300 -18.808 1.00 83.19 198 LYS A N 1
ATOM 1660 C CA . LYS A 1 198 ? 15.979 -3.287 -19.759 1.00 83.19 198 LYS A CA 1
ATOM 1661 C C . LYS A 1 198 ? 17.291 -2.853 -20.417 1.00 83.19 198 LYS A C 1
ATOM 1663 O O . LYS A 1 198 ? 18.099 -3.694 -20.787 1.00 83.19 198 LYS A O 1
ATOM 1668 N N . GLN A 1 199 ? 17.532 -1.554 -20.575 1.00 81.06 199 GLN A N 1
ATOM 1669 C CA . GLN A 1 199 ? 18.820 -1.039 -21.065 1.00 81.06 199 GLN A CA 1
ATOM 1670 C C . GLN A 1 199 ? 19.934 -1.127 -20.007 1.00 81.06 199 GLN A C 1
ATOM 1672 O O . GLN A 1 199 ? 21.096 -0.854 -20.308 1.00 81.06 199 GLN A O 1
ATOM 1677 N N . CYS A 1 200 ? 19.591 -1.521 -18.778 1.00 72.06 200 CYS A N 1
ATOM 1678 C CA . CYS A 1 200 ? 20.503 -1.727 -17.660 1.00 72.06 200 CYS A CA 1
ATOM 1679 C C . CYS A 1 200 ? 20.874 -3.201 -17.458 1.00 72.06 200 CYS A C 1
ATOM 1681 O O . CYS A 1 200 ? 21.357 -3.534 -16.384 1.00 72.06 200 CYS A O 1
ATOM 1683 N N . THR A 1 201 ? 20.692 -4.090 -18.443 1.00 57.38 201 THR A N 1
ATOM 1684 C CA . THR A 1 201 ? 21.000 -5.536 -18.331 1.00 57.38 201 THR A CA 1
ATOM 1685 C C . THR A 1 201 ? 22.444 -5.858 -17.925 1.00 57.38 201 THR A C 1
ATOM 1687 O O . THR A 1 201 ? 22.716 -6.979 -17.516 1.00 57.38 201 THR A O 1
ATOM 1690 N N . ILE A 1 202 ? 23.355 -4.881 -17.980 1.00 51.41 202 ILE A N 1
ATOM 1691 C CA . ILE A 1 202 ? 24.747 -4.976 -17.505 1.00 51.41 202 ILE A CA 1
ATOM 1692 C C . ILE A 1 202 ? 24.853 -4.772 -15.969 1.00 51.41 202 ILE A C 1
ATOM 1694 O O . ILE A 1 202 ? 25.865 -5.104 -15.366 1.00 51.41 202 ILE A O 1
ATOM 1698 N N . TYR A 1 203 ? 23.799 -4.268 -15.317 1.00 50.34 203 TYR A N 1
ATOM 1699 C CA . TYR A 1 203 ? 23.751 -3.852 -13.904 1.00 50.34 203 TYR A CA 1
ATOM 1700 C C . TYR A 1 203 ? 22.576 -4.465 -13.123 1.00 50.34 203 TYR A C 1
ATOM 1702 O O . TYR A 1 203 ? 22.189 -3.942 -12.079 1.00 50.34 203 TYR A O 1
ATOM 1710 N N . GLY A 1 204 ? 21.957 -5.527 -13.649 1.00 43.03 204 GLY A N 1
ATOM 1711 C CA . GLY A 1 204 ? 20.753 -6.122 -13.064 1.00 43.03 204 GLY A CA 1
ATOM 1712 C C . GLY A 1 204 ? 20.934 -6.574 -11.602 1.00 43.03 204 GLY A C 1
ATOM 1713 O O . GLY A 1 204 ? 22.059 -6.819 -11.163 1.00 43.03 204 GLY A O 1
ATOM 1714 N N . PRO A 1 205 ? 19.834 -6.747 -10.844 1.00 41.62 205 PRO A N 1
ATOM 1715 C CA . PRO A 1 205 ? 19.859 -7.030 -9.402 1.00 41.62 205 PRO A CA 1
ATOM 1716 C C . PRO A 1 205 ? 20.601 -8.323 -9.016 1.00 41.62 205 PRO A C 1
ATOM 1718 O O . PRO A 1 205 ? 21.010 -8.483 -7.870 1.00 41.62 205 PRO A O 1
ATOM 1721 N N . SER A 1 206 ? 20.844 -9.225 -9.970 1.00 41.47 206 SER A N 1
ATOM 1722 C CA . SER A 1 206 ? 21.689 -10.417 -9.810 1.00 41.47 206 SER A CA 1
ATOM 1723 C C . SER A 1 206 ? 23.188 -10.111 -9.647 1.00 41.47 206 SER A C 1
ATOM 1725 O O . SER A 1 206 ? 23.941 -10.998 -9.258 1.00 41.47 206 SER A O 1
ATOM 1727 N N . HIS A 1 207 ? 23.626 -8.882 -9.945 1.00 40.22 207 HIS A N 1
ATOM 1728 C CA . HIS A 1 207 ? 25.030 -8.457 -9.925 1.00 40.22 207 HIS A CA 1
ATOM 1729 C C . HIS A 1 207 ? 25.374 -7.487 -8.784 1.00 40.22 207 HIS A C 1
ATOM 1731 O O . HIS A 1 207 ? 26.508 -7.026 -8.707 1.00 40.22 207 HIS A O 1
ATOM 1737 N N . LEU A 1 208 ? 24.453 -7.223 -7.848 1.00 46.59 208 LEU A N 1
ATOM 1738 C CA . LEU A 1 208 ? 24.713 -6.397 -6.655 1.00 46.59 208 LEU A CA 1
ATOM 1739 C C . LEU A 1 208 ? 25.493 -7.144 -5.550 1.00 46.59 208 LEU A C 1
ATOM 1741 O O . LEU A 1 208 ? 25.385 -6.823 -4.369 1.00 46.59 208 LEU A O 1
ATOM 1745 N N . VAL A 1 209 ? 26.288 -8.150 -5.922 1.00 38.84 209 VAL A N 1
ATOM 1746 C CA . VAL A 1 209 ? 27.349 -8.693 -5.066 1.00 38.84 209 VAL A CA 1
ATOM 1747 C C . VAL A 1 209 ? 28.629 -7.946 -5.440 1.00 38.84 209 VAL A C 1
ATOM 1749 O O . VAL A 1 209 ? 29.385 -8.393 -6.298 1.00 38.84 209 VAL A O 1
ATOM 1752 N N . GLY A 1 210 ? 28.832 -6.766 -4.850 1.00 51.03 210 GLY A N 1
ATOM 1753 C CA . GLY A 1 210 ? 29.987 -5.904 -5.124 1.00 51.03 210 GLY A CA 1
ATOM 1754 C C . GLY A 1 210 ? 29.648 -4.412 -5.125 1.00 51.03 210 GLY A C 1
ATOM 1755 O O . GLY A 1 210 ? 28.517 -4.019 -4.841 1.00 51.03 210 GLY A O 1
ATOM 1756 N N . GLU A 1 211 ? 30.643 -3.577 -5.428 1.00 55.22 211 GLU A N 1
ATOM 1757 C CA . GLU A 1 211 ? 30.450 -2.133 -5.591 1.00 55.22 211 GLU A CA 1
ATOM 1758 C C . GLU A 1 211 ? 29.660 -1.835 -6.874 1.00 55.22 211 GLU A C 1
ATOM 1760 O O . GLU A 1 211 ? 29.961 -2.351 -7.952 1.00 55.22 211 GLU A O 1
ATOM 1765 N N . THR A 1 212 ? 28.629 -0.998 -6.756 1.00 63.25 212 THR A N 1
ATOM 1766 C CA . THR A 1 212 ? 27.817 -0.550 -7.897 1.00 63.25 212 THR A CA 1
ATOM 1767 C C . THR A 1 212 ? 28.650 0.325 -8.832 1.00 63.25 212 THR A C 1
ATOM 1769 O O . THR A 1 212 ? 29.371 1.204 -8.360 1.00 63.25 212 THR A O 1
ATOM 1772 N N . ASN A 1 213 ? 28.521 0.140 -10.153 1.00 66.75 213 ASN A N 1
ATOM 1773 C CA . ASN A 1 213 ? 29.204 1.001 -11.120 1.00 66.75 213 ASN A CA 1
ATOM 1774 C C . ASN A 1 213 ? 28.794 2.472 -10.910 1.00 66.75 213 ASN A C 1
ATOM 1776 O O . ASN A 1 213 ? 27.616 2.823 -11.026 1.00 66.75 213 ASN A O 1
ATOM 1780 N N . ALA A 1 214 ? 29.779 3.325 -10.622 1.00 67.81 214 ALA A N 1
ATOM 1781 C CA . ALA A 1 214 ? 29.584 4.744 -10.361 1.00 67.81 214 ALA A CA 1
ATOM 1782 C C . ALA A 1 214 ? 28.965 5.502 -11.550 1.00 67.81 214 ALA A C 1
ATOM 1784 O O . ALA A 1 214 ? 28.241 6.470 -11.329 1.00 67.81 214 ALA A O 1
ATOM 1785 N N . ASP A 1 215 ? 29.153 5.019 -12.781 1.00 69.12 215 ASP A N 1
ATOM 1786 C CA . ASP A 1 215 ? 28.707 5.691 -14.007 1.00 69.12 215 ASP A CA 1
ATOM 1787 C C . ASP A 1 215 ? 27.225 5.452 -14.352 1.00 69.12 215 ASP A C 1
ATOM 1789 O O . ASP A 1 215 ? 26.735 5.925 -15.382 1.00 69.12 215 ASP A O 1
ATOM 1793 N N . ILE A 1 216 ? 26.476 4.698 -13.536 1.00 72.75 216 ILE A N 1
ATOM 1794 C CA . ILE A 1 216 ? 25.045 4.464 -13.779 1.00 72.75 216 ILE A CA 1
ATOM 1795 C C . ILE A 1 216 ? 24.281 5.796 -13.618 1.00 72.75 216 ILE A C 1
ATOM 1797 O O . ILE A 1 216 ? 24.260 6.366 -12.529 1.00 72.75 216 ILE A O 1
ATOM 1801 N N . PRO A 1 217 ? 23.581 6.306 -14.648 1.00 74.12 217 PRO A N 1
ATOM 1802 C CA . PRO A 1 217 ? 22.770 7.515 -14.506 1.00 74.12 217 PRO A CA 1
ATOM 1803 C C . PRO A 1 217 ? 21.632 7.342 -13.486 1.00 74.12 217 PRO A C 1
ATOM 1805 O O . PRO A 1 217 ? 21.046 6.262 -13.416 1.00 74.12 217 PRO A O 1
ATOM 1808 N N . SER A 1 218 ? 21.239 8.414 -12.779 1.00 73.81 218 SER A N 1
ATOM 1809 C CA . SER A 1 218 ? 20.171 8.378 -11.756 1.00 73.81 218 SER A CA 1
ATOM 1810 C C . SER A 1 218 ? 18.913 7.652 -12.252 1.00 73.81 218 SER A C 1
ATOM 1812 O O . SER A 1 218 ? 18.546 6.616 -11.693 1.00 73.81 218 SER A O 1
ATOM 1814 N N . HIS A 1 219 ? 18.344 8.111 -13.376 1.00 77.12 219 HIS A N 1
ATOM 1815 C CA . HIS A 1 219 ? 17.117 7.567 -13.985 1.00 77.12 219 HIS A CA 1
ATOM 1816 C C . HIS A 1 219 ? 17.147 6.051 -14.230 1.00 77.12 219 HIS A C 1
ATOM 1818 O O . HIS A 1 219 ? 16.097 5.406 -14.252 1.00 77.12 219 HIS A O 1
ATOM 1824 N N . ARG A 1 220 ? 18.336 5.462 -14.408 1.00 81.62 220 ARG A N 1
ATOM 1825 C CA . ARG A 1 220 ? 18.509 4.018 -14.600 1.00 81.62 220 ARG A CA 1
ATOM 1826 C C . ARG A 1 220 ? 18.355 3.242 -13.298 1.00 81.62 220 ARG A C 1
ATOM 1828 O O . ARG A 1 220 ? 17.714 2.198 -13.297 1.00 81.62 220 ARG A O 1
ATOM 1835 N N . TRP A 1 221 ? 18.849 3.778 -12.186 1.00 79.81 221 TRP A N 1
ATOM 1836 C CA . TRP A 1 221 ? 18.621 3.192 -10.865 1.00 79.81 221 TRP A CA 1
ATOM 1837 C C . TRP A 1 221 ? 17.147 3.246 -10.470 1.00 79.81 221 TRP A C 1
ATOM 1839 O O . TRP A 1 221 ? 16.578 2.242 -10.044 1.00 79.81 221 TRP A O 1
ATOM 1849 N N . GLN A 1 222 ? 16.489 4.389 -10.690 1.00 86.69 222 GLN A N 1
ATOM 1850 C CA . GLN A 1 222 ? 15.048 4.491 -10.456 1.00 86.69 222 GLN A CA 1
ATOM 1851 C C . GLN A 1 222 ? 14.256 3.532 -11.359 1.00 86.69 222 GLN A C 1
ATOM 1853 O O . GLN A 1 222 ? 13.298 2.902 -10.915 1.00 86.69 222 GLN A O 1
ATOM 1858 N N . ALA A 1 223 ? 14.678 3.348 -12.612 1.00 90.75 223 ALA A N 1
ATOM 1859 C CA . ALA A 1 223 ? 14.074 2.355 -13.494 1.00 90.75 223 ALA A CA 1
ATOM 1860 C C . ALA A 1 223 ? 14.216 0.917 -12.969 1.00 90.75 223 ALA A C 1
ATOM 1862 O O . ALA A 1 223 ? 13.229 0.184 -12.968 1.00 90.75 223 ALA A O 1
ATOM 1863 N N . LEU A 1 224 ? 15.405 0.533 -12.494 1.00 85.62 224 LEU A N 1
ATOM 1864 C CA . LEU A 1 224 ? 15.664 -0.790 -11.914 1.00 85.62 224 LEU A CA 1
ATOM 1865 C C . LEU A 1 224 ? 14.845 -1.038 -10.643 1.00 85.62 224 LEU A C 1
ATOM 1867 O O . LEU A 1 224 ? 14.270 -2.114 -10.484 1.00 85.62 224 LEU A O 1
ATOM 1871 N N . ALA A 1 225 ? 14.746 -0.044 -9.756 1.00 85.44 225 ALA A N 1
ATOM 1872 C CA . ALA A 1 225 ? 13.928 -0.143 -8.548 1.00 85.44 225 ALA A CA 1
ATOM 1873 C C . ALA A 1 225 ? 12.438 -0.334 -8.886 1.00 85.44 225 ALA A C 1
ATOM 1875 O O . ALA A 1 225 ? 11.763 -1.177 -8.294 1.00 85.44 225 ALA A O 1
ATOM 1876 N N . TYR A 1 226 ? 11.935 0.405 -9.881 1.00 91.56 226 TYR A N 1
ATOM 1877 C CA . TYR A 1 226 ? 10.563 0.264 -10.366 1.00 91.56 226 TYR A CA 1
ATOM 1878 C C . TYR A 1 226 ? 10.291 -1.103 -10.997 1.00 91.56 226 TYR A C 1
ATOM 1880 O O . TYR A 1 226 ? 9.279 -1.736 -10.698 1.00 91.56 226 TYR A O 1
ATOM 1888 N N . GLU A 1 227 ? 11.193 -1.562 -11.867 1.00 90.50 227 GLU A N 1
ATOM 1889 C CA . GLU A 1 227 ? 11.090 -2.873 -12.504 1.00 90.50 227 GLU A CA 1
ATOM 1890 C C . GLU A 1 227 ? 11.112 -3.998 -11.463 1.00 90.50 227 GLU A C 1
ATOM 1892 O O . GLU A 1 227 ? 10.273 -4.893 -11.540 1.00 90.50 227 GLU A O 1
ATOM 1897 N N . SER A 1 228 ? 12.011 -3.923 -10.475 1.00 86.31 228 SER A N 1
ATOM 1898 C CA . SER A 1 228 ? 12.113 -4.920 -9.402 1.00 86.31 228 SER A CA 1
ATOM 1899 C C . SER A 1 228 ? 10.797 -5.027 -8.633 1.00 86.31 228 SER A C 1
ATOM 1901 O O . SER A 1 228 ? 10.273 -6.125 -8.486 1.00 86.31 228 SER A O 1
ATOM 1903 N N . LEU A 1 229 ? 10.175 -3.904 -8.244 1.00 88.19 229 LEU A N 1
ATOM 1904 C CA . LEU A 1 229 ? 8.874 -3.927 -7.561 1.00 88.19 229 LEU A CA 1
ATOM 1905 C C . LEU A 1 229 ? 7.810 -4.692 -8.370 1.00 88.19 229 LEU A C 1
ATOM 1907 O O . LEU A 1 229 ? 7.117 -5.546 -7.819 1.00 88.19 229 LEU A O 1
ATOM 1911 N N . ILE A 1 230 ? 7.691 -4.404 -9.669 1.00 89.44 230 ILE A N 1
ATOM 1912 C CA . ILE A 1 230 ? 6.654 -4.987 -10.535 1.00 89.44 230 ILE A CA 1
ATOM 1913 C C . ILE A 1 230 ? 6.937 -6.452 -10.868 1.00 89.44 230 ILE A C 1
ATOM 1915 O O . ILE A 1 230 ? 6.012 -7.261 -10.919 1.00 89.44 230 ILE A O 1
ATOM 1919 N N . ASN A 1 231 ? 8.196 -6.796 -11.136 1.00 87.56 231 ASN A N 1
ATOM 1920 C CA . ASN A 1 231 ? 8.570 -8.137 -11.574 1.00 87.56 231 ASN A CA 1
ATOM 1921 C C . ASN A 1 231 ? 8.736 -9.104 -10.401 1.00 87.56 231 ASN A C 1
ATOM 1923 O O . ASN A 1 231 ? 8.463 -10.296 -10.558 1.00 87.56 231 ASN A O 1
ATOM 1927 N N . ASP A 1 232 ? 9.136 -8.618 -9.226 1.00 89.44 232 ASP A N 1
ATOM 1928 C CA . ASP A 1 232 ? 9.316 -9.465 -8.050 1.00 89.44 232 ASP A CA 1
ATOM 1929 C C . ASP A 1 232 ? 8.012 -9.722 -7.302 1.00 89.44 232 ASP A C 1
ATOM 1931 O O . ASP A 1 232 ? 7.991 -10.648 -6.500 1.00 89.44 232 ASP A O 1
ATOM 1935 N N . HIS A 1 233 ? 6.918 -9.002 -7.580 1.00 93.69 233 HIS A N 1
ATOM 1936 C CA . HIS A 1 233 ? 5.656 -9.163 -6.854 1.00 93.69 233 HIS A CA 1
ATOM 1937 C C . HIS A 1 233 ? 4.456 -9.444 -7.759 1.00 93.69 233 HIS A C 1
ATOM 1939 O O . HIS A 1 233 ? 4.401 -9.051 -8.924 1.00 93.69 233 HIS A O 1
ATOM 1945 N N . PHE A 1 234 ? 3.444 -10.102 -7.200 1.00 94.00 234 PHE A N 1
ATOM 1946 C CA . PHE A 1 234 ? 2.090 -10.049 -7.736 1.00 94.00 234 PHE A CA 1
ATOM 1947 C C . PHE A 1 234 ? 1.169 -9.326 -6.765 1.00 94.00 234 PHE A C 1
ATOM 1949 O O . PHE A 1 234 ? 1.331 -9.410 -5.550 1.00 94.00 234 PHE A O 1
ATOM 1956 N N . LEU A 1 235 ? 0.196 -8.620 -7.333 1.00 95.81 235 LEU A N 1
ATOM 1957 C CA . LEU A 1 235 ? -0.801 -7.870 -6.589 1.00 95.81 235 LEU A CA 1
ATOM 1958 C C . LEU A 1 235 ? -2.000 -8.764 -6.278 1.00 95.81 235 LEU A C 1
ATOM 1960 O O . LEU A 1 235 ? -2.529 -9.426 -7.172 1.00 95.81 235 LEU A O 1
ATOM 1964 N N . GLY A 1 236 ? -2.463 -8.721 -5.035 1.00 96.12 236 GLY A N 1
ATOM 1965 C CA . GLY A 1 236 ? -3.756 -9.246 -4.629 1.00 96.12 236 GLY A CA 1
ATOM 1966 C C . GLY A 1 236 ? -4.512 -8.273 -3.728 1.00 96.12 236 GLY A C 1
ATOM 1967 O O . GLY A 1 236 ? -4.037 -7.182 -3.403 1.00 96.12 236 GLY A O 1
ATOM 1968 N N . ILE A 1 237 ? -5.747 -8.649 -3.397 1.00 97.50 237 ILE A N 1
ATOM 1969 C CA . ILE A 1 237 ? -6.707 -7.770 -2.729 1.00 97.50 237 ILE A CA 1
ATOM 1970 C C . ILE A 1 237 ? -7.330 -8.514 -1.554 1.00 97.50 237 ILE A C 1
ATOM 1972 O O . ILE A 1 237 ? -7.908 -9.594 -1.727 1.00 97.50 237 ILE A O 1
ATOM 1976 N N . TRP A 1 238 ? -7.257 -7.895 -0.379 1.00 97.50 238 TRP A N 1
ATOM 1977 C CA . TRP A 1 238 ? -7.944 -8.342 0.825 1.00 97.50 238 TRP A CA 1
ATOM 1978 C C . TRP A 1 238 ? -9.082 -7.405 1.185 1.00 97.50 238 TRP A C 1
ATOM 1980 O O . TRP A 1 238 ? -8.955 -6.179 1.123 1.00 97.50 238 TRP A O 1
ATOM 1990 N N . ARG A 1 239 ? -10.189 -8.005 1.614 1.00 96.50 239 ARG A N 1
ATOM 1991 C CA . ARG A 1 239 ? -11.326 -7.322 2.214 1.00 96.50 239 ARG A CA 1
ATOM 1992 C C . ARG A 1 239 ? -11.450 -7.742 3.672 1.00 96.50 239 ARG A C 1
ATOM 1994 O O . ARG A 1 239 ? -11.454 -8.936 3.963 1.00 96.50 239 ARG A O 1
ATOM 2001 N N . SER A 1 240 ? -11.543 -6.777 4.581 1.00 96.56 240 SER A N 1
ATOM 2002 C CA . SER A 1 240 ? -11.688 -7.075 6.009 1.00 96.56 240 SER A CA 1
ATOM 2003 C C . SER A 1 240 ? -13.045 -7.703 6.305 1.00 96.56 240 SER A C 1
ATOM 2005 O O . SER A 1 240 ? -14.020 -7.476 5.582 1.00 96.56 240 SER A O 1
ATOM 2007 N N . HIS A 1 241 ? -13.115 -8.496 7.374 1.00 95.38 241 HIS A N 1
ATOM 2008 C CA . HIS A 1 241 ? -14.369 -9.070 7.859 1.00 95.38 241 HIS A CA 1
ATOM 2009 C C . HIS A 1 241 ? -15.444 -7.994 8.108 1.00 95.38 241 HIS A C 1
ATOM 2011 O O . HIS A 1 241 ? -15.130 -6.870 8.494 1.00 95.38 241 HIS A O 1
ATOM 2017 N N . GLU A 1 242 ? -16.729 -8.321 7.938 1.00 90.94 242 GLU A N 1
ATOM 2018 C CA . GLU A 1 242 ? -17.826 -7.351 8.119 1.00 90.94 242 GLU A CA 1
ATOM 2019 C C . GLU A 1 242 ? -17.830 -6.721 9.519 1.00 90.94 242 GLU A C 1
ATOM 2021 O O . GLU A 1 242 ? -17.929 -5.502 9.652 1.00 90.94 242 GLU A O 1
ATOM 2026 N N . ALA A 1 243 ? -17.616 -7.545 10.547 1.00 92.62 243 ALA A N 1
ATOM 2027 C CA . ALA A 1 243 ? -17.538 -7.133 11.952 1.00 92.62 243 ALA A CA 1
ATOM 2028 C C . ALA A 1 243 ? -16.169 -6.557 12.382 1.00 92.62 243 ALA A C 1
ATOM 2030 O O . ALA A 1 243 ? -15.959 -6.299 13.562 1.00 92.62 243 ALA A O 1
ATOM 2031 N N . SER A 1 244 ? -15.216 -6.408 11.461 1.00 95.56 244 SER A N 1
ATOM 2032 C CA . SER A 1 244 ? -13.876 -5.885 11.747 1.00 95.56 244 SER A CA 1
ATOM 2033 C C . SER A 1 244 ? -13.490 -4.814 10.725 1.00 95.56 244 SER A C 1
ATOM 2035 O O . SER A 1 244 ? -14.263 -4.477 9.828 1.00 95.56 244 SER A O 1
ATOM 2037 N N . GLU A 1 245 ? -12.306 -4.241 10.860 1.00 96.44 245 GLU A N 1
ATOM 2038 C CA . GLU A 1 245 ? -11.760 -3.300 9.893 1.00 96.44 245 GLU A CA 1
ATOM 2039 C C . GLU A 1 245 ? -10.241 -3.363 9.876 1.00 96.44 245 GLU A C 1
ATOM 2041 O O . GLU A 1 245 ? -9.630 -3.805 10.845 1.00 96.44 245 GLU A O 1
ATOM 2046 N N . PHE A 1 246 ? -9.639 -2.914 8.779 1.00 97.56 246 PHE A N 1
ATOM 2047 C CA . PHE A 1 246 ? -8.219 -2.614 8.752 1.00 97.56 246 PHE A CA 1
ATOM 2048 C C . PHE A 1 246 ? -7.958 -1.269 9.423 1.00 97.56 246 PHE A C 1
ATOM 2050 O O . PHE A 1 246 ? -8.693 -0.309 9.190 1.00 97.56 246 PHE A O 1
ATOM 2057 N N . VAL A 1 247 ? -6.894 -1.198 10.215 1.00 96.12 247 VAL A N 1
ATOM 2058 C CA . VAL A 1 247 ? -6.404 0.045 10.829 1.00 96.12 247 VAL A CA 1
ATOM 2059 C C . VAL A 1 247 ? -5.229 0.605 10.030 1.00 96.12 247 VAL A C 1
ATOM 2061 O O . VAL A 1 247 ? -4.557 -0.130 9.305 1.00 96.12 247 VAL A O 1
ATOM 2064 N N . LEU A 1 248 ? -4.987 1.908 10.139 1.00 93.69 248 LEU A N 1
ATOM 2065 C CA . LEU A 1 248 ? -3.958 2.608 9.372 1.00 93.69 248 LEU A CA 1
ATOM 2066 C C . LEU A 1 248 ? -2.994 3.322 10.326 1.00 93.69 248 LEU A C 1
ATOM 2068 O O . LEU A 1 248 ? -3.385 4.260 11.007 1.00 93.69 248 LEU A O 1
ATOM 2072 N N . GLY A 1 249 ? -1.738 2.890 10.368 1.00 89.31 249 GLY A N 1
ATOM 2073 C CA . GLY A 1 249 ? -0.648 3.645 10.992 1.00 89.31 249 GLY A CA 1
ATOM 2074 C C . GLY A 1 249 ? -0.079 4.729 10.074 1.00 89.31 249 GLY A C 1
ATOM 2075 O O . GLY A 1 249 ? -0.218 4.639 8.851 1.00 89.31 249 GLY A O 1
ATOM 2076 N N . ASP A 1 250 ? 0.617 5.720 10.624 1.00 80.75 250 ASP A N 1
ATOM 2077 C CA . ASP A 1 250 ? 1.293 6.740 9.805 1.00 80.75 250 ASP A CA 1
ATOM 2078 C C . ASP A 1 250 ? 2.313 6.122 8.826 1.00 80.75 250 ASP A C 1
ATOM 2080 O O . ASP A 1 250 ? 2.424 6.548 7.676 1.00 80.75 250 ASP A O 1
ATOM 2084 N N . ASN A 1 251 ? 2.977 5.030 9.204 1.00 76.31 251 ASN A N 1
ATOM 2085 C CA . ASN A 1 251 ? 3.939 4.338 8.347 1.00 76.31 251 ASN A CA 1
ATOM 2086 C C . ASN A 1 251 ? 3.340 3.274 7.399 1.00 76.31 251 ASN A C 1
ATOM 2088 O O . ASN A 1 251 ? 4.089 2.486 6.810 1.00 76.31 251 ASN A O 1
ATOM 2092 N N . SER A 1 252 ? 2.017 3.269 7.189 1.00 74.56 252 SER A N 1
ATOM 2093 C CA . SER A 1 252 ? 1.284 2.150 6.567 1.00 74.56 252 SER A CA 1
ATOM 2094 C C . SER A 1 252 ? 1.714 1.712 5.166 1.00 74.56 252 SER A C 1
ATOM 2096 O O . SER A 1 252 ? 1.326 0.634 4.733 1.00 74.56 252 SER A O 1
ATOM 2098 N N . TYR A 1 253 ? 2.506 2.504 4.441 1.00 82.19 253 TYR A N 1
ATOM 2099 C CA . TYR A 1 253 ? 2.955 2.173 3.078 1.00 82.19 253 TYR A CA 1
ATOM 2100 C C . TYR A 1 253 ? 4.403 1.684 2.990 1.00 82.19 253 TYR A C 1
ATOM 2102 O O . TYR A 1 253 ? 4.997 1.642 1.910 1.00 82.19 253 TYR A O 1
ATOM 2110 N N . ARG A 1 254 ? 4.973 1.301 4.137 1.00 80.31 254 ARG A N 1
ATOM 2111 C CA . ARG A 1 254 ? 6.235 0.550 4.259 1.00 80.31 254 ARG A CA 1
ATOM 2112 C C . ARG A 1 254 ? 6.075 -0.738 5.066 1.00 80.31 254 ARG A C 1
ATOM 2114 O O . ARG A 1 254 ? 7.073 -1.375 5.397 1.00 80.31 254 ARG A O 1
ATOM 2121 N N . ILE A 1 255 ? 4.836 -1.110 5.378 1.00 88.94 255 ILE A N 1
ATOM 2122 C CA . ILE A 1 255 ? 4.544 -2.300 6.161 1.00 88.94 255 ILE A CA 1
ATOM 2123 C C . ILE A 1 255 ? 4.805 -3.529 5.304 1.00 88.94 255 ILE A C 1
ATOM 2125 O O . ILE A 1 255 ? 4.275 -3.672 4.201 1.00 88.94 255 ILE A O 1
ATOM 2129 N N . TRP A 1 256 ? 5.603 -4.432 5.852 1.00 93.12 256 TRP A N 1
ATOM 2130 C CA . TRP A 1 256 ? 5.844 -5.734 5.271 1.00 93.12 256 TRP A CA 1
ATOM 2131 C C . TRP A 1 256 ? 5.823 -6.801 6.357 1.00 93.12 256 TRP A C 1
ATOM 2133 O O . TRP A 1 256 ? 6.031 -6.516 7.536 1.00 93.12 256 TRP A O 1
ATOM 2143 N N . GLU A 1 257 ? 5.581 -8.040 5.953 1.00 94.75 257 GLU A N 1
ATOM 2144 C CA . GLU A 1 257 ? 5.604 -9.184 6.851 1.00 94.75 257 GLU A CA 1
ATOM 2145 C C . GLU A 1 257 ? 6.188 -10.409 6.149 1.00 94.75 257 GLU A C 1
ATOM 2147 O O . GLU A 1 257 ? 6.098 -10.573 4.928 1.00 94.75 257 GLU A O 1
ATOM 2152 N N . GLY A 1 258 ? 6.831 -11.255 6.950 1.00 94.81 258 GLY A N 1
ATOM 2153 C CA . GLY A 1 258 ? 7.241 -12.580 6.534 1.00 94.81 258 GLY A CA 1
ATOM 2154 C C . GLY A 1 258 ? 8.547 -12.622 5.752 1.00 94.81 258 GLY A C 1
ATOM 2155 O O . GLY A 1 258 ? 9.069 -11.619 5.256 1.00 94.81 258 GLY A O 1
ATOM 2156 N N . THR A 1 259 ? 9.092 -13.830 5.655 1.00 95.00 259 THR A N 1
ATOM 2157 C CA . THR A 1 259 ? 10.321 -14.114 4.913 1.00 95.00 259 THR A CA 1
ATOM 2158 C C . THR A 1 259 ? 10.117 -15.278 3.953 1.00 95.00 259 THR A C 1
ATOM 2160 O O . THR A 1 259 ? 9.342 -16.192 4.236 1.00 95.00 259 THR A O 1
ATOM 2163 N N . LEU A 1 260 ? 10.839 -15.257 2.836 1.00 93.88 260 LEU A N 1
ATOM 2164 C CA . LEU A 1 260 ? 10.909 -16.338 1.862 1.00 93.88 260 LEU A CA 1
ATOM 2165 C C . LEU A 1 260 ? 12.351 -16.824 1.768 1.00 93.88 260 LEU A C 1
ATOM 2167 O O . LEU A 1 260 ? 13.230 -16.069 1.352 1.00 93.88 260 LEU A O 1
ATOM 2171 N N . ALA A 1 261 ? 12.605 -18.067 2.181 1.00 90.44 261 ALA A N 1
ATOM 2172 C CA . ALA A 1 261 ? 13.955 -18.635 2.245 1.00 90.44 261 ALA A CA 1
ATOM 2173 C C . ALA A 1 261 ? 14.955 -17.712 2.985 1.00 90.44 261 ALA A C 1
ATOM 2175 O O . ALA A 1 261 ? 16.090 -17.515 2.557 1.00 90.44 261 ALA A O 1
ATOM 2176 N N . GLY A 1 262 ? 14.503 -17.090 4.082 1.00 88.56 262 GLY A N 1
ATOM 2177 C CA . GLY A 1 262 ? 15.295 -16.154 4.889 1.00 88.56 262 GLY A CA 1
ATOM 2178 C C . GLY A 1 262 ? 15.392 -14.726 4.337 1.00 88.56 262 GLY A C 1
ATOM 2179 O O . GLY A 1 262 ? 15.855 -13.842 5.053 1.00 88.56 262 GLY A O 1
ATOM 2180 N N . SER A 1 263 ? 14.920 -14.466 3.114 1.00 86.69 263 SER A N 1
ATOM 2181 C CA . SER A 1 263 ? 14.834 -13.106 2.565 1.00 86.69 263 SER A CA 1
ATOM 2182 C C . SER A 1 263 ? 13.579 -12.400 3.091 1.00 86.69 263 SER A C 1
ATOM 2184 O O . SER A 1 263 ? 12.509 -13.007 3.049 1.00 86.69 263 SER A O 1
ATOM 2186 N N . PRO A 1 264 ? 13.664 -11.156 3.594 1.00 90.88 264 PRO A N 1
ATOM 2187 C CA . PRO A 1 264 ? 12.514 -10.440 4.152 1.00 90.88 264 PRO A CA 1
ATOM 2188 C C . PRO A 1 264 ? 11.514 -9.999 3.074 1.00 90.88 264 PRO A C 1
ATOM 2190 O O . PRO A 1 264 ? 11.794 -10.112 1.881 1.00 90.88 264 PRO A O 1
ATOM 2193 N N . ARG A 1 265 ? 10.389 -9.419 3.516 1.00 90.81 265 ARG A N 1
ATOM 2194 C CA . ARG A 1 265 ? 9.351 -8.800 2.671 1.00 90.81 265 ARG A CA 1
ATOM 2195 C C . ARG A 1 265 ? 8.606 -9.789 1.781 1.00 90.81 265 ARG A C 1
ATOM 2197 O O . ARG A 1 265 ? 8.427 -9.551 0.593 1.00 90.81 265 ARG A O 1
ATOM 2204 N N . LEU A 1 266 ? 8.157 -10.904 2.356 1.00 95.12 266 LEU A N 1
ATOM 2205 C CA . LEU A 1 266 ? 7.285 -11.826 1.624 1.00 95.12 266 LEU A CA 1
ATOM 2206 C C . LEU A 1 266 ? 5.970 -11.148 1.207 1.00 95.12 266 LEU A C 1
ATOM 2208 O O . LEU A 1 266 ? 5.541 -11.320 0.064 1.00 95.12 266 LEU A O 1
ATOM 2212 N N . TYR A 1 267 ? 5.377 -10.373 2.116 1.00 95.75 267 TYR A N 1
ATOM 2213 C CA . TYR A 1 267 ? 4.191 -9.554 1.891 1.00 95.75 267 TYR A CA 1
ATOM 2214 C C . TYR A 1 267 ? 4.530 -8.075 2.088 1.00 95.75 267 TYR A C 1
ATOM 2216 O O . TYR A 1 267 ? 5.102 -7.730 3.116 1.00 95.75 267 TYR A O 1
ATOM 2224 N N . GLU A 1 268 ? 4.121 -7.199 1.171 1.00 95.06 268 GLU A N 1
ATOM 2225 C CA . GLU A 1 268 ? 4.026 -5.749 1.395 1.00 95.06 268 GLU A CA 1
ATOM 2226 C C . GLU A 1 268 ? 2.548 -5.340 1.409 1.00 95.06 268 GLU A C 1
ATOM 2228 O O . GLU A 1 268 ? 1.775 -5.722 0.524 1.00 95.06 268 GLU A O 1
ATOM 2233 N N . ILE A 1 269 ? 2.137 -4.598 2.437 1.00 95.19 269 ILE A N 1
ATOM 2234 C CA . ILE A 1 269 ? 0.727 -4.362 2.766 1.00 95.19 269 ILE A CA 1
ATOM 2235 C C . ILE A 1 269 ? 0.419 -2.875 2.628 1.00 95.19 269 ILE A C 1
ATOM 2237 O O . ILE A 1 269 ? 1.085 -2.033 3.220 1.00 95.19 269 ILE A O 1
ATOM 2241 N N . TYR A 1 270 ? -0.638 -2.556 1.883 1.00 95.06 270 TYR A N 1
ATOM 2242 C CA . TYR A 1 270 ? -1.092 -1.190 1.645 1.00 95.06 270 TYR A CA 1
ATOM 2243 C C . TYR A 1 270 ? -2.563 -1.077 2.037 1.00 95.06 270 TYR A C 1
ATOM 2245 O O . TYR A 1 270 ? -3.467 -1.444 1.280 1.00 95.06 270 TYR A O 1
ATOM 2253 N N . VAL A 1 271 ? -2.832 -0.577 3.241 1.00 95.19 271 VAL A N 1
ATOM 2254 C CA . VAL A 1 271 ? -4.205 -0.312 3.691 1.00 95.19 271 VAL A CA 1
ATOM 2255 C C . VAL A 1 271 ? -4.733 0.936 2.977 1.00 95.19 271 VAL A C 1
ATOM 2257 O O . VAL A 1 271 ? -4.207 2.039 3.131 1.00 95.19 271 VAL A O 1
ATOM 2260 N N . ILE A 1 272 ? -5.776 0.758 2.164 1.00 93.75 272 ILE A N 1
ATOM 2261 C CA . ILE A 1 272 ? -6.364 1.836 1.349 1.00 93.75 272 ILE A CA 1
ATOM 2262 C C . ILE A 1 272 ? -7.733 2.294 1.866 1.00 93.75 272 ILE A C 1
ATOM 2264 O O . ILE A 1 272 ? -8.239 3.325 1.426 1.00 93.75 272 ILE A O 1
ATOM 2268 N N . SER A 1 273 ? -8.341 1.534 2.782 1.00 94.88 273 SER A N 1
ATOM 2269 C CA . SER A 1 273 ? -9.558 1.888 3.523 1.00 94.88 273 SER A CA 1
ATOM 2270 C C . SER A 1 273 ? -9.767 0.911 4.698 1.00 94.88 273 SER A C 1
ATOM 2272 O O . SER A 1 273 ? -9.142 -0.152 4.702 1.00 94.88 273 SER A O 1
ATOM 2274 N N . PRO A 1 274 ? -10.725 1.160 5.610 1.00 95.69 274 PRO A N 1
ATOM 2275 C CA . PRO A 1 274 ? -11.094 0.204 6.661 1.00 95.69 274 PRO A CA 1
ATOM 2276 C C . PRO A 1 274 ? -11.553 -1.163 6.128 1.00 95.69 274 PRO A C 1
ATOM 2278 O O . PRO A 1 274 ? -11.515 -2.174 6.832 1.00 95.69 274 PRO A O 1
ATOM 2281 N N . LYS A 1 275 ? -12.019 -1.220 4.874 1.00 95.50 275 LYS A N 1
ATOM 2282 C CA . LYS A 1 275 ? -12.557 -2.445 4.271 1.00 95.50 275 LYS A CA 1
ATOM 2283 C C . LYS A 1 275 ? -11.653 -3.103 3.246 1.00 95.50 275 LYS A C 1
ATOM 2285 O O . LYS A 1 275 ? -11.912 -4.249 2.908 1.00 95.50 275 LYS A O 1
ATOM 2290 N N . LEU A 1 276 ? -10.613 -2.433 2.758 1.00 96.69 276 LEU A N 1
ATOM 2291 C CA . LEU A 1 276 ? -9.783 -2.934 1.664 1.00 96.69 276 LEU A CA 1
ATOM 2292 C C . LEU A 1 276 ? -8.299 -2.678 1.906 1.00 96.69 276 LEU A C 1
ATOM 2294 O O . LEU A 1 276 ? -7.895 -1.568 2.262 1.00 96.69 276 LEU A O 1
ATOM 2298 N N . SER A 1 277 ? -7.500 -3.692 1.598 1.00 96.81 277 SER A N 1
ATOM 2299 C CA . SER A 1 277 ? -6.047 -3.621 1.533 1.00 96.81 277 SER A CA 1
ATOM 2300 C C . SER A 1 277 ? -5.557 -4.200 0.206 1.00 96.81 277 SER A C 1
ATOM 2302 O O . SER A 1 277 ? -6.107 -5.178 -0.309 1.00 96.81 277 SER A O 1
ATOM 2304 N N . ILE A 1 278 ? -4.536 -3.561 -0.358 1.00 96.56 278 ILE A N 1
ATOM 2305 C CA . ILE A 1 278 ? -3.761 -4.085 -1.479 1.00 96.56 278 ILE A CA 1
ATOM 2306 C C . ILE A 1 278 ? -2.532 -4.771 -0.907 1.00 96.56 278 ILE A C 1
ATOM 2308 O O . ILE A 1 278 ? -1.875 -4.227 -0.022 1.00 96.56 278 ILE A O 1
ATOM 2312 N N . VAL A 1 279 ? -2.217 -5.947 -1.432 1.00 96.31 279 VAL A N 1
ATOM 2313 C CA . VAL A 1 279 ? -1.095 -6.754 -0.962 1.00 96.31 279 VAL A CA 1
ATOM 2314 C C . VAL A 1 279 ? -0.215 -7.111 -2.137 1.00 96.31 279 VAL A C 1
ATOM 2316 O O . VAL A 1 279 ? -0.707 -7.566 -3.170 1.00 96.31 279 VAL A O 1
ATOM 2319 N N . LEU A 1 280 ? 1.086 -6.920 -1.975 1.00 96.44 280 LEU A N 1
ATOM 2320 C CA . LEU A 1 280 ? 2.092 -7.417 -2.896 1.00 96.44 280 LEU A CA 1
ATOM 2321 C C . LEU A 1 280 ? 2.744 -8.644 -2.266 1.00 96.44 280 LEU A C 1
ATOM 2323 O O . LEU A 1 280 ? 3.275 -8.544 -1.165 1.00 96.44 280 LEU A O 1
ATOM 2327 N N . LYS A 1 281 ? 2.706 -9.795 -2.941 1.00 95.69 281 LYS A N 1
ATOM 2328 C CA . LYS A 1 281 ? 3.415 -11.007 -2.498 1.00 95.69 281 LYS A CA 1
ATOM 2329 C C . LYS A 1 281 ? 4.528 -11.350 -3.479 1.00 95.69 281 LYS A C 1
ATOM 2331 O O . LYS A 1 281 ? 4.324 -11.260 -4.692 1.00 95.69 281 LYS A O 1
ATOM 2336 N N . LEU A 1 282 ? 5.690 -11.763 -2.972 1.00 94.12 282 LEU A N 1
ATOM 2337 C CA . LEU A 1 282 ? 6.835 -12.131 -3.811 1.00 94.12 282 LEU A CA 1
ATOM 2338 C C . LEU A 1 282 ? 6.474 -13.228 -4.824 1.00 94.12 282 LEU A C 1
ATOM 2340 O O . LEU A 1 282 ? 6.050 -14.317 -4.450 1.00 94.12 282 LEU A O 1
ATOM 2344 N N . ASN A 1 283 ? 6.724 -13.001 -6.113 1.00 91.75 283 ASN A N 1
ATOM 2345 C CA . ASN A 1 283 ? 6.504 -13.949 -7.206 1.00 91.75 283 ASN A CA 1
ATOM 2346 C C . ASN A 1 283 ? 7.295 -15.249 -7.033 1.00 91.75 283 ASN A C 1
ATOM 2348 O O . ASN A 1 283 ? 6.810 -16.304 -7.434 1.00 91.75 283 ASN A O 1
ATOM 2352 N N . ARG A 1 284 ? 8.473 -15.195 -6.397 1.00 87.75 284 ARG A N 1
ATOM 2353 C CA . ARG A 1 284 ? 9.298 -16.384 -6.117 1.00 87.75 284 ARG A CA 1
ATOM 2354 C C . ARG A 1 284 ? 8.603 -17.394 -5.200 1.00 87.75 284 ARG A C 1
ATOM 2356 O O . ARG A 1 284 ? 8.929 -18.573 -5.259 1.00 87.75 284 ARG A O 1
ATOM 2363 N N . SER A 1 285 ? 7.619 -16.962 -4.406 1.00 90.44 285 SER A N 1
ATOM 2364 C CA . SER A 1 285 ? 6.806 -17.875 -3.590 1.00 90.44 285 SER A CA 1
ATOM 2365 C C . SER A 1 285 ? 6.020 -18.886 -4.430 1.00 90.44 285 SER A C 1
ATOM 2367 O O . SER A 1 285 ? 5.767 -19.992 -3.982 1.00 90.44 285 SER A O 1
ATOM 2369 N N . LYS A 1 286 ? 5.697 -18.555 -5.688 1.00 87.69 286 LYS A N 1
ATOM 2370 C CA . LYS A 1 286 ? 4.928 -19.429 -6.591 1.00 87.69 286 LYS A CA 1
ATOM 2371 C C . LYS A 1 286 ? 5.678 -20.692 -6.997 1.00 87.69 286 LYS A C 1
ATOM 2373 O O . LYS A 1 286 ? 5.056 -21.654 -7.434 1.00 87.69 286 LYS A O 1
ATOM 2378 N N . THR A 1 287 ? 7.007 -20.651 -6.950 1.00 85.56 287 THR A N 1
ATOM 2379 C CA . THR A 1 287 ? 7.870 -21.747 -7.405 1.00 85.56 287 THR A CA 1
ATOM 2380 C C . THR A 1 287 ? 8.595 -22.435 -6.258 1.00 85.56 287 THR A C 1
ATOM 2382 O O . THR A 1 287 ? 9.199 -23.481 -6.478 1.00 85.56 287 THR A O 1
ATOM 2385 N N . LEU A 1 288 ? 8.582 -21.846 -5.060 1.00 86.56 288 LEU A N 1
ATOM 2386 C CA . LEU A 1 288 ? 9.209 -22.417 -3.876 1.00 86.56 288 LEU A CA 1
ATOM 2387 C C . LEU A 1 288 ? 8.189 -23.201 -3.037 1.00 86.56 288 LEU A C 1
ATOM 2389 O O . LEU A 1 288 ? 7.001 -22.886 -3.070 1.00 86.56 288 LEU A O 1
AT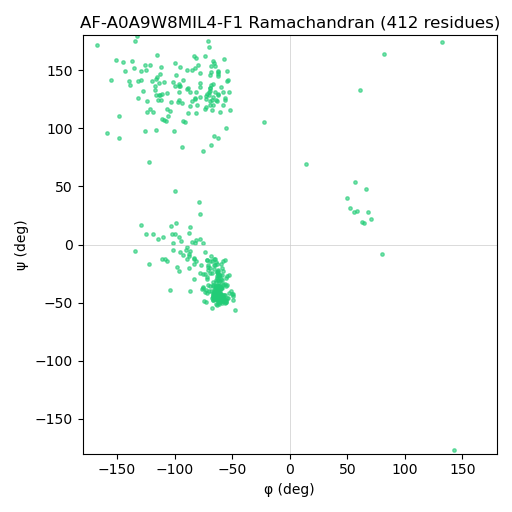OM 2393 N N . PRO A 1 289 ? 8.637 -24.216 -2.278 1.00 87.94 289 PRO A N 1
ATOM 2394 C CA . PRO A 1 289 ? 7.765 -24.949 -1.368 1.00 87.94 289 PRO A CA 1
ATOM 2395 C C . PRO A 1 289 ? 7.183 -24.040 -0.268 1.00 87.94 289 PRO A C 1
ATOM 2397 O O . PRO A 1 289 ? 7.914 -23.166 0.217 1.00 87.94 289 PRO A O 1
ATOM 2400 N N . PRO A 1 290 ? 5.931 -24.257 0.184 1.00 86.38 290 PRO A N 1
ATOM 2401 C CA . PRO A 1 290 ? 5.314 -23.465 1.250 1.00 86.38 290 PRO A CA 1
ATOM 2402 C C . PRO A 1 290 ? 6.124 -23.421 2.551 1.00 86.38 290 PRO A C 1
ATOM 2404 O O . PRO A 1 290 ? 6.094 -22.409 3.240 1.00 86.38 290 PRO A O 1
ATOM 2407 N N . GLU A 1 291 ? 6.917 -24.452 2.875 1.00 89.75 291 GLU A N 1
ATOM 2408 C CA . GLU A 1 291 ? 7.760 -24.456 4.085 1.00 89.75 291 GLU A CA 1
ATOM 2409 C C . GLU A 1 291 ? 8.901 -23.423 4.028 1.00 89.75 291 GLU A C 1
ATOM 2411 O O . GLU A 1 291 ? 9.535 -23.117 5.041 1.00 89.75 291 GLU A O 1
ATOM 2416 N N . SER A 1 292 ? 9.177 -22.880 2.838 1.00 91.38 292 SER A N 1
ATOM 2417 C CA . SER A 1 292 ? 10.129 -21.781 2.649 1.00 91.38 292 SER A CA 1
ATOM 2418 C C . SER A 1 292 ? 9.547 -20.431 3.072 1.00 91.38 292 SER A C 1
ATOM 2420 O O . SER A 1 292 ? 10.313 -19.480 3.256 1.00 91.38 292 SER A O 1
ATOM 2422 N N . GLU A 1 293 ? 8.221 -20.332 3.207 1.00 94.25 293 GLU A N 1
ATOM 2423 C CA . GLU A 1 293 ? 7.528 -19.158 3.723 1.00 94.25 293 GLU A CA 1
ATOM 2424 C C . GLU A 1 293 ? 7.498 -19.205 5.251 1.00 94.25 293 GLU A C 1
ATOM 2426 O O . GLU A 1 293 ? 7.004 -20.146 5.868 1.00 94.25 293 GLU A O 1
ATOM 2431 N N . LYS A 1 294 ? 8.019 -18.157 5.886 1.00 94.75 294 LYS A N 1
ATOM 2432 C CA . LYS A 1 294 ? 7.845 -17.934 7.324 1.00 94.75 294 LYS A CA 1
ATOM 2433 C C . LYS A 1 294 ? 7.054 -16.659 7.499 1.00 94.75 294 LYS A C 1
ATOM 2435 O O . LYS A 1 294 ? 7.621 -15.573 7.385 1.00 94.75 294 LYS A O 1
ATOM 2440 N N . SER A 1 295 ? 5.756 -16.805 7.722 1.00 95.19 295 SER A N 1
ATOM 2441 C CA . SER A 1 295 ? 4.819 -15.694 7.821 1.00 95.19 295 SER A CA 1
ATOM 2442 C C . SER A 1 295 ? 3.603 -16.082 8.656 1.00 95.19 295 SER A C 1
ATOM 2444 O O . SER A 1 295 ? 3.071 -17.187 8.546 1.00 95.19 295 SER A O 1
ATOM 2446 N N . THR A 1 296 ? 3.141 -15.135 9.461 1.00 95.06 296 THR A N 1
ATOM 2447 C CA . THR A 1 296 ? 1.862 -15.170 10.181 1.00 95.06 296 THR A CA 1
ATOM 2448 C C . THR A 1 296 ? 0.661 -14.976 9.256 1.00 95.06 296 THR A C 1
ATOM 2450 O O . THR A 1 296 ? -0.468 -15.243 9.653 1.00 95.06 296 THR A O 1
ATOM 2453 N N . LEU A 1 297 ? 0.904 -14.537 8.020 1.00 95.69 297 LEU A N 1
ATOM 2454 C CA . LEU A 1 297 ? -0.092 -14.299 6.982 1.00 95.69 297 LEU A CA 1
ATOM 2455 C C . LEU A 1 297 ? -0.138 -15.424 5.933 1.00 95.69 297 LEU A C 1
ATOM 2457 O O . LEU A 1 297 ? -0.791 -15.280 4.903 1.00 95.69 297 LEU A O 1
ATOM 2461 N N . SER A 1 298 ? 0.561 -16.542 6.163 1.00 92.50 298 SER A N 1
ATOM 2462 C CA . SER A 1 298 ? 0.645 -17.658 5.203 1.00 92.50 298 SER A CA 1
ATOM 2463 C C . SER A 1 298 ? -0.722 -18.274 4.882 1.00 92.50 298 SER A C 1
ATOM 2465 O O . SER A 1 298 ? -0.953 -18.697 3.752 1.00 92.50 298 SER A O 1
ATOM 2467 N N . ASP A 1 299 ? -1.641 -18.261 5.851 1.00 92.81 299 ASP A N 1
ATOM 2468 C CA . ASP A 1 299 ? -3.007 -18.773 5.698 1.00 92.81 299 ASP A CA 1
ATOM 2469 C C . ASP A 1 299 ? -3.974 -17.740 5.092 1.00 92.81 299 ASP A C 1
ATOM 2471 O O . ASP A 1 299 ? -5.177 -18.003 4.969 1.00 92.81 299 ASP A O 1
ATOM 2475 N N . HIS A 1 300 ? -3.502 -16.540 4.732 1.00 96.19 300 HIS A N 1
ATOM 2476 C CA . HIS A 1 300 ? -4.354 -15.529 4.114 1.00 96.19 300 HIS A CA 1
ATOM 2477 C C . HIS A 1 300 ? -4.585 -15.858 2.637 1.00 96.19 300 HIS A C 1
ATOM 2479 O O . HIS A 1 300 ? -3.629 -16.005 1.873 1.00 96.19 300 HIS A O 1
ATOM 2485 N N . PRO A 1 301 ? -5.850 -15.917 2.185 1.00 94.44 301 PRO A N 1
ATOM 2486 C CA . PRO A 1 301 ? -6.163 -16.226 0.797 1.00 94.44 301 PRO A CA 1
ATOM 2487 C C . PRO A 1 301 ? -5.610 -15.146 -0.135 1.00 94.44 301 PRO A C 1
ATOM 2489 O O . PRO A 1 301 ? -5.942 -13.962 -0.009 1.00 94.44 301 PRO A O 1
ATOM 2492 N N . LEU A 1 302 ? -4.781 -15.556 -1.095 1.00 93.12 302 LEU A N 1
ATOM 2493 C CA . LEU A 1 302 ? -4.232 -14.664 -2.107 1.00 93.12 302 LEU A CA 1
ATOM 2494 C C . LEU A 1 302 ? -4.012 -15.413 -3.423 1.00 93.12 302 LEU A C 1
ATOM 2496 O O . LEU A 1 302 ? -3.116 -16.245 -3.543 1.00 93.12 302 LEU A O 1
ATOM 2500 N N . ASP A 1 303 ? -4.819 -15.074 -4.423 1.00 89.69 303 ASP A N 1
ATOM 2501 C CA . ASP A 1 303 ? -4.749 -15.668 -5.756 1.00 89.69 303 ASP A CA 1
ATOM 2502 C C . ASP A 1 303 ? -3.965 -14.767 -6.721 1.00 89.69 303 ASP A C 1
ATOM 2504 O O . ASP A 1 303 ? -4.039 -13.535 -6.666 1.00 89.69 303 ASP A O 1
ATOM 2508 N N . VAL A 1 304 ? -3.240 -15.387 -7.655 1.00 90.94 304 VAL A N 1
ATOM 2509 C CA . VAL A 1 304 ? -2.602 -14.673 -8.770 1.00 90.94 304 VAL A CA 1
ATOM 2510 C C . VAL A 1 304 ? -3.691 -14.142 -9.708 1.00 90.94 304 VAL A C 1
ATOM 2512 O O . VAL A 1 304 ? -4.623 -14.886 -10.022 1.00 90.94 304 VAL A O 1
ATOM 2515 N N . PRO A 1 305 ? -3.595 -12.893 -10.203 1.00 92.50 305 PRO A N 1
ATOM 2516 C CA . PRO A 1 305 ? -4.593 -12.363 -11.122 1.00 92.50 305 PRO A CA 1
ATOM 2517 C C . PRO A 1 305 ? -4.706 -13.197 -12.397 1.00 92.50 305 PRO A C 1
ATOM 2519 O O . PRO A 1 305 ? -3.708 -13.526 -13.047 1.00 92.50 305 PRO A O 1
ATOM 2522 N N . GLN A 1 306 ? -5.942 -13.468 -12.806 1.00 92.50 306 GLN A N 1
ATOM 2523 C CA . GLN A 1 306 ? -6.215 -14.059 -14.106 1.00 92.50 306 GLN A CA 1
ATOM 2524 C C . GLN A 1 306 ? -5.988 -13.002 -15.188 1.00 92.50 306 GLN A C 1
ATOM 2526 O O . GLN A 1 306 ? -6.587 -11.927 -15.158 1.00 92.50 306 GLN A O 1
ATOM 2531 N N . THR A 1 307 ? -5.140 -13.319 -16.163 1.00 92.19 307 THR A N 1
ATOM 2532 C CA . THR A 1 307 ? -4.814 -12.405 -17.262 1.00 92.19 307 THR A CA 1
ATOM 2533 C C . THR A 1 307 ? -5.474 -12.872 -18.552 1.00 92.19 307 THR A C 1
ATOM 2535 O O . THR A 1 307 ? -5.347 -14.033 -18.939 1.00 92.19 307 THR A O 1
ATOM 2538 N N . VAL A 1 308 ? -6.158 -11.955 -19.231 1.00 91.88 308 VAL A N 1
ATOM 2539 C CA . VAL A 1 308 ? -6.707 -12.154 -20.573 1.00 91.88 308 VAL A CA 1
ATOM 2540 C C . VAL A 1 308 ? -5.920 -11.274 -21.537 1.00 91.88 308 VAL A C 1
ATOM 2542 O O . VAL A 1 308 ? -6.048 -10.049 -21.521 1.00 91.88 308 VAL A O 1
ATOM 2545 N N . TYR A 1 309 ? -5.094 -11.909 -22.371 1.00 90.75 309 TYR A N 1
ATOM 2546 C CA . TYR A 1 309 ? -4.314 -11.226 -23.402 1.00 90.75 309 TYR A CA 1
ATOM 2547 C C . TYR A 1 309 ? -5.180 -10.977 -24.637 1.00 90.75 309 TYR A C 1
ATOM 2549 O O . TYR A 1 309 ? -5.580 -11.915 -25.334 1.00 90.75 309 TYR A O 1
ATOM 2557 N N . ASN A 1 310 ? -5.475 -9.714 -24.929 1.00 88.25 310 ASN A N 1
ATOM 2558 C CA . ASN A 1 310 ? -6.326 -9.349 -26.050 1.00 88.25 310 ASN A CA 1
ATOM 2559 C C . ASN A 1 310 ? -5.626 -9.676 -27.375 1.00 88.25 310 ASN A C 1
ATOM 2561 O O . ASN A 1 310 ? -4.599 -9.084 -27.700 1.00 88.25 310 ASN A O 1
ATOM 2565 N N . ARG A 1 311 ? -6.191 -10.606 -28.157 1.00 83.81 311 ARG A N 1
ATOM 2566 C CA . ARG A 1 311 ? -5.557 -11.151 -29.376 1.00 83.81 311 ARG A CA 1
ATOM 2567 C C . ARG A 1 311 ? -4.128 -11.658 -29.122 1.00 83.81 311 ARG A C 1
ATOM 2569 O O . ARG A 1 311 ? -3.277 -11.575 -30.007 1.00 83.81 311 ARG A O 1
ATOM 2576 N N . GLY A 1 312 ? -3.865 -12.151 -27.910 1.00 77.44 312 GLY A N 1
ATOM 2577 C CA . GLY A 1 312 ? -2.568 -12.709 -27.549 1.00 77.44 312 GLY A CA 1
ATOM 2578 C C . GLY A 1 312 ? -2.227 -13.936 -28.405 1.00 77.44 312 GLY A C 1
ATOM 2579 O O . GLY A 1 312 ? -3.135 -14.662 -28.821 1.00 77.44 312 GLY A O 1
ATOM 2580 N N . PRO A 1 313 ? -0.937 -14.202 -28.677 1.00 78.31 313 PRO A N 1
ATOM 2581 C CA . PRO A 1 313 ? -0.524 -15.429 -29.346 1.00 78.31 313 PRO A CA 1
ATOM 2582 C C . PRO A 1 313 ? -1.064 -16.658 -28.609 1.00 78.31 313 PRO A C 1
ATOM 2584 O O . PRO A 1 313 ? -1.021 -16.699 -27.380 1.00 78.31 313 PRO A O 1
ATOM 2587 N N . GLY A 1 314 ? -1.494 -17.691 -29.343 1.00 74.69 314 GLY A N 1
ATOM 2588 C CA . GLY A 1 314 ? -2.046 -18.916 -28.743 1.00 74.69 314 GLY A CA 1
ATOM 2589 C C . GLY A 1 314 ? -1.121 -19.576 -27.708 1.00 74.69 314 GLY A C 1
ATOM 2590 O O . GLY A 1 314 ? -1.599 -20.184 -26.755 1.00 74.69 314 GLY A O 1
ATOM 2591 N N . ALA A 1 315 ? 0.197 -19.377 -27.832 1.00 76.38 315 ALA A N 1
ATOM 2592 C CA . ALA A 1 315 ? 1.195 -19.828 -26.863 1.00 76.38 315 ALA A CA 1
ATOM 2593 C C . ALA A 1 315 ? 1.009 -19.242 -25.447 1.00 76.38 315 ALA A C 1
ATOM 2595 O O . ALA A 1 315 ? 1.319 -19.931 -24.483 1.00 76.38 315 ALA A O 1
ATOM 2596 N N . LEU A 1 316 ? 0.457 -18.028 -25.293 1.00 75.75 316 LEU A N 1
ATOM 2597 C CA . LEU A 1 316 ? 0.248 -17.392 -23.979 1.00 75.75 316 LEU A CA 1
ATOM 2598 C C . LEU A 1 316 ? -0.826 -18.073 -23.126 1.00 75.75 316 LEU A C 1
ATOM 2600 O O . LEU A 1 316 ? -0.801 -17.961 -21.905 1.00 75.75 316 LEU A O 1
ATOM 2604 N N . GLY A 1 317 ? -1.768 -18.772 -23.762 1.00 69.75 317 GLY A N 1
ATOM 2605 C CA . GLY A 1 317 ? -2.780 -19.583 -23.081 1.00 69.75 317 GLY A CA 1
ATOM 2606 C C . GLY A 1 317 ? -2.470 -21.081 -23.091 1.00 69.75 317 GLY A C 1
ATOM 2607 O O . GLY A 1 317 ? -3.211 -21.861 -22.494 1.00 69.75 317 GLY A O 1
ATOM 2608 N N . ASN A 1 318 ? -1.402 -21.505 -23.775 1.00 77.81 318 ASN A N 1
ATOM 2609 C CA . ASN A 1 318 ? -1.099 -22.914 -23.977 1.00 77.81 318 ASN A CA 1
ATOM 2610 C C . ASN A 1 318 ? -0.167 -23.443 -22.880 1.00 77.81 318 ASN A C 1
ATOM 2612 O O . ASN A 1 318 ? 1.042 -23.205 -22.898 1.00 77.81 318 ASN A O 1
ATOM 2616 N N . ARG A 1 319 ? -0.729 -24.237 -21.963 1.00 72.31 319 ARG A N 1
ATOM 2617 C CA . ARG A 1 319 ? 0.010 -24.895 -20.871 1.00 72.31 319 ARG A CA 1
ATOM 2618 C C . ARG A 1 319 ? 1.067 -25.897 -21.351 1.00 72.31 319 ARG A C 1
ATOM 2620 O O . ARG A 1 319 ? 1.931 -26.264 -20.567 1.00 72.31 319 ARG A O 1
ATOM 2627 N N . HIS A 1 320 ? 1.002 -26.328 -22.610 1.00 81.81 320 HIS A N 1
ATOM 2628 C CA . HIS A 1 320 ? 1.961 -27.254 -23.215 1.00 81.81 320 HIS A CA 1
ATOM 2629 C C . HIS A 1 320 ? 3.086 -26.550 -23.988 1.00 81.81 320 HIS A C 1
ATOM 2631 O O . HIS A 1 320 ? 3.998 -27.220 -24.465 1.00 81.81 320 HIS A O 1
ATOM 2637 N N . ALA A 1 321 ? 3.033 -25.221 -24.147 1.00 82.56 321 ALA A N 1
ATOM 2638 C CA . ALA A 1 321 ? 4.129 -24.473 -24.757 1.00 82.56 321 ALA A CA 1
ATOM 2639 C C . ALA A 1 321 ? 5.354 -24.461 -23.828 1.00 82.56 321 ALA A C 1
ATOM 2641 O O . ALA A 1 321 ? 5.208 -24.416 -22.605 1.00 82.56 321 ALA A O 1
ATOM 2642 N N . SER A 1 322 ? 6.563 -24.482 -24.400 1.00 87.38 322 SER A N 1
ATOM 2643 C CA . SER A 1 322 ? 7.780 -24.398 -23.590 1.00 87.38 322 SER A CA 1
ATOM 2644 C C . SER A 1 322 ? 7.869 -23.034 -22.883 1.00 87.38 322 SER A C 1
ATOM 2646 O O . SER A 1 322 ? 7.356 -22.040 -23.411 1.00 87.38 322 SER A O 1
ATOM 2648 N N . PRO A 1 323 ? 8.555 -22.927 -21.727 1.00 84.50 323 PRO A N 1
ATOM 2649 C CA . PRO A 1 323 ? 8.748 -21.641 -21.051 1.00 84.50 323 PRO A CA 1
ATOM 2650 C C . PRO A 1 323 ? 9.371 -20.572 -21.958 1.00 84.50 323 PRO A C 1
ATOM 2652 O O . PRO A 1 323 ? 9.004 -19.402 -21.885 1.00 84.50 323 PRO A O 1
ATOM 2655 N N . LYS A 1 324 ? 10.274 -20.982 -22.859 1.00 86.81 324 LYS A N 1
ATOM 2656 C CA . LYS A 1 324 ? 10.896 -20.092 -23.843 1.00 86.81 324 LYS A CA 1
ATOM 2657 C C . LYS A 1 324 ? 9.886 -19.591 -24.875 1.00 86.81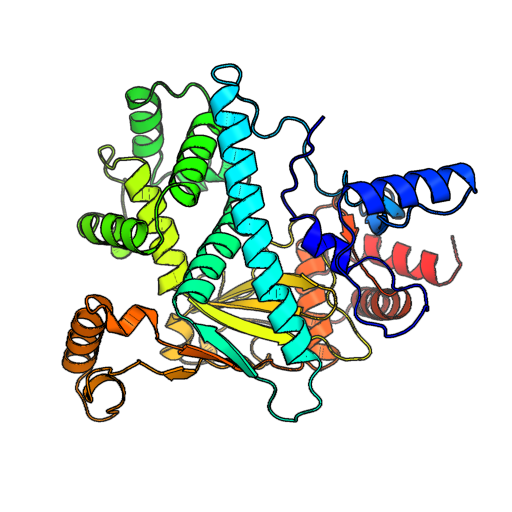 324 LYS A C 1
ATOM 2659 O O . LYS A 1 324 ? 9.822 -18.393 -25.118 1.00 86.81 324 LYS A O 1
ATOM 2664 N N . ASP A 1 325 ? 9.051 -20.472 -25.424 1.00 86.81 325 ASP A N 1
ATOM 2665 C CA . ASP A 1 325 ? 8.033 -20.073 -26.405 1.00 86.81 325 ASP A CA 1
ATOM 2666 C C . ASP A 1 325 ? 6.980 -19.148 -25.789 1.00 86.81 325 ASP A C 1
ATOM 2668 O O . ASP A 1 325 ? 6.534 -18.195 -26.432 1.00 86.81 325 ASP A O 1
ATOM 2672 N N . GLN A 1 326 ? 6.591 -19.408 -24.536 1.00 83.06 326 GLN A N 1
ATOM 2673 C CA . GLN A 1 326 ? 5.696 -18.535 -23.776 1.00 83.06 326 GLN A CA 1
ATOM 2674 C C . GLN A 1 326 ? 6.331 -17.160 -23.543 1.00 83.06 326 GLN A C 1
ATOM 2676 O O . GLN A 1 326 ? 5.671 -16.142 -23.758 1.00 83.06 326 GLN A O 1
ATOM 2681 N N . PHE A 1 327 ? 7.611 -17.120 -23.166 1.00 84.88 327 PHE A N 1
ATOM 2682 C CA . PHE A 1 327 ? 8.362 -15.879 -22.984 1.00 84.88 327 PHE A CA 1
ATOM 2683 C C . PHE A 1 327 ? 8.475 -15.077 -24.289 1.00 84.88 327 PHE A C 1
ATOM 2685 O O . PHE A 1 327 ? 8.098 -13.905 -24.329 1.00 84.88 327 PHE A O 1
ATOM 2692 N N . ASP A 1 328 ? 8.899 -15.714 -25.382 1.00 86.69 328 ASP A N 1
ATOM 2693 C CA . ASP A 1 328 ? 9.045 -15.073 -26.693 1.00 86.69 328 ASP A CA 1
ATOM 2694 C C . ASP A 1 328 ? 7.690 -14.593 -27.241 1.00 86.69 328 ASP A C 1
ATOM 2696 O O . ASP A 1 328 ? 7.591 -13.546 -27.891 1.00 86.69 328 ASP A O 1
ATOM 2700 N N . ALA A 1 329 ? 6.614 -15.344 -26.989 1.00 88.50 329 ALA A N 1
ATOM 2701 C CA . ALA A 1 329 ? 5.253 -14.927 -27.310 1.00 88.50 329 ALA A CA 1
ATOM 2702 C C . ALA A 1 329 ? 4.810 -13.715 -26.485 1.00 88.50 329 ALA A C 1
ATOM 2704 O O . ALA A 1 329 ? 4.191 -12.802 -27.039 1.00 88.50 329 ALA A O 1
ATOM 2705 N N . LEU A 1 330 ? 5.147 -13.680 -25.195 1.00 88.19 330 LEU A N 1
ATOM 2706 C CA . LEU A 1 330 ? 4.814 -12.569 -24.311 1.00 88.19 330 LEU A CA 1
ATOM 2707 C C . LEU A 1 330 ? 5.553 -11.307 -24.734 1.00 88.19 330 LEU A C 1
ATOM 2709 O O . LEU A 1 330 ? 4.924 -10.265 -24.891 1.00 88.19 330 LEU A O 1
ATOM 2713 N N . GLU A 1 331 ? 6.855 -11.396 -24.999 1.00 86.06 331 GLU A N 1
ATOM 2714 C CA . GLU A 1 331 ? 7.640 -10.262 -25.484 1.00 86.06 331 GLU A CA 1
ATOM 2715 C C . GLU A 1 331 ? 7.076 -9.686 -26.787 1.00 86.06 331 GLU A C 1
ATOM 2717 O O . GLU A 1 331 ? 6.928 -8.467 -26.914 1.00 86.06 331 GLU A O 1
ATOM 2722 N N . ARG A 1 332 ? 6.716 -10.547 -27.749 1.00 88.38 332 ARG A N 1
ATOM 2723 C CA . ARG A 1 332 ? 6.083 -10.110 -29.003 1.00 88.38 332 ARG A CA 1
ATOM 2724 C C . ARG A 1 332 ? 4.731 -9.448 -28.757 1.00 88.38 332 ARG A C 1
ATOM 2726 O O . ARG A 1 332 ? 4.459 -8.398 -29.336 1.00 88.38 332 ARG A O 1
ATOM 2733 N N . HIS A 1 333 ? 3.904 -10.028 -27.888 1.00 91.06 333 HIS A N 1
ATOM 2734 C CA . HIS A 1 333 ? 2.594 -9.477 -27.541 1.00 91.06 333 HIS A CA 1
ATOM 2735 C C . HIS A 1 333 ? 2.709 -8.103 -26.884 1.00 91.06 333 HIS A C 1
ATOM 2737 O O . HIS A 1 333 ? 2.038 -7.168 -27.314 1.00 91.06 333 HIS A O 1
ATOM 2743 N N . LEU A 1 334 ? 3.603 -7.950 -25.905 1.00 87.56 334 LEU A N 1
ATOM 2744 C CA . LEU A 1 334 ? 3.823 -6.694 -25.180 1.00 87.56 334 LEU A CA 1
ATOM 2745 C C . LEU A 1 334 ? 4.338 -5.558 -26.076 1.00 87.56 334 LEU A C 1
ATOM 2747 O O . LEU A 1 334 ? 4.144 -4.391 -25.748 1.00 87.56 334 LEU A O 1
ATOM 2751 N N . ARG A 1 335 ? 4.972 -5.873 -27.212 1.00 86.38 335 ARG A N 1
ATOM 2752 C CA . ARG A 1 335 ? 5.364 -4.882 -28.233 1.00 86.38 335 ARG A CA 1
ATOM 2753 C C . ARG A 1 335 ? 4.225 -4.526 -29.192 1.00 86.38 335 ARG A C 1
ATOM 2755 O O . ARG A 1 335 ? 4.351 -3.575 -29.959 1.00 86.38 335 ARG A O 1
ATOM 2762 N N . SER A 1 336 ? 3.128 -5.279 -29.174 1.00 88.75 336 SER A N 1
ATOM 2763 C CA . SER A 1 336 ? 1.985 -5.050 -30.053 1.00 88.75 336 SER A CA 1
ATOM 2764 C C . SER A 1 336 ? 1.018 -4.007 -29.472 1.00 88.75 336 SER A C 1
ATOM 2766 O O . SER A 1 336 ? 0.838 -3.949 -28.249 1.00 88.75 336 SER A O 1
ATOM 2768 N N . PRO A 1 337 ? 0.303 -3.246 -30.324 1.00 86.94 337 PRO A N 1
ATOM 2769 C CA . PRO A 1 337 ? -0.764 -2.348 -29.875 1.00 86.94 337 PRO A CA 1
ATOM 2770 C C . PRO A 1 337 ? -1.893 -3.068 -29.124 1.00 86.94 337 PRO A C 1
ATOM 2772 O O . PRO A 1 337 ? -2.566 -2.462 -28.292 1.00 86.94 337 PRO A O 1
ATOM 2775 N N . SER A 1 338 ? -2.096 -4.363 -29.400 1.00 87.31 338 SER A N 1
ATOM 2776 C CA . SER A 1 338 ? -3.151 -5.175 -28.790 1.00 87.31 338 SER A CA 1
ATOM 2777 C C . SER A 1 338 ? -2.991 -5.319 -27.278 1.00 87.31 338 SER A C 1
ATOM 2779 O O . SER A 1 338 ? -4.005 -5.426 -26.588 1.00 87.31 338 SER A O 1
ATOM 2781 N N . SER A 1 339 ? -1.753 -5.268 -26.773 1.00 88.81 339 SER A N 1
ATOM 2782 C CA . SER A 1 339 ? -1.440 -5.428 -25.348 1.00 88.81 339 SER A CA 1
ATOM 2783 C C . SER A 1 339 ? -2.056 -4.353 -24.453 1.00 88.81 339 SER A C 1
ATOM 2785 O O . SER A 1 339 ? -2.356 -4.617 -23.290 1.00 88.81 339 SER A O 1
ATOM 2787 N N . ASN A 1 340 ? -2.320 -3.158 -24.990 1.00 86.75 340 ASN A N 1
ATOM 2788 C CA . ASN A 1 340 ? -2.964 -2.072 -24.245 1.00 86.75 340 ASN A CA 1
ATOM 2789 C C . ASN A 1 340 ? -4.386 -2.430 -23.782 1.00 86.75 340 ASN A C 1
ATOM 2791 O O . ASN A 1 340 ? -4.872 -1.856 -22.812 1.00 86.75 340 ASN A O 1
ATOM 2795 N N . ASN A 1 341 ? -5.023 -3.396 -24.447 1.00 90.00 341 ASN A N 1
ATOM 2796 C CA . ASN A 1 341 ? -6.375 -3.858 -24.140 1.00 90.00 341 ASN A CA 1
ATOM 2797 C C . ASN A 1 341 ? -6.393 -5.155 -23.317 1.00 90.00 341 ASN A C 1
ATOM 2799 O O . ASN A 1 341 ? -7.453 -5.762 -23.167 1.00 90.00 341 ASN A O 1
ATOM 2803 N N . ASP A 1 342 ? -5.241 -5.609 -22.816 1.00 94.25 342 ASP A N 1
ATOM 2804 C CA . ASP A 1 342 ? -5.197 -6.757 -21.913 1.00 94.25 342 ASP A CA 1
ATOM 2805 C C . ASP A 1 342 ? -5.966 -6.451 -20.625 1.00 94.25 342 ASP A C 1
ATOM 2807 O O . ASP A 1 342 ? -5.967 -5.315 -20.140 1.00 94.25 342 ASP A O 1
ATOM 2811 N N . GLN A 1 343 ? -6.596 -7.479 -20.061 1.00 95.94 343 GLN A N 1
ATOM 2812 C CA . GLN A 1 343 ? -7.382 -7.370 -18.837 1.00 95.94 343 GLN A CA 1
ATOM 2813 C C . GLN A 1 343 ? -6.818 -8.267 -17.741 1.00 95.94 343 GLN A C 1
ATOM 2815 O O . GLN A 1 343 ? -6.428 -9.409 -17.986 1.00 95.94 343 GLN A O 1
ATOM 2820 N N . PHE A 1 344 ? -6.822 -7.747 -16.520 1.00 96.31 344 PHE A N 1
ATOM 2821 C CA . PHE A 1 344 ? -6.329 -8.415 -15.323 1.00 96.31 344 PHE A CA 1
ATOM 2822 C C . PHE A 1 344 ? -7.463 -8.505 -14.317 1.00 96.31 344 PHE A C 1
ATOM 2824 O O . PHE A 1 344 ? -7.969 -7.477 -13.872 1.00 96.31 344 PHE A O 1
ATOM 2831 N N . THR A 1 345 ? -7.872 -9.721 -13.977 1.00 96.88 345 THR A N 1
ATOM 2832 C CA . THR A 1 345 ? -8.963 -9.981 -13.038 1.00 96.88 345 THR A CA 1
ATOM 2833 C C . THR A 1 345 ? -8.396 -10.477 -11.720 1.00 96.88 345 THR A C 1
ATOM 2835 O O . THR A 1 345 ? -7.781 -11.540 -11.649 1.00 96.88 345 THR A O 1
ATOM 2838 N N . 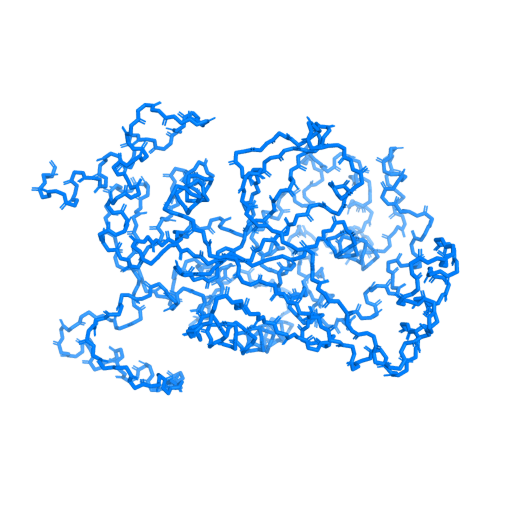PHE A 1 346 ? -8.618 -9.691 -10.676 1.00 96.94 346 PHE A N 1
ATOM 2839 C CA . PHE A 1 346 ? -8.213 -9.953 -9.305 1.00 96.94 346 PHE A CA 1
ATOM 2840 C C . PHE A 1 346 ? -9.401 -10.494 -8.525 1.00 96.94 346 PHE A C 1
ATOM 2842 O O . PHE A 1 346 ? -10.503 -9.948 -8.611 1.00 96.94 346 PHE A O 1
ATOM 2849 N N . ARG A 1 347 ? -9.180 -11.530 -7.720 1.00 96.12 347 ARG A N 1
ATOM 2850 C CA . ARG A 1 347 ? -10.155 -11.942 -6.713 1.00 96.12 347 ARG A CA 1
ATOM 2851 C C . ARG A 1 347 ? -10.065 -11.008 -5.508 1.00 96.12 347 ARG A C 1
ATOM 2853 O O . ARG A 1 347 ? -8.967 -10.689 -5.054 1.00 96.12 347 ARG A O 1
ATOM 2860 N N . ILE A 1 348 ? -11.214 -10.579 -4.996 1.00 96.56 348 ILE A N 1
ATOM 2861 C CA . ILE A 1 348 ? -11.313 -9.840 -3.736 1.00 96.56 348 ILE A CA 1
ATOM 2862 C C . ILE A 1 348 ? -11.513 -10.877 -2.634 1.00 96.56 348 ILE A C 1
ATOM 2864 O O . ILE A 1 348 ? -12.586 -11.469 -2.517 1.00 96.56 348 ILE A O 1
ATOM 2868 N N . ASN A 1 349 ? -10.466 -11.135 -1.854 1.00 95.69 349 ASN A N 1
ATOM 2869 C CA . ASN A 1 349 ? -10.501 -12.186 -0.847 1.00 95.69 349 ASN A CA 1
ATOM 2870 C C . ASN A 1 349 ? -11.039 -11.637 0.473 1.00 95.69 349 ASN A C 1
ATOM 2872 O O . ASN A 1 349 ? -10.413 -10.791 1.113 1.00 95.69 349 ASN A O 1
ATOM 2876 N N . GLN A 1 350 ? -12.216 -12.118 0.863 1.00 95.12 350 GLN A N 1
ATOM 2877 C CA . GLN A 1 350 ? -12.834 -11.809 2.144 1.00 95.12 350 GLN A CA 1
ATOM 2878 C C . GLN A 1 350 ? -12.082 -12.533 3.261 1.00 95.12 350 GLN A C 1
ATOM 2880 O O . GLN A 1 350 ? -12.047 -13.762 3.289 1.00 95.12 350 GLN A O 1
ATOM 2885 N N . LEU A 1 351 ? -11.504 -11.771 4.183 1.00 97.12 351 LEU A N 1
ATOM 2886 C CA . LEU A 1 351 ? -10.799 -12.313 5.336 1.00 97.12 351 LEU A CA 1
ATOM 2887 C C . LEU A 1 351 ? -11.772 -12.685 6.459 1.00 97.12 351 LEU A C 1
ATOM 2889 O O . LEU A 1 351 ? -12.829 -12.062 6.627 1.00 97.12 351 LEU A O 1
ATOM 2893 N N . THR A 1 352 ? -11.372 -13.667 7.267 1.00 97.31 352 THR A N 1
ATOM 2894 C CA . THR A 1 352 ? -11.987 -13.936 8.573 1.00 97.31 352 THR A CA 1
ATOM 2895 C C . THR A 1 352 ? -11.653 -12.823 9.573 1.00 97.31 352 THR A C 1
ATOM 2897 O O . THR A 1 352 ? -10.801 -11.962 9.322 1.00 97.31 352 THR A O 1
ATOM 2900 N N . VAL A 1 353 ? -12.317 -12.825 10.734 1.00 96.94 353 VAL A N 1
ATOM 2901 C CA . VAL A 1 353 ? -11.976 -11.911 11.842 1.00 96.94 353 VAL A CA 1
ATOM 2902 C C . VAL A 1 353 ? -10.520 -12.104 12.270 1.00 96.94 353 VAL A C 1
ATOM 2904 O O . VAL A 1 353 ? -9.804 -11.122 12.447 1.00 96.94 353 VAL A O 1
ATOM 2907 N N . ASP A 1 354 ? -10.067 -13.355 12.376 1.00 96.56 354 ASP A N 1
ATOM 2908 C CA . ASP A 1 354 ? -8.698 -13.694 12.772 1.00 96.56 354 ASP A CA 1
ATOM 2909 C C . ASP A 1 354 ? -7.669 -13.221 11.752 1.00 96.56 354 ASP A C 1
ATOM 2911 O O . ASP A 1 354 ? -6.700 -12.559 12.114 1.00 96.56 354 ASP A O 1
ATOM 2915 N N . GLN A 1 355 ? -7.917 -13.475 10.468 1.00 97.62 355 GLN A N 1
ATOM 2916 C CA . GLN A 1 355 ? -7.049 -12.998 9.396 1.00 97.62 355 GLN A CA 1
ATOM 2917 C C . GLN A 1 355 ? -7.003 -11.465 9.348 1.00 97.62 355 GLN A C 1
ATOM 2919 O O . GLN A 1 355 ? -5.925 -10.890 9.211 1.00 97.62 355 GLN A O 1
ATOM 2924 N N . THR A 1 356 ? -8.146 -10.788 9.513 1.00 98.00 356 THR A N 1
ATOM 2925 C CA . THR A 1 356 ? -8.189 -9.316 9.579 1.00 98.00 356 THR A CA 1
ATOM 2926 C C . THR A 1 356 ? -7.365 -8.800 10.760 1.00 98.00 356 THR A C 1
ATOM 2928 O O . THR A 1 356 ? -6.561 -7.883 10.600 1.00 98.00 356 THR A O 1
ATOM 2931 N N . TYR A 1 357 ? -7.515 -9.420 11.933 1.00 97.31 357 TYR A N 1
ATOM 2932 C CA . TYR A 1 357 ? -6.745 -9.064 13.120 1.00 97.31 357 TYR A CA 1
ATOM 2933 C C . TYR A 1 357 ? -5.241 -9.263 12.919 1.00 97.31 357 TYR A C 1
ATOM 2935 O O . TYR A 1 357 ? -4.478 -8.393 13.321 1.00 97.31 357 TYR A O 1
ATOM 2943 N N . LEU A 1 358 ? -4.801 -10.351 12.281 1.00 96.81 358 LEU A N 1
ATOM 2944 C CA . LEU A 1 358 ? -3.376 -10.579 12.029 1.00 96.81 358 LEU A CA 1
ATOM 2945 C C . LEU A 1 358 ? -2.772 -9.481 11.146 1.00 96.81 358 LEU A C 1
ATOM 2947 O O . LEU A 1 358 ? -1.682 -9.007 11.443 1.00 96.81 358 LEU A O 1
ATOM 2951 N N . VAL A 1 359 ? -3.505 -8.990 10.138 1.00 96.69 359 VAL A N 1
ATOM 2952 C CA . VAL A 1 359 ? -3.067 -7.823 9.349 1.00 96.69 359 VAL A CA 1
ATOM 2953 C C . VAL A 1 359 ? -2.944 -6.582 10.236 1.00 96.69 359 VAL A C 1
ATOM 2955 O O . VAL A 1 359 ? -1.925 -5.896 10.193 1.00 96.69 359 VAL A O 1
ATOM 2958 N N . ASN A 1 360 ? -3.939 -6.313 11.085 1.00 96.62 360 ASN A N 1
ATOM 2959 C CA . ASN A 1 360 ? -3.878 -5.192 12.029 1.00 96.62 360 ASN A CA 1
ATOM 2960 C C . ASN A 1 360 ? -2.733 -5.339 13.028 1.00 96.62 360 ASN A C 1
ATOM 2962 O O . ASN A 1 360 ? -2.116 -4.345 13.390 1.00 96.62 360 ASN A O 1
ATOM 2966 N N . GLN A 1 361 ? -2.428 -6.559 13.463 1.00 95.38 361 GLN A N 1
ATOM 2967 C CA . GLN A 1 361 ? -1.308 -6.818 14.348 1.00 95.38 361 GLN A CA 1
ATOM 2968 C C . GLN A 1 361 ? 0.005 -6.428 13.668 1.00 95.38 361 GLN A C 1
ATOM 2970 O O . GLN A 1 361 ? 0.790 -5.717 14.280 1.00 95.38 361 GLN A O 1
ATOM 2975 N N . VAL A 1 362 ? 0.205 -6.770 12.390 1.00 94.88 362 VAL A N 1
ATOM 2976 C CA . VAL A 1 362 ? 1.378 -6.300 11.633 1.00 94.88 362 VAL A CA 1
ATOM 2977 C C . VAL A 1 362 ? 1.459 -4.770 11.632 1.00 94.88 362 VAL A C 1
ATOM 2979 O O . VAL A 1 362 ? 2.535 -4.226 11.874 1.00 94.88 362 VAL A O 1
ATOM 2982 N N . VAL A 1 363 ? 0.341 -4.063 11.422 1.00 94.62 363 VAL A N 1
ATOM 2983 C CA . VAL A 1 363 ? 0.308 -2.590 11.512 1.00 94.62 363 VAL A CA 1
ATOM 2984 C C . VAL A 1 363 ? 0.733 -2.117 12.903 1.00 94.62 363 VAL A C 1
ATOM 2986 O O . VAL A 1 363 ? 1.635 -1.294 13.020 1.00 94.62 363 VAL A O 1
ATOM 2989 N N . LEU A 1 364 ? 0.139 -2.676 13.958 1.00 94.12 364 LEU A N 1
ATOM 2990 C CA . LEU A 1 364 ? 0.397 -2.296 15.348 1.00 94.12 364 LEU A CA 1
ATOM 2991 C C . LEU A 1 364 ? 1.844 -2.542 15.792 1.00 94.12 364 LEU A C 1
ATOM 2993 O O . LEU A 1 364 ? 2.371 -1.751 16.571 1.00 94.12 364 LEU A O 1
ATOM 2997 N N . GLU A 1 365 ? 2.489 -3.606 15.313 1.00 91.81 365 GLU A N 1
ATOM 2998 C CA . GLU A 1 365 ? 3.895 -3.909 15.625 1.00 91.81 365 GLU A CA 1
ATOM 2999 C C . GLU A 1 365 ? 4.871 -2.976 14.908 1.00 91.81 365 GLU A C 1
ATOM 3001 O O . GLU A 1 365 ? 5.991 -2.787 15.374 1.00 91.81 365 GLU A O 1
ATOM 3006 N N . ASN A 1 366 ? 4.463 -2.400 13.776 1.00 89.56 366 ASN A N 1
ATOM 3007 C CA . ASN A 1 366 ? 5.311 -1.487 13.020 1.00 89.56 366 ASN A CA 1
ATOM 3008 C C . ASN A 1 366 ? 5.162 -0.030 13.471 1.00 89.56 366 ASN A C 1
ATOM 3010 O O . ASN A 1 366 ? 6.003 0.777 13.096 1.00 89.56 366 ASN A O 1
ATOM 3014 N N . LEU A 1 367 ? 4.153 0.327 14.272 1.00 89.06 367 LEU A N 1
ATOM 3015 C CA . LEU A 1 367 ? 3.972 1.703 14.750 1.00 89.06 367 LEU A CA 1
ATOM 3016 C C . LEU A 1 367 ? 5.148 2.172 15.610 1.00 89.06 367 LEU A C 1
ATOM 3018 O O . LEU A 1 367 ? 5.494 1.531 16.609 1.00 89.06 367 LEU A O 1
ATOM 3022 N N . ALA A 1 368 ? 5.701 3.334 15.271 1.00 86.00 368 ALA A N 1
ATOM 3023 C CA . ALA A 1 368 ? 6.666 4.007 16.131 1.00 86.00 368 ALA A CA 1
ATOM 3024 C C . ALA A 1 368 ? 5.979 4.630 17.360 1.00 86.00 368 ALA A C 1
ATOM 3026 O O . ALA A 1 368 ? 4.765 4.838 17.404 1.00 86.00 368 ALA A O 1
ATOM 3027 N N . THR A 1 369 ? 6.767 4.940 18.392 1.00 83.00 369 THR A N 1
ATOM 3028 C CA . THR A 1 369 ? 6.257 5.384 19.701 1.00 83.00 369 THR A CA 1
ATOM 3029 C C . THR A 1 369 ? 5.517 6.721 19.667 1.00 83.00 369 THR A C 1
ATOM 3031 O O . THR A 1 369 ? 4.802 7.038 20.621 1.00 83.00 369 THR A O 1
ATOM 3034 N N . ASP A 1 370 ? 5.662 7.494 18.594 1.00 83.38 370 ASP A N 1
ATOM 3035 C CA . ASP A 1 370 ? 5.033 8.791 18.398 1.00 83.38 370 ASP A CA 1
ATOM 3036 C C . ASP A 1 370 ? 4.086 8.891 17.1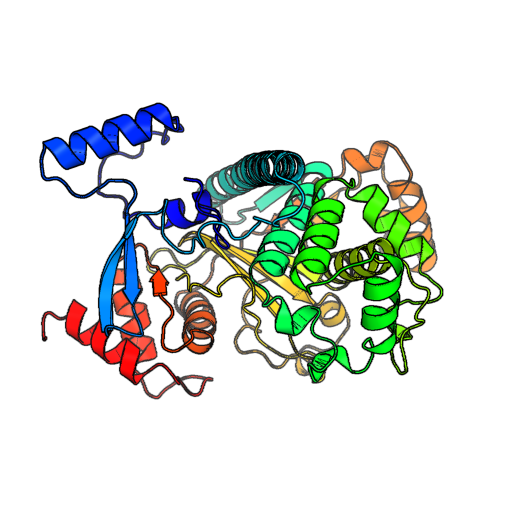99 1.00 83.38 370 ASP A C 1
ATOM 3038 O O . ASP A 1 370 ? 3.609 9.987 16.903 1.00 83.38 370 ASP A O 1
ATOM 3042 N N . GLU A 1 371 ? 3.770 7.768 16.562 1.00 87.50 371 GLU A N 1
ATOM 3043 C CA . GLU A 1 371 ? 2.857 7.720 15.423 1.00 87.50 371 GLU A CA 1
ATOM 3044 C C . GLU A 1 371 ? 1.381 7.677 15.841 1.00 87.50 371 GLU A C 1
ATOM 3046 O O . GLU A 1 371 ? 1.012 7.360 16.982 1.00 87.50 371 GLU A O 1
ATOM 3051 N N . LEU A 1 372 ? 0.523 8.008 14.878 1.00 90.62 372 LEU A N 1
ATOM 3052 C CA . LEU A 1 372 ? -0.921 7.892 14.985 1.00 90.62 372 LEU A CA 1
ATOM 3053 C C . LEU A 1 372 ? -1.409 6.547 14.442 1.00 90.62 372 LEU A C 1
ATOM 3055 O O . LEU A 1 372 ? -0.968 6.065 13.398 1.00 90.62 372 LEU A O 1
ATOM 3059 N N . LEU A 1 373 ? -2.398 5.984 15.130 1.00 94.00 373 LEU A N 1
ATOM 3060 C CA . LEU A 1 373 ? -3.192 4.850 14.679 1.00 94.00 373 LEU A CA 1
ATOM 3061 C C . LEU A 1 373 ? -4.596 5.325 14.302 1.00 94.00 373 LEU A C 1
ATOM 3063 O O . LEU A 1 373 ? -5.415 5.616 15.171 1.00 94.00 373 LEU A O 1
ATOM 3067 N N . VAL A 1 374 ? -4.882 5.390 13.009 1.00 94.31 374 VAL A N 1
ATOM 3068 C CA . VAL A 1 374 ? -6.166 5.816 12.447 1.00 94.31 374 VAL A CA 1
ATOM 3069 C C . VAL A 1 374 ? -7.114 4.623 12.311 1.00 94.31 374 VAL A C 1
ATOM 3071 O O . VAL A 1 374 ? -6.742 3.558 11.812 1.00 94.31 374 VAL A O 1
ATOM 3074 N N . PHE A 1 375 ? -8.362 4.819 12.730 1.00 94.88 375 PHE A N 1
ATOM 3075 C CA . PHE A 1 375 ? -9.434 3.823 12.669 1.00 94.88 375 PHE A CA 1
ATOM 3076 C C . PHE A 1 375 ? -10.777 4.509 12.385 1.00 94.88 375 PHE A C 1
ATOM 3078 O O . PHE A 1 375 ? -10.939 5.708 12.622 1.00 94.88 375 PHE A O 1
ATOM 3085 N N . ALA A 1 376 ? -11.740 3.760 11.852 1.00 92.94 376 ALA A N 1
ATOM 3086 C CA . ALA A 1 376 ? -13.047 4.289 11.466 1.00 92.94 376 ALA A CA 1
ATOM 3087 C C . ALA A 1 376 ? -14.142 3.913 12.467 1.00 92.94 376 ALA A C 1
ATOM 3089 O O . ALA A 1 376 ? -15.003 4.738 12.769 1.00 92.94 376 ALA A O 1
ATOM 3090 N N . SER A 1 377 ? -14.116 2.691 13.000 1.00 92.62 377 SER A N 1
ATOM 3091 C CA . SER A 1 377 ? -15.132 2.174 13.915 1.00 92.62 377 SER A CA 1
ATOM 3092 C C . SER A 1 377 ? -14.575 1.983 15.317 1.00 92.62 377 SER A C 1
ATOM 3094 O O . SER A 1 377 ? -13.633 1.223 15.542 1.00 92.62 377 SER A O 1
ATOM 3096 N N . ARG A 1 378 ? -15.230 2.617 16.297 1.00 92.31 378 ARG A N 1
ATOM 3097 C CA . ARG A 1 378 ? -14.933 2.424 17.721 1.00 92.31 378 ARG A CA 1
ATOM 3098 C C . ARG A 1 378 ? -14.993 0.946 18.111 1.00 92.31 378 ARG A C 1
ATOM 3100 O O . ARG A 1 378 ? -14.105 0.469 18.806 1.00 92.31 378 ARG A O 1
ATOM 3107 N N . ASP A 1 379 ? -16.026 0.231 17.679 1.00 92.75 379 ASP A N 1
ATOM 3108 C CA . ASP A 1 379 ? -16.279 -1.137 18.140 1.00 92.75 379 ASP A CA 1
ATOM 3109 C C . ASP A 1 379 ? -15.306 -2.140 17.504 1.00 92.75 379 ASP A C 1
ATOM 3111 O O . ASP A 1 379 ? -14.798 -3.040 18.181 1.00 92.75 379 ASP A O 1
ATOM 3115 N N . ALA A 1 380 ? -14.970 -1.941 16.224 1.00 94.62 380 ALA A N 1
ATOM 3116 C CA . ALA A 1 380 ? -13.957 -2.749 15.548 1.00 94.62 380 ALA A CA 1
ATOM 3117 C C . ALA A 1 380 ? -12.551 -2.479 16.114 1.00 94.62 380 ALA A C 1
ATOM 3119 O O . ALA A 1 380 ? -11.781 -3.420 16.340 1.00 94.62 380 ALA A O 1
ATOM 3120 N N . MET A 1 381 ? -12.233 -1.211 16.408 1.00 95.25 381 MET A N 1
ATOM 3121 C CA . MET A 1 381 ? -10.969 -0.835 17.037 1.00 95.25 381 MET A CA 1
ATOM 3122 C C . MET A 1 381 ? -10.869 -1.368 18.468 1.00 95.25 381 MET A C 1
ATOM 3124 O O . MET A 1 381 ? -9.837 -1.926 18.826 1.00 95.25 381 MET A O 1
ATOM 3128 N N . LEU A 1 382 ? -11.932 -1.272 19.274 1.00 95.50 382 LEU A N 1
ATOM 3129 C CA . LEU A 1 382 ? -11.965 -1.838 20.625 1.00 95.50 382 LEU A CA 1
ATOM 3130 C C . LEU A 1 382 ? -11.695 -3.345 20.597 1.00 95.50 382 LEU A C 1
ATOM 3132 O O . LEU A 1 382 ? -10.843 -3.822 21.342 1.00 95.50 382 LEU A O 1
ATOM 3136 N N . SER A 1 383 ? -12.357 -4.074 19.696 1.00 95.62 383 SER A N 1
ATOM 3137 C CA . SER A 1 383 ? -12.154 -5.520 19.539 1.00 95.62 383 SER A CA 1
ATOM 3138 C C . SER A 1 383 ? -10.706 -5.852 19.152 1.00 95.62 383 SER A C 1
ATOM 3140 O O . SER A 1 383 ? -10.094 -6.761 19.714 1.00 95.62 383 SER A O 1
ATOM 3142 N N . THR A 1 384 ? -10.128 -5.078 18.227 1.00 96.50 384 THR A N 1
ATOM 3143 C CA . THR A 1 384 ? -8.721 -5.217 17.815 1.00 96.50 384 THR A CA 1
ATOM 3144 C C . THR A 1 384 ? -7.769 -4.926 18.979 1.00 96.50 384 THR A C 1
ATOM 3146 O O . THR A 1 384 ? -6.849 -5.703 19.228 1.00 96.50 384 THR A O 1
ATOM 3149 N N . ALA A 1 385 ? -8.006 -3.846 19.726 1.00 96.44 385 ALA A N 1
ATOM 3150 C CA . ALA A 1 385 ? -7.175 -3.421 20.848 1.00 96.44 385 ALA A CA 1
ATOM 3151 C C . ALA A 1 385 ? -7.223 -4.414 22.019 1.00 96.44 385 ALA A C 1
ATOM 3153 O O . ALA A 1 385 ? -6.179 -4.772 22.555 1.00 96.44 385 ALA A O 1
ATOM 3154 N N . GLN A 1 386 ? -8.410 -4.919 22.373 1.00 95.75 386 GLN A N 1
ATOM 3155 C CA . GLN A 1 386 ? -8.581 -5.943 23.411 1.00 95.75 386 GLN A CA 1
ATOM 3156 C C . GLN A 1 386 ? -7.813 -7.217 23.076 1.00 95.75 386 GLN A C 1
ATOM 3158 O O . GLN A 1 386 ? -7.138 -7.780 23.935 1.00 95.75 386 GLN A O 1
ATOM 3163 N N . ARG A 1 387 ? -7.881 -7.658 21.816 1.00 95.25 387 ARG A N 1
ATOM 3164 C CA . ARG A 1 387 ? -7.145 -8.840 21.369 1.00 95.25 387 ARG A CA 1
ATOM 3165 C C . ARG A 1 387 ? -5.637 -8.599 21.327 1.00 95.25 387 ARG A C 1
ATOM 3167 O O . ARG A 1 387 ? -4.859 -9.486 21.668 1.00 95.25 387 ARG A O 1
ATOM 3174 N N . TYR A 1 388 ? -5.207 -7.397 20.957 1.00 95.56 388 TYR A N 1
ATOM 3175 C CA . TYR A 1 388 ? -3.795 -7.042 21.018 1.00 95.56 388 TYR A CA 1
ATOM 3176 C C . TYR A 1 388 ? -3.282 -6.974 22.466 1.00 95.56 388 TYR A C 1
ATOM 3178 O O . TYR A 1 388 ? -2.153 -7.381 22.712 1.00 95.56 388 TYR A O 1
ATOM 3186 N N . ASP A 1 389 ? -4.113 -6.593 23.439 1.00 94.25 389 ASP A N 1
ATOM 3187 C CA . ASP A 1 389 ? -3.757 -6.568 24.866 1.00 94.25 389 ASP A CA 1
ATOM 3188 C C . ASP A 1 389 ? -3.702 -7.955 25.551 1.00 94.25 389 ASP A C 1
ATOM 3190 O O . ASP A 1 389 ? -3.383 -8.073 26.737 1.00 94.25 389 ASP A O 1
ATOM 3194 N N . THR A 1 390 ? -3.935 -9.054 24.833 1.00 91.25 390 THR A N 1
ATOM 3195 C CA . THR A 1 390 ? -3.649 -10.395 25.372 1.00 91.25 390 THR A CA 1
ATOM 3196 C C . THR A 1 390 ? -2.149 -10.717 25.271 1.00 91.25 390 THR A C 1
ATOM 3198 O O . THR A 1 390 ? -1.457 -10.184 24.405 1.00 91.25 390 THR A O 1
ATOM 3201 N N . PRO A 1 391 ? -1.586 -11.594 26.119 1.00 83.69 391 PRO A N 1
ATOM 3202 C CA . PRO A 1 391 ? -0.200 -12.048 25.953 1.00 83.69 391 PRO A CA 1
ATOM 3203 C C . PRO A 1 391 ? -0.018 -13.000 24.756 1.00 83.69 391 PRO A C 1
ATOM 3205 O O . PRO A 1 391 ? 1.106 -13.278 24.356 1.00 83.69 391 PRO A O 1
ATOM 3208 N N . GLU A 1 392 ? -1.110 -13.514 24.193 1.00 83.38 392 GLU A N 1
ATOM 3209 C CA . GLU A 1 392 ? -1.109 -14.510 23.122 1.00 83.38 392 GLU A CA 1
ATOM 3210 C C . GLU A 1 392 ? -0.810 -13.886 21.756 1.00 83.38 392 GLU A C 1
ATOM 3212 O O . GLU A 1 392 ? -1.234 -12.769 21.455 1.00 83.38 392 GLU A O 1
ATOM 3217 N N . GLY A 1 393 ? -0.152 -14.644 20.884 1.00 81.75 393 GLY A N 1
ATOM 3218 C CA . GLY A 1 393 ? 0.047 -14.282 19.484 1.00 81.75 393 GLY A CA 1
ATOM 3219 C C . GLY A 1 393 ? 1.491 -14.463 19.018 1.00 81.75 393 GLY A C 1
ATOM 3220 O O . GLY A 1 393 ? 2.367 -14.794 19.814 1.00 81.75 393 GLY A O 1
ATOM 3221 N N . PRO A 1 394 ? 1.744 -14.265 17.716 1.00 83.50 394 PRO A N 1
ATOM 3222 C CA . PRO A 1 394 ? 3.035 -14.593 17.112 1.00 83.50 394 PRO A CA 1
ATOM 3223 C C . PRO A 1 394 ? 4.089 -13.477 17.212 1.00 83.50 394 PRO A C 1
ATOM 3225 O O . PRO A 1 394 ? 5.234 -13.690 16.820 1.00 83.50 394 PRO A O 1
ATOM 3228 N N . PHE A 1 395 ? 3.727 -12.299 17.724 1.00 86.69 395 PHE A N 1
ATOM 3229 C CA . PHE A 1 395 ? 4.611 -11.136 17.822 1.00 86.69 395 PHE A CA 1
ATOM 3230 C C . PHE A 1 395 ? 4.887 -10.750 19.279 1.00 86.69 395 PHE A C 1
ATOM 3232 O O . PHE A 1 395 ? 4.153 -11.132 20.188 1.00 86.69 395 PHE A O 1
ATOM 3239 N N . LEU A 1 396 ? 5.939 -9.952 19.488 1.00 87.44 396 LEU A N 1
ATOM 3240 C CA . LEU A 1 396 ? 6.365 -9.483 20.812 1.00 87.44 396 LEU A CA 1
ATOM 3241 C C . LEU A 1 396 ? 5.409 -8.452 21.433 1.00 87.44 396 LEU A C 1
ATOM 3243 O O . LEU A 1 396 ? 5.483 -8.229 22.641 1.00 87.44 396 LEU A O 1
ATOM 3247 N N . LYS A 1 397 ? 4.531 -7.828 20.635 1.00 89.94 397 LYS A N 1
ATOM 3248 C CA . LYS A 1 397 ? 3.565 -6.817 21.072 1.00 89.94 397 LYS A CA 1
ATOM 3249 C C . LYS A 1 397 ? 4.232 -5.636 21.757 1.00 89.94 397 LYS A C 1
ATOM 3251 O O . LYS A 1 397 ? 3.867 -5.246 22.865 1.00 89.94 397 LYS A O 1
ATOM 3256 N N . GLN A 1 398 ? 5.203 -5.029 21.075 1.00 89.81 398 GLN A N 1
ATOM 3257 C CA . GLN A 1 398 ? 6.008 -3.930 21.635 1.00 89.81 398 GLN A CA 1
ATOM 3258 C C . GLN A 1 398 ? 5.137 -2.743 22.074 1.00 89.81 398 GLN A C 1
ATOM 3260 O O . GLN A 1 398 ? 5.378 -2.118 23.105 1.00 89.81 398 GLN A O 1
ATOM 3265 N N . ASN A 1 399 ? 4.055 -2.496 21.336 1.00 91.44 399 ASN A N 1
ATOM 3266 C CA . ASN A 1 399 ? 3.091 -1.442 21.637 1.00 91.44 399 ASN A CA 1
ATOM 3267 C C . ASN A 1 399 ? 1.968 -1.873 22.602 1.00 91.44 399 ASN A C 1
ATOM 3269 O O . ASN A 1 399 ? 1.008 -1.129 22.781 1.00 91.44 399 ASN A O 1
ATOM 3273 N N . ARG A 1 400 ? 2.030 -3.052 23.243 1.00 93.38 400 ARG A N 1
ATOM 3274 C CA . ARG A 1 400 ? 0.917 -3.587 24.059 1.00 93.38 400 ARG A CA 1
ATOM 3275 C C . ARG A 1 400 ? 0.458 -2.623 25.145 1.00 93.38 400 ARG A C 1
ATOM 3277 O O . ARG A 1 400 ? -0.729 -2.339 25.245 1.00 93.38 400 ARG A O 1
ATOM 3284 N N . GLN A 1 401 ? 1.398 -2.083 25.919 1.00 91.50 401 GLN A N 1
ATOM 3285 C CA . GLN A 1 401 ? 1.081 -1.164 27.014 1.00 91.50 401 GLN A CA 1
ATOM 3286 C C . GLN A 1 401 ? 0.381 0.105 26.509 1.00 91.50 401 GLN A C 1
ATOM 3288 O O . GLN A 1 401 ? -0.542 0.593 27.150 1.00 91.50 401 GLN A O 1
ATOM 3293 N N . ALA A 1 402 ? 0.786 0.612 25.341 1.00 92.00 402 ALA A N 1
ATOM 3294 C CA . ALA A 1 402 ? 0.128 1.739 24.689 1.00 92.00 402 ALA A CA 1
ATOM 3295 C C . ALA A 1 402 ? -1.334 1.437 24.365 1.00 92.00 402 ALA A C 1
ATOM 3297 O O . ALA A 1 402 ? -2.230 2.219 24.669 1.00 92.00 402 ALA A O 1
ATOM 3298 N N . ILE A 1 403 ? -1.557 0.285 23.736 1.00 94.12 403 ILE A N 1
ATOM 3299 C CA . ILE A 1 403 ? -2.868 -0.141 23.257 1.00 94.12 403 ILE A CA 1
ATOM 3300 C C . ILE A 1 403 ? -3.788 -0.533 24.424 1.00 94.12 403 ILE A C 1
ATOM 3302 O O . ILE A 1 403 ? -4.997 -0.329 24.335 1.00 94.12 403 ILE A O 1
ATOM 3306 N N . ALA A 1 404 ? -3.246 -0.996 25.551 1.00 92.94 404 ALA A N 1
ATOM 3307 C CA . ALA A 1 404 ? -4.018 -1.226 26.772 1.00 92.94 404 ALA A CA 1
ATOM 3308 C C . ALA A 1 404 ? -4.695 0.062 27.286 1.00 92.94 404 ALA A C 1
ATOM 3310 O O . ALA A 1 404 ? -5.845 0.022 27.728 1.00 92.94 404 ALA A O 1
ATOM 3311 N N . GLU A 1 405 ? -4.037 1.223 27.172 1.00 92.12 405 GLU A N 1
ATOM 3312 C CA . GLU A 1 405 ? -4.651 2.515 27.524 1.00 92.12 405 GLU A CA 1
ATOM 3313 C C . GLU A 1 405 ? -5.811 2.872 26.579 1.00 92.12 405 GLU A C 1
ATOM 3315 O O . GLU A 1 405 ? -6.843 3.372 27.024 1.00 92.12 405 GLU A O 1
ATOM 3320 N N . LEU A 1 406 ? -5.713 2.525 25.290 1.00 93.44 406 LEU A N 1
ATOM 3321 C CA . LEU A 1 406 ? -6.825 2.681 24.345 1.00 93.44 406 LEU A CA 1
ATOM 3322 C C . LEU A 1 406 ? -8.041 1.826 24.750 1.00 93.44 406 LEU A C 1
ATOM 3324 O O . LEU A 1 406 ? -9.182 2.290 24.681 1.00 93.44 406 LEU A O 1
ATOM 3328 N N . VAL A 1 407 ? -7.815 0.596 25.227 1.00 93.94 407 VAL A N 1
ATOM 3329 C CA . VAL A 1 407 ? -8.886 -0.269 25.756 1.00 93.94 407 VAL A CA 1
ATOM 3330 C C . VAL A 1 407 ? -9.556 0.371 26.975 1.00 93.94 407 VAL A C 1
ATOM 3332 O O . VAL A 1 407 ? -10.787 0.376 27.071 1.00 93.94 407 VAL A O 1
ATOM 3335 N N . ARG A 1 408 ? -8.774 0.933 27.904 1.00 90.69 408 ARG A N 1
ATOM 3336 C CA . ARG A 1 408 ? -9.301 1.628 29.092 1.00 90.69 408 ARG A CA 1
ATOM 3337 C C . ARG A 1 408 ? -10.132 2.848 28.718 1.00 90.69 408 ARG A C 1
ATOM 3339 O O . ARG A 1 408 ? -11.266 2.968 29.191 1.00 90.69 408 ARG A O 1
ATOM 3346 N N . TRP A 1 409 ? -9.623 3.660 27.790 1.00 89.38 409 TRP A N 1
ATOM 3347 C CA . TRP A 1 409 ? -10.319 4.829 27.263 1.00 89.38 409 TRP A CA 1
ATOM 3348 C C . TRP A 1 409 ? -11.690 4.451 26.703 1.00 89.38 409 TRP A C 1
ATOM 3350 O O . TRP A 1 409 ? -12.707 5.035 27.080 1.00 89.38 409 TRP A O 1
ATOM 3360 N N . PHE A 1 410 ? -11.758 3.415 25.859 1.00 90.75 410 PHE A N 1
ATOM 3361 C CA . PHE A 1 410 ? -13.034 2.958 25.312 1.00 90.75 410 PHE A CA 1
ATOM 3362 C C . PHE A 1 410 ? -13.983 2.441 26.395 1.00 90.75 410 PHE A C 1
ATOM 3364 O O . PHE A 1 410 ? -15.183 2.696 26.310 1.00 90.75 410 PHE A O 1
ATOM 3371 N N . ASN A 1 411 ? -13.474 1.773 27.427 1.00 88.19 411 ASN A N 1
ATOM 3372 C CA . ASN A 1 411 ? -14.283 1.263 28.535 1.00 88.19 411 ASN A CA 1
ATOM 3373 C C . ASN A 1 411 ? -14.690 2.336 29.564 1.00 88.19 411 ASN A C 1
ATOM 3375 O O . ASN A 1 411 ? -15.307 1.997 30.574 1.00 88.19 411 ASN A O 1
ATOM 3379 N N . GLY A 1 412 ? -14.366 3.614 29.330 1.00 77.56 412 GLY A N 1
ATOM 3380 C CA . GLY A 1 412 ? -14.749 4.718 30.213 1.00 77.56 412 GLY A CA 1
ATOM 3381 C C . GLY A 1 412 ? -14.004 4.730 31.549 1.00 77.56 412 GLY A C 1
ATOM 3382 O O . GLY A 1 412 ? -14.505 5.295 32.519 1.00 77.56 412 GLY A O 1
ATOM 3383 N N . LYS A 1 413 ? -12.829 4.095 31.617 1.00 51.56 413 LYS A N 1
ATOM 3384 C CA . LYS A 1 413 ? -11.935 4.154 32.777 1.00 51.56 413 LYS A CA 1
ATOM 3385 C C . LYS A 1 413 ? -10.713 4.992 32.379 1.00 51.56 413 LYS A C 1
ATOM 3387 O O . LYS A 1 413 ? -9.959 4.509 31.538 1.00 51.56 413 LYS A O 1
ATOM 3392 N N . PRO A 1 414 ? -10.573 6.237 32.872 1.00 46.00 414 PRO A N 1
ATOM 3393 C CA . PRO A 1 414 ? -9.385 7.044 32.615 1.00 46.00 414 PRO A CA 1
ATOM 3394 C C . PRO A 1 414 ? -8.131 6.437 33.247 1.00 46.00 414 PRO A C 1
ATOM 3396 O O . PRO A 1 414 ? -8.266 5.696 34.253 1.00 46.00 414 PRO A O 1
#

Radius of gyration: 22.51 Å; Cα contacts (8 Å, |Δi|>4): 618; chains: 1; bounding box: 59×56×63 Å

InterPro domains:
  IPR025332 Protein of unknown function DUF4238 [PF14022] (4-362)

Organism: NCBI:txid2828524

Solvent-accessible surface area (backbone atoms only — not comparable to full-atom values): 23014 Å² total; per-residue (Å²): 132,77,53,44,47,52,52,56,60,73,37,56,57,51,24,33,60,82,75,89,71,74,95,63,81,80,70,82,72,47,75,68,54,49,54,50,49,38,52,49,23,57,75,69,76,41,78,54,83,60,34,26,43,25,38,29,48,61,79,60,41,81,42,78,44,43,46,84,57,46,66,35,42,71,59,68,79,68,54,99,85,52,71,72,63,44,59,52,51,52,50,52,49,52,52,51,50,53,53,46,50,48,55,52,49,52,46,55,55,37,70,66,49,96,53,100,76,32,55,43,75,35,46,41,63,58,49,50,51,43,52,55,50,54,50,48,34,32,60,61,63,47,59,57,55,74,74,50,36,55,84,34,80,86,25,60,51,41,24,65,22,50,54,44,47,29,63,77,70,65,48,89,48,54,62,55,54,53,49,52,51,49,49,49,62,71,74,46,54,69,71,55,36,48,51,45,24,63,74,37,71,92,68,40,85,92,60,70,80,53,78,48,70,43,84,64,55,70,73,44,55,53,12,41,55,53,42,47,59,60,70,46,31,44,66,32,34,41,25,36,19,91,87,40,48,43,55,41,37,76,66,35,48,72,40,58,44,37,22,47,75,83,41,72,57,30,30,37,43,36,68,56,30,35,52,36,32,44,34,35,35,40,46,67,59,80,80,47,64,73,85,41,53,51,48,95,62,71,88,53,75,76,62,80,53,50,72,46,61,40,89,44,53,73,44,73,79,37,88,84,48,51,74,65,54,28,49,57,38,46,56,54,36,68,72,36,82,48,39,63,64,14,36,38,37,34,57,5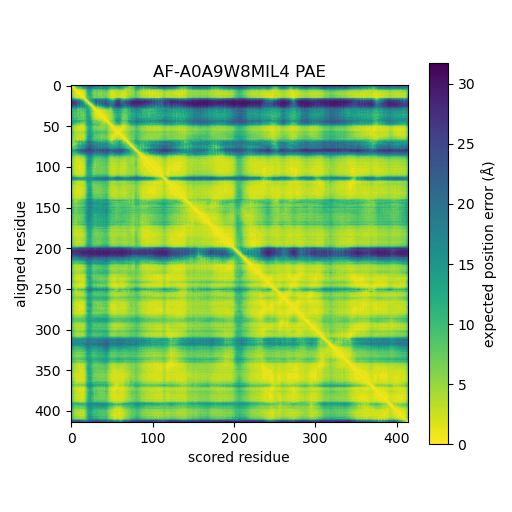3,32,75,35,50,63,66,57,30,45,52,55,36,47,56,45,52,62,67,52,56,71,72,35,42,42,34,42,50,48,70,69,33,47,44,55,49,30,52,57,56,54,43,94,70,71,97,65,89,52,82,48,28,74,54,36,41,45,52,40,32,51,74,71,75,44,130

Foldseek 3Di:
DAWAALFPLLLLLLQQFPPDDDPDDPDPQDPVRLVVQQVVCVVVVHPRSQWFWWQWLQVLDIDTHGSRHPRTDPCLLDDVPDDVLVVVLVVLLCVLSVLLSVLVVQVVVQVPDPDPWRKDKDFPQSVLSNLLVLVSSQLSLDDLCCVQVLPRPNCVQENLLSVLQCVVVVPPDSSVLSSVLSCLSSVDGSVVLLVLQVVCPVQAPVPSPHHGDNPDHSSNVSSNVSCCQVVFWAKAKEFEAPQAFAKDWSSQSAQAWWAAQNHGRQWGWHNSHRTMIMIIGTPVCVVDDLVRIDGPLSPPDFDGWDKDQQPQDPLCVDPPRDPVVNVVSVVVSVPDPSSSRMMTMHTHGYDDNVSSLSNNVSNQVPHDSGIIITHRDLSNLLVSLVVLLDCDDDDPSPSNVSSVSVNCVSVVHD

pLDDT: mean 83.96, std 14.09, range [26.11, 98.0]

Sequence (414 aa):
MPYYHYIPPFILRGFILERTTSPETSVRKTKKQRQREARKARKNGQPDPETVSAFSLRSRLIEFVPVPTTSGVMKFYQDASNQEHLEHLENKLSELEGEAARIIRELHIAARRQSSNQTFTLPRSDLQLFWKFILLLHYRNSPIEEMFQEDHPRNAPIRQWLRHLKIMKGYTTDKEFWLDGLHYYLSTKHSDILKHAKQCTIYGPSHLVGETNADIPSHRWQALAYESLINDHFLGIWRSHEASEFVLGDNSYRIWEGTLAGSPRLYEIYVISPKLSIVLKLNRSKTLPPESEKSTLSDHPLDVPQTVYNRGPGALGNRHASPKDQFDALERHLRSPSSNNDQFTFRINQLTVDQTYLVNQVVLENLATDELLVFASRDAMLSTAQRYDTPEGPFLKQNRQAIAELVRWFNGKP

Mean predicted aligned error: 8.06 Å